Protein AF-A0ABD5PBS1-F1 (afdb_monomer_lite)

Foldseek 3Di:
DDDDDDDDPVVVVVVVVVVLVVLLVVQCVVCVVVLQVLLVCLLVVQLVCCVPPVVVVVLVLLLLLEDVVLSVLEAADAPDPCLSVVLSNVNSNVRSNVRSVVVSCVRSVVVCVVVVNDDDDDDDPVVVVVLVVVLVVLLVVQLCCQRQALVSLLLNLLSVLCVLLPARANAYPNQVVLLSVLSSNLSSVLSCLLVVLLVCCQVVVDPLVNCVVCLVVVLVVLLVSLVVSHPVDPPSSCSSSVVSSVSNVVSSLSSVLNNLCVQQVLQDDLVVLCVVCVCVLPVVLVVLLVVLLCQQPDPVNVCVLVVPPVLPPNSSVVSSQSSLCSSLVHSSSSSNVVSNVVSVVSSVVSSSVSSVVRSVVLVVVCVPADLCAGPLQPDALVVLLSRDLSSLQNDDPVNLVVSLVSCVVVVNNSSSVSSVVSNVVSVVVVVVDDDDDDDDDDDDDDDDDDDDDPPPPVVVVVVVVVVVVVVVPPVPDCPDPCVVVVLVVLLVVLCVVVVVVLCCQLVVQLVVQLSCLSSNVSSVLVVVLVVLADCVLDVVVQERAYANDSCQSSVLSNVVSNVRSVLRSQLVSQLRSVVSCVVSVNADDDSVLSSVLSVLLSVQLVVQLVVLSNPQLSVVVSVVSNVCVVVVHRHYHYPNRSVVSSCCSRSLSSVLSSLLVVLVSCCVRVVDNLVRCVVCLVVVLVVLLVCLVVPDPDDPVSSCVNSVSNSVSSVVSSVVVVVVCPVVVVVPDDDD

Organism: NCBI:txid1364940

Structure (mmCIF, N/CA/C/O backbone):
data_AF-A0ABD5PBS1-F1
#
_entry.id   AF-A0ABD5PBS1-F1
#
loop_
_atom_site.group_PDB
_atom_site.id
_atom_site.type_symbol
_atom_site.label_atom_id
_atom_site.label_alt_id
_atom_site.label_comp_id
_atom_site.label_asym_id
_atom_site.label_entity_id
_atom_site.label_seq_id
_atom_site.pdbx_PDB_ins_code
_atom_site.Cartn_x
_atom_site.Cartn_y
_atom_site.Cartn_z
_atom_site.occupancy
_atom_site.B_iso_or_equiv
_atom_site.auth_seq_id
_atom_site.auth_comp_id
_atom_site.auth_asym_id
_atom_site.auth_atom_id
_atom_site.pdbx_PDB_model_num
ATOM 1 N N . MET A 1 1 ? -58.018 20.672 -9.238 1.00 44.06 1 MET A N 1
ATOM 2 C CA . MET A 1 1 ? -56.616 20.720 -8.769 1.00 44.06 1 MET A CA 1
ATOM 3 C C . MET A 1 1 ? -56.573 20.710 -7.246 1.00 44.06 1 MET A C 1
ATOM 5 O O . MET A 1 1 ? -57.024 21.673 -6.637 1.00 44.06 1 MET A O 1
ATOM 9 N N . PRO A 1 2 ? -56.072 19.623 -6.644 1.00 34.72 2 PRO A N 1
ATOM 10 C CA . PRO A 1 2 ? -55.179 19.727 -5.487 1.00 34.72 2 PRO A CA 1
ATOM 11 C C . PRO A 1 2 ? -53.918 18.857 -5.658 1.00 34.72 2 PRO A C 1
ATOM 13 O O . PRO A 1 2 ? -53.926 17.844 -6.351 1.00 34.72 2 PRO A O 1
ATOM 16 N N . GLY A 1 3 ? -52.812 19.329 -5.079 1.00 31.67 3 GLY A N 1
ATOM 17 C CA . GLY A 1 3 ? -51.447 18.908 -5.392 1.00 31.67 3 GLY A CA 1
ATOM 18 C C . GLY A 1 3 ? -50.936 17.663 -4.662 1.00 31.67 3 GLY A C 1
ATOM 19 O O . GLY A 1 3 ? -51.217 17.427 -3.488 1.00 31.67 3 GLY A O 1
ATOM 20 N N . PHE A 1 4 ? -50.102 16.929 -5.397 1.00 34.75 4 PHE A N 1
ATOM 21 C CA . PHE A 1 4 ? -49.264 15.812 -4.972 1.00 34.75 4 PHE A CA 1
ATOM 22 C C . PHE A 1 4 ? -48.323 16.199 -3.817 1.00 34.75 4 PHE A C 1
ATOM 24 O O . PHE A 1 4 ? -47.620 17.210 -3.882 1.00 34.75 4 PHE A O 1
ATOM 31 N N . SER A 1 5 ? -48.260 15.364 -2.778 1.00 39.28 5 SER A N 1
ATOM 32 C CA . SER A 1 5 ? -47.365 15.535 -1.631 1.00 39.28 5 SER A CA 1
ATOM 33 C C . SER A 1 5 ? -46.397 14.352 -1.497 1.00 39.28 5 SER A C 1
ATOM 35 O O . SER A 1 5 ? -46.780 13.259 -1.110 1.00 39.28 5 SER A O 1
ATOM 37 N N . LEU A 1 6 ? -45.115 14.594 -1.790 1.00 39.84 6 LEU A N 1
ATOM 38 C CA . LEU A 1 6 ? -43.931 13.805 -1.397 1.00 39.84 6 LEU A CA 1
ATOM 39 C C . LEU A 1 6 ? -42.745 14.801 -1.286 1.00 39.84 6 LEU A C 1
ATOM 41 O O . LEU A 1 6 ? -42.767 15.819 -1.980 1.00 39.84 6 LEU A O 1
ATOM 45 N N . PRO A 1 7 ? -41.631 14.577 -0.556 1.00 46.53 7 PRO A N 1
ATOM 46 C CA . PRO A 1 7 ? -41.375 13.953 0.745 1.00 46.53 7 PRO A CA 1
ATOM 47 C C . PRO A 1 7 ? -40.694 14.972 1.712 1.00 46.53 7 PRO A C 1
ATOM 49 O O . PRO A 1 7 ? -39.568 15.430 1.501 1.00 46.53 7 PRO A O 1
ATOM 52 N N . GLY A 1 8 ? -41.353 15.355 2.812 1.00 43.38 8 GLY A N 1
ATOM 53 C CA . GLY A 1 8 ? -40.900 16.447 3.701 1.00 43.38 8 GLY A CA 1
ATOM 54 C C . GLY A 1 8 ? -39.636 16.188 4.547 1.00 43.38 8 GLY A C 1
ATOM 55 O O . GLY A 1 8 ? -39.081 17.136 5.106 1.00 43.38 8 GLY A O 1
ATOM 56 N N . GLY A 1 9 ? -39.162 14.941 4.647 1.00 49.69 9 GLY A N 1
ATOM 57 C CA . GLY A 1 9 ? -38.009 14.561 5.481 1.00 49.69 9 GLY A CA 1
ATOM 58 C C . GLY A 1 9 ? -36.656 15.021 4.924 1.00 49.69 9 GLY A C 1
ATOM 59 O O . GLY A 1 9 ? -35.882 15.665 5.632 1.00 49.69 9 GLY A O 1
ATOM 60 N N . ASN A 1 10 ? -36.402 14.788 3.632 1.00 50.53 10 ASN A N 1
ATOM 61 C CA . ASN A 1 10 ? -35.106 15.093 3.011 1.00 50.53 10 ASN A CA 1
ATOM 62 C C . ASN A 1 10 ? -34.862 16.603 2.872 1.00 50.53 10 ASN A C 1
ATOM 64 O O . ASN A 1 10 ? -33.757 17.076 3.123 1.00 50.53 10 ASN A O 1
ATOM 68 N N . ARG A 1 11 ? -35.900 17.394 2.561 1.00 53.28 11 ARG A N 1
ATOM 69 C CA . ARG A 1 11 ? -35.786 18.864 2.476 1.00 53.28 11 ARG A CA 1
ATOM 70 C C . ARG A 1 11 ? -35.456 19.507 3.825 1.00 53.28 11 ARG A C 1
ATOM 72 O O . ARG A 1 11 ? -34.667 20.446 3.865 1.00 53.28 11 ARG A O 1
ATOM 79 N N . ARG A 1 12 ? -36.008 18.987 4.928 1.00 55.72 12 ARG A N 1
ATOM 80 C CA . ARG A 1 12 ? -35.689 19.470 6.283 1.00 55.72 12 ARG A CA 1
ATOM 81 C C . ARG A 1 12 ? -34.274 19.088 6.708 1.00 55.72 12 ARG A C 1
ATOM 83 O O . ARG A 1 12 ? -33.593 19.941 7.261 1.00 55.72 12 ARG A O 1
ATOM 90 N N . ALA A 1 13 ? -33.818 17.875 6.388 1.00 56.50 13 ALA A N 1
ATOM 91 C CA . ALA A 1 13 ? -32.449 17.432 6.666 1.00 56.50 13 ALA A CA 1
ATOM 92 C C . ALA A 1 13 ? -31.394 18.236 5.878 1.00 56.50 13 ALA A C 1
ATOM 94 O O . ALA A 1 13 ? -30.374 18.651 6.428 1.00 56.50 13 ALA A O 1
ATOM 95 N N . VAL A 1 14 ? -31.657 18.529 4.598 1.00 66.25 14 VAL A N 1
ATOM 96 C CA . VAL A 1 14 ? -30.770 19.368 3.773 1.00 66.25 14 VAL A CA 1
ATOM 97 C C . VAL A 1 14 ? -30.784 20.826 4.247 1.00 66.25 14 VAL A C 1
ATOM 99 O O . VAL A 1 14 ? -29.730 21.459 4.321 1.00 66.25 14 VAL A O 1
ATOM 102 N N . ALA A 1 15 ? -31.948 21.362 4.626 1.00 69.25 15 ALA A N 1
ATOM 103 C CA . ALA A 1 15 ? -32.051 22.710 5.184 1.00 69.25 15 ALA A CA 1
ATOM 104 C C . ALA A 1 15 ? -31.334 22.832 6.541 1.00 69.25 15 ALA A C 1
ATOM 106 O O . ALA A 1 15 ? -30.582 23.785 6.744 1.00 69.25 15 ALA A O 1
ATOM 107 N N . SER A 1 16 ? -31.484 21.852 7.442 1.00 68.12 16 SER A N 1
ATOM 108 C CA . SER A 1 16 ? -30.753 21.828 8.715 1.00 68.12 16 SER A CA 1
ATOM 109 C C . SER A 1 16 ? -29.246 21.690 8.504 1.00 68.12 16 SER A C 1
ATOM 111 O O . SER A 1 16 ? -28.478 22.369 9.182 1.00 68.12 16 SER A O 1
ATOM 113 N N . GLY A 1 17 ? -28.818 20.882 7.527 1.00 69.56 17 GLY A N 1
ATOM 114 C CA . GLY A 1 17 ? -27.411 20.740 7.148 1.00 69.56 17 GLY A CA 1
ATOM 115 C C . GLY A 1 17 ? -26.806 22.043 6.622 1.00 69.56 17 GLY A C 1
ATOM 116 O O . GLY A 1 17 ? -25.733 22.443 7.067 1.00 69.56 17 GLY A O 1
ATOM 117 N N . ARG A 1 18 ? -27.518 22.766 5.747 1.00 76.00 18 ARG A N 1
ATOM 118 C CA . ARG A 1 18 ? -27.084 24.080 5.236 1.00 76.00 18 ARG A CA 1
ATOM 119 C C . ARG A 1 18 ? -26.970 25.130 6.339 1.00 76.00 18 ARG A C 1
ATOM 121 O O . ARG A 1 18 ? -25.996 25.876 6.371 1.00 76.00 18 ARG A O 1
ATOM 128 N N . VAL A 1 19 ? -27.925 25.169 7.266 1.00 73.75 19 VAL A N 1
ATOM 129 C CA . VAL A 1 19 ? -27.900 26.099 8.408 1.00 73.75 19 VAL A CA 1
ATOM 130 C C . VAL A 1 19 ? -26.770 25.754 9.387 1.00 73.75 19 VAL A C 1
ATOM 132 O O . VAL A 1 19 ? -26.091 26.656 9.885 1.00 73.75 19 VAL A O 1
ATOM 135 N N . ALA A 1 20 ? -26.523 24.465 9.637 1.00 70.69 20 ALA A N 1
ATOM 136 C CA . ALA A 1 20 ? -25.396 24.007 10.445 1.00 70.69 20 ALA A CA 1
ATOM 137 C C . ALA A 1 20 ? -24.055 24.384 9.797 1.00 70.69 20 ALA A C 1
ATOM 139 O O . ALA A 1 20 ? -23.217 25.000 10.452 1.00 70.69 20 ALA A O 1
ATOM 140 N N . ALA A 1 21 ? -23.887 24.111 8.501 1.00 74.38 21 ALA A N 1
ATOM 141 C CA . ALA A 1 21 ? -22.693 24.475 7.742 1.00 74.38 21 ALA A CA 1
ATOM 142 C C . ALA A 1 21 ? -22.459 25.995 7.724 1.00 74.38 21 ALA A C 1
ATOM 144 O O . ALA A 1 21 ? -21.346 26.446 7.984 1.00 74.38 21 ALA A O 1
ATOM 145 N N . GLY A 1 22 ? -23.512 26.792 7.506 1.00 79.69 22 GLY A N 1
ATOM 146 C CA . GLY A 1 22 ? -23.436 28.254 7.566 1.00 79.69 22 GLY A CA 1
ATOM 147 C C . GLY A 1 22 ? -23.003 28.768 8.942 1.00 79.69 22 GLY A C 1
ATOM 148 O O . GLY A 1 22 ? -22.173 29.668 9.033 1.00 79.69 22 GLY A O 1
ATOM 149 N N . THR A 1 23 ? -23.485 28.139 10.018 1.00 76.12 23 THR A N 1
ATOM 150 C CA . THR A 1 23 ? -23.085 28.478 11.395 1.00 76.12 23 THR A CA 1
ATOM 151 C C . THR A 1 23 ? -21.621 28.117 11.656 1.00 76.12 23 THR A C 1
ATOM 153 O O . THR A 1 23 ? -20.880 28.920 12.219 1.00 76.12 23 THR A O 1
ATOM 156 N N . VAL A 1 24 ? -21.177 26.934 11.215 1.00 76.81 24 VAL A N 1
ATOM 157 C CA . VAL A 1 24 ? -19.773 26.507 11.326 1.00 76.81 24 VAL A CA 1
ATOM 158 C C . VAL A 1 24 ? -18.860 27.471 10.572 1.00 76.81 24 VAL A C 1
ATOM 160 O O . VAL A 1 24 ? -17.860 27.902 11.133 1.00 76.81 24 VAL A O 1
ATOM 163 N N . LEU A 1 25 ? -19.223 27.876 9.351 1.00 79.62 25 LEU A N 1
ATOM 164 C CA . LEU A 1 25 ? -18.458 28.833 8.546 1.00 79.62 25 LEU A CA 1
ATOM 165 C C . LEU A 1 25 ? -18.402 30.229 9.182 1.00 79.62 25 LEU A C 1
ATOM 167 O O . LEU A 1 25 ? -17.341 30.851 9.205 1.00 79.62 25 LEU A O 1
ATOM 171 N N . GLN A 1 26 ? -19.514 30.717 9.738 1.00 82.69 26 GLN A N 1
ATOM 172 C CA . GLN A 1 26 ? -19.566 32.020 10.406 1.00 82.69 26 GLN A CA 1
ATOM 173 C C . GLN A 1 26 ? -18.674 32.054 11.655 1.00 82.69 26 GLN A C 1
ATOM 175 O O . GLN A 1 26 ? -17.904 32.995 11.851 1.00 82.69 26 GLN A O 1
ATOM 180 N N . VAL A 1 27 ? -18.731 31.003 12.476 1.00 77.88 27 VAL A N 1
ATOM 181 C CA . VAL A 1 27 ? -17.896 30.858 13.679 1.00 77.88 27 VAL A CA 1
ATOM 182 C C . VAL A 1 27 ? -16.437 30.622 13.302 1.00 77.88 27 VAL A C 1
ATOM 184 O O . VAL A 1 27 ? -15.539 31.182 13.932 1.00 77.88 27 VAL A O 1
ATOM 187 N N . ALA A 1 28 ? -16.191 29.845 12.246 1.00 77.50 28 ALA A N 1
ATOM 188 C CA . ALA A 1 28 ? -14.852 29.628 11.733 1.00 77.50 28 ALA A CA 1
ATOM 189 C C . ALA A 1 28 ? -14.222 30.938 11.271 1.00 77.50 28 ALA A C 1
ATOM 191 O O . ALA A 1 28 ? -13.100 31.221 11.665 1.00 77.50 28 ALA A O 1
ATOM 192 N N . ARG A 1 29 ? -14.958 31.792 10.551 1.00 83.56 29 ARG A N 1
ATOM 193 C CA . ARG A 1 29 ? -14.491 33.132 10.167 1.00 83.56 29 ARG A CA 1
ATOM 194 C C . ARG A 1 29 ? -14.183 34.008 11.386 1.00 83.56 29 ARG A C 1
ATOM 196 O O . ARG A 1 29 ? -13.159 34.684 11.394 1.00 83.56 29 ARG A O 1
ATOM 203 N N . ALA A 1 30 ? -15.020 33.965 12.424 1.00 84.88 30 ALA A N 1
ATOM 204 C CA . ALA A 1 30 ? -14.833 34.747 13.652 1.00 84.88 30 ALA A CA 1
ATOM 205 C C . ALA A 1 30 ? -13.627 34.296 14.503 1.00 84.88 30 ALA A C 1
ATOM 207 O O . ALA A 1 30 ? -13.079 35.080 15.278 1.00 84.88 30 ALA A O 1
ATOM 208 N N . HIS A 1 31 ? -13.201 33.037 14.375 1.00 88.81 31 HIS A N 1
ATOM 209 C CA . HIS A 1 31 ? -12.081 32.469 15.134 1.00 88.81 31 HIS A CA 1
ATOM 210 C C . HIS A 1 31 ? -10.910 32.007 14.263 1.00 88.81 31 HIS A C 1
ATOM 212 O O . HIS A 1 31 ? -9.967 31.402 14.780 1.00 88.81 31 HIS A O 1
ATOM 218 N N . LEU A 1 32 ? -10.922 32.358 12.974 1.00 88.00 32 LEU A N 1
ATOM 219 C CA . LEU A 1 32 ? -9.910 31.939 12.010 1.00 88.00 32 LEU A CA 1
ATOM 220 C C . LEU A 1 32 ? -8.523 32.420 12.419 1.00 88.00 32 LEU A C 1
ATOM 222 O O . LEU A 1 32 ? -7.576 31.660 12.317 1.00 88.00 32 LEU A O 1
ATOM 226 N N . GLN A 1 33 ? -8.406 33.634 12.965 1.00 91.62 33 GLN A N 1
ATOM 227 C CA . GLN A 1 33 ? -7.131 34.167 13.458 1.00 91.62 33 GLN A CA 1
ATOM 228 C C . GLN A 1 33 ? -6.520 33.300 14.567 1.00 91.62 33 GLN A C 1
ATOM 230 O O . GLN A 1 33 ? -5.316 33.071 14.574 1.00 91.62 33 GLN A O 1
ATOM 235 N N . LYS A 1 34 ? -7.338 32.773 15.488 1.00 91.44 34 LYS A N 1
ATOM 236 C CA . LYS A 1 34 ? -6.861 31.912 16.585 1.00 91.44 34 LYS A CA 1
ATOM 237 C C . LYS A 1 34 ? -6.479 30.526 16.077 1.00 91.44 34 LYS A C 1
ATOM 239 O O . LYS A 1 34 ? -5.463 29.983 16.497 1.00 91.44 34 LYS A O 1
ATOM 244 N N . ALA A 1 35 ? -7.281 29.977 15.166 1.00 90.56 35 ALA A N 1
ATOM 245 C CA . ALA A 1 35 ? -6.966 28.722 14.492 1.00 90.56 35 ALA A CA 1
ATOM 246 C C . ALA A 1 35 ? -5.689 28.850 13.643 1.00 90.56 35 ALA A C 1
ATOM 248 O O . ALA A 1 35 ? -4.844 27.964 13.677 1.00 90.56 35 ALA A O 1
ATOM 249 N N . PHE A 1 36 ? -5.508 29.979 12.954 1.00 92.06 36 PHE A N 1
ATOM 250 C CA . PHE A 1 36 ? -4.315 30.288 12.172 1.00 92.06 36 PHE A CA 1
ATOM 251 C C . PHE A 1 36 ? -3.084 30.486 13.061 1.00 92.06 36 PHE A C 1
ATOM 253 O O . PHE A 1 36 ? -2.024 29.962 12.749 1.00 92.06 36 PHE A O 1
ATOM 260 N N . LEU A 1 37 ? -3.211 31.158 14.210 1.00 94.81 37 LEU A N 1
ATOM 261 C CA . LEU A 1 37 ? -2.111 31.261 15.170 1.00 94.81 37 LEU A CA 1
ATOM 262 C C . LEU A 1 37 ? -1.694 29.878 15.688 1.00 94.81 37 LEU A C 1
ATOM 264 O O . LEU A 1 37 ? -0.508 29.575 15.721 1.00 94.81 37 LEU A O 1
ATOM 268 N N . ALA A 1 38 ? -2.655 29.019 16.039 1.00 93.88 38 ALA A N 1
ATOM 269 C CA . ALA A 1 38 ? -2.369 27.642 16.439 1.00 93.88 38 ALA A CA 1
ATOM 270 C C . ALA A 1 38 ? -1.724 26.828 15.304 1.00 93.88 38 ALA A C 1
ATOM 272 O O . ALA A 1 38 ? -0.811 26.045 15.557 1.00 93.88 38 ALA A O 1
ATOM 273 N N . PHE A 1 39 ? -2.148 27.062 14.059 1.00 94.88 39 PHE A N 1
ATOM 274 C CA . PHE A 1 39 ? -1.513 26.500 12.872 1.00 94.88 39 PHE A CA 1
ATOM 275 C C . PHE A 1 39 ? -0.052 26.938 12.743 1.00 94.88 39 PHE A C 1
ATOM 277 O O . PHE A 1 39 ? 0.820 26.086 12.610 1.00 94.88 39 PHE A O 1
ATOM 284 N N . VAL A 1 40 ? 0.236 28.239 12.850 1.00 95.31 40 VAL A N 1
ATOM 285 C CA . VAL A 1 40 ? 1.602 28.779 12.757 1.00 95.31 40 VAL A CA 1
ATOM 286 C C . VAL A 1 40 ? 2.476 28.267 13.901 1.00 95.31 40 VAL A C 1
ATOM 288 O O . VAL A 1 40 ? 3.608 27.857 13.660 1.00 95.31 40 VAL A O 1
ATOM 291 N N . VAL A 1 41 ? 1.955 28.226 15.131 1.00 96.06 41 VAL A N 1
ATOM 292 C CA . VAL A 1 41 ? 2.668 27.659 16.287 1.00 96.06 41 VAL A CA 1
ATOM 293 C C . VAL A 1 41 ? 2.981 26.180 16.060 1.00 96.06 41 VAL A C 1
ATOM 295 O O . VAL A 1 41 ? 4.095 25.750 16.338 1.00 96.06 41 VAL A O 1
ATOM 298 N N . GLY A 1 42 ? 2.040 25.411 15.509 1.00 93.81 42 GLY A N 1
ATOM 299 C CA . GLY A 1 42 ? 2.270 24.016 15.141 1.00 93.81 42 GLY A CA 1
ATOM 300 C C . GLY A 1 42 ? 3.312 23.843 14.040 1.00 93.81 42 GLY A C 1
ATOM 301 O O . GLY A 1 42 ? 4.200 23.003 14.168 1.00 93.81 42 GLY A O 1
ATOM 302 N N . LEU A 1 43 ? 3.244 24.668 12.994 1.00 94.62 43 LEU A N 1
ATOM 303 C CA . LEU A 1 43 ? 4.185 24.674 11.876 1.00 94.62 43 LEU A CA 1
ATOM 304 C C . LEU A 1 43 ? 5.607 24.976 12.352 1.00 94.62 43 LEU A C 1
ATOM 306 O O . LEU A 1 43 ? 6.506 24.158 12.170 1.00 94.62 43 LEU A O 1
ATOM 310 N N . VAL A 1 44 ? 5.802 26.121 13.009 1.00 95.12 44 VAL A N 1
ATOM 311 C CA . VAL A 1 44 ? 7.114 26.556 13.506 1.00 95.12 44 VAL A CA 1
ATOM 312 C C . VAL A 1 44 ? 7.615 25.612 14.596 1.00 95.12 44 VAL A C 1
ATOM 314 O O . VAL A 1 44 ? 8.771 25.198 14.559 1.00 95.12 44 VAL A O 1
ATOM 317 N N . GLY A 1 45 ? 6.746 25.206 15.525 1.00 94.06 45 GLY A N 1
ATOM 318 C CA . GLY A 1 45 ? 7.086 24.261 16.586 1.00 94.06 45 GLY A CA 1
ATOM 319 C C . GLY A 1 45 ? 7.571 22.919 16.043 1.00 94.06 45 GLY A C 1
ATOM 320 O O . GLY A 1 45 ? 8.563 22.392 16.535 1.00 94.06 45 GLY A O 1
ATOM 321 N N . THR A 1 46 ? 6.946 22.405 14.981 1.00 91.06 46 THR A N 1
ATOM 322 C CA . THR A 1 46 ? 7.374 21.154 14.333 1.00 91.06 46 THR A CA 1
ATOM 323 C C . THR A 1 46 ? 8.708 21.313 13.610 1.00 91.06 46 THR A C 1
ATOM 325 O O . THR A 1 46 ? 9.551 20.426 13.698 1.00 91.06 46 THR A O 1
ATOM 328 N N . ILE A 1 47 ? 8.943 22.450 12.944 1.00 91.06 47 ILE A N 1
ATOM 329 C CA . ILE A 1 47 ? 10.233 22.741 12.299 1.00 91.06 47 ILE A CA 1
ATOM 330 C C . ILE A 1 47 ? 11.359 22.767 13.343 1.00 91.06 47 ILE A C 1
ATOM 332 O O . ILE A 1 47 ? 12.396 22.135 13.146 1.00 91.06 47 ILE A O 1
ATOM 336 N N . TYR A 1 48 ? 11.153 23.452 14.472 1.00 91.12 48 TYR A N 1
ATOM 337 C CA . TYR A 1 48 ? 12.127 23.479 15.566 1.00 91.12 48 TYR A CA 1
ATOM 338 C C . TYR A 1 48 ? 12.310 22.104 16.210 1.00 91.12 48 TYR A C 1
ATOM 340 O O . TYR A 1 48 ? 13.445 21.687 16.419 1.00 91.12 48 TYR A O 1
ATOM 348 N N . ALA A 1 49 ? 11.222 21.373 16.469 1.00 88.25 49 ALA A N 1
ATOM 349 C CA . ALA A 1 49 ? 11.291 20.021 17.015 1.00 88.25 49 ALA A CA 1
ATOM 350 C C . ALA A 1 49 ? 12.089 19.086 16.097 1.00 88.25 49 ALA A C 1
ATOM 352 O O . ALA A 1 49 ? 12.950 18.351 16.577 1.00 88.25 49 ALA A O 1
ATOM 353 N N . MET A 1 50 ? 11.865 19.156 14.780 1.00 84.75 50 MET A N 1
ATOM 354 C CA . MET A 1 50 ? 12.644 18.391 13.807 1.00 84.75 50 MET A CA 1
ATOM 355 C C . MET A 1 50 ? 14.130 18.695 13.878 1.00 84.75 50 MET A C 1
ATOM 357 O O . MET A 1 50 ? 14.930 17.769 13.923 1.00 84.75 50 MET A O 1
ATOM 361 N N . ARG A 1 51 ? 14.497 19.976 13.938 1.00 84.94 51 ARG A N 1
ATOM 362 C CA . ARG A 1 51 ? 15.900 20.400 13.995 1.00 84.94 51 ARG A CA 1
ATOM 363 C C . ARG A 1 51 ? 16.607 20.035 15.297 1.00 84.94 51 ARG A C 1
ATOM 365 O O . ARG A 1 51 ? 17.808 19.820 15.257 1.00 84.94 51 ARG A O 1
ATOM 372 N N . LEU A 1 52 ? 15.893 20.036 16.421 1.00 85.62 52 LEU A N 1
ATOM 373 C CA . LEU A 1 52 ? 16.492 19.868 17.749 1.00 85.62 52 LEU A CA 1
ATOM 374 C C . LEU A 1 52 ? 16.478 18.427 18.261 1.00 85.62 52 LEU A C 1
ATOM 376 O O . LEU A 1 52 ? 17.283 18.101 19.122 1.00 85.62 52 LEU A O 1
ATOM 380 N N . PHE A 1 53 ? 15.517 17.611 17.822 1.00 81.31 53 PHE A N 1
ATOM 381 C CA . PHE A 1 53 ? 15.284 16.296 18.421 1.00 81.31 53 PHE A CA 1
ATOM 382 C C . PHE A 1 53 ? 14.835 15.237 17.415 1.00 81.31 53 PHE A C 1
ATOM 384 O O . PHE A 1 53 ? 15.355 14.128 17.430 1.00 81.31 53 PHE A O 1
ATOM 391 N N . VAL A 1 54 ? 13.858 15.540 16.548 1.00 78.62 54 VAL A N 1
ATOM 392 C CA . VAL A 1 54 ? 13.213 14.473 15.756 1.00 78.62 54 VAL A CA 1
ATOM 393 C C . VAL A 1 54 ? 14.166 13.889 14.711 1.00 78.62 54 VAL A C 1
ATOM 395 O O . VAL A 1 54 ? 14.034 12.715 14.395 1.00 78.62 54 VAL A O 1
ATOM 398 N N . TRP A 1 55 ? 15.137 14.650 14.193 1.00 75.88 55 TRP A N 1
ATOM 399 C CA . TRP A 1 55 ? 16.122 14.092 13.261 1.00 75.88 55 TRP A CA 1
ATOM 400 C C . TRP A 1 55 ? 17.022 13.040 13.894 1.00 75.88 55 TRP A C 1
ATOM 402 O O . TRP A 1 55 ? 17.117 11.934 13.364 1.00 75.88 55 TRP A O 1
ATOM 412 N N . ASP A 1 56 ? 17.622 13.371 15.033 1.00 75.56 56 ASP A N 1
ATOM 413 C CA . ASP A 1 56 ? 18.473 12.438 15.769 1.00 75.56 56 ASP A CA 1
ATOM 414 C C . ASP A 1 56 ? 17.650 11.234 16.233 1.00 75.56 56 ASP A C 1
ATOM 416 O O . ASP A 1 56 ? 18.055 10.097 16.030 1.00 75.56 56 ASP A O 1
ATOM 420 N N . PHE A 1 57 ? 16.424 11.470 16.713 1.00 73.50 57 PHE A N 1
ATOM 421 C CA . PHE A 1 57 ? 15.485 10.411 17.078 1.00 73.50 57 PHE A CA 1
ATOM 422 C C . PHE A 1 57 ? 15.152 9.465 15.912 1.00 73.50 57 PHE A C 1
ATOM 424 O O . PHE A 1 57 ? 15.202 8.249 16.078 1.00 73.50 57 PHE A O 1
ATOM 431 N N . LEU A 1 58 ? 14.822 9.991 14.727 1.00 70.25 58 LEU A N 1
ATOM 432 C CA . LEU A 1 58 ? 14.512 9.159 13.559 1.00 70.25 58 LEU A CA 1
ATOM 433 C C . LEU A 1 58 ? 15.740 8.382 13.071 1.00 70.25 58 LEU A C 1
ATOM 435 O O . LEU A 1 58 ? 15.599 7.237 12.635 1.00 70.25 58 LEU A O 1
ATOM 439 N N . LYS A 1 59 ? 16.931 8.992 13.136 1.00 69.06 59 LYS A N 1
ATOM 440 C CA . LYS A 1 59 ? 18.192 8.358 12.740 1.00 69.06 59 LYS A CA 1
ATOM 441 C C . LYS A 1 59 ? 18.571 7.232 13.701 1.00 69.06 59 LYS A C 1
ATOM 443 O O . LYS A 1 59 ? 18.750 6.108 13.241 1.00 69.06 59 LYS A O 1
ATOM 448 N N . ASP A 1 60 ? 18.625 7.516 15.001 1.00 67.62 60 ASP A N 1
ATOM 449 C CA . ASP A 1 60 ? 19.023 6.558 16.039 1.00 67.62 60 ASP A CA 1
ATOM 450 C C . ASP A 1 60 ? 18.089 5.355 16.110 1.00 67.62 60 ASP A C 1
ATOM 452 O O . ASP A 1 60 ? 18.532 4.232 16.331 1.00 67.62 60 ASP A O 1
ATOM 456 N N . VAL A 1 61 ? 16.788 5.555 15.907 1.00 60.97 61 VAL A N 1
ATOM 457 C CA . VAL A 1 61 ? 15.854 4.425 15.959 1.00 60.97 61 VAL A CA 1
ATOM 458 C C . VAL A 1 61 ? 15.893 3.580 14.698 1.00 60.97 61 VAL A C 1
ATOM 460 O O . VAL A 1 61 ? 15.724 2.362 14.738 1.00 60.97 61 VAL A O 1
ATOM 463 N N . THR A 1 62 ? 16.157 4.207 13.561 1.00 62.84 62 THR A N 1
ATOM 464 C CA . THR A 1 62 ? 16.320 3.443 12.330 1.00 62.84 62 THR A CA 1
ATOM 465 C C . THR A 1 62 ? 17.554 2.563 12.422 1.00 62.84 62 THR A C 1
ATOM 467 O O . THR A 1 62 ? 17.482 1.393 12.077 1.00 62.84 62 THR A O 1
ATOM 470 N N . THR A 1 63 ? 18.652 3.056 12.986 1.00 63.50 63 THR A N 1
ATOM 471 C CA . THR A 1 63 ? 19.844 2.229 13.188 1.00 63.50 63 THR A CA 1
ATOM 472 C C . THR A 1 63 ? 19.692 1.214 14.328 1.00 63.50 63 THR A C 1
ATOM 474 O O . THR A 1 63 ? 20.245 0.124 14.217 1.00 63.50 63 THR A O 1
ATOM 477 N N . SER A 1 64 ? 18.926 1.504 15.391 1.00 60.25 64 SER A N 1
ATOM 478 C CA . SER A 1 64 ? 18.772 0.594 16.542 1.00 60.25 64 SER A CA 1
ATOM 479 C C . SER A 1 64 ? 17.856 -0.609 16.290 1.00 60.25 64 SER A C 1
ATOM 481 O O . SER A 1 64 ? 18.034 -1.653 16.916 1.00 60.25 64 SER A O 1
ATOM 483 N N . GLY A 1 65 ? 16.888 -0.489 15.375 1.00 55.06 65 GLY A N 1
ATOM 484 C CA . GLY A 1 65 ? 15.970 -1.575 15.011 1.00 55.06 65 GLY A CA 1
ATOM 485 C C . GLY A 1 65 ? 16.531 -2.578 13.994 1.00 55.06 65 GLY A C 1
ATOM 486 O O . GLY A 1 65 ? 15.851 -3.551 13.664 1.00 55.06 65 GLY A O 1
ATOM 487 N N . MET A 1 66 ? 17.739 -2.345 13.475 1.00 63.97 66 MET A N 1
ATOM 488 C CA . MET A 1 66 ? 18.372 -3.151 12.426 1.00 63.97 66 MET A CA 1
ATOM 489 C C . MET A 1 66 ? 19.439 -4.087 12.990 1.00 63.97 66 MET A C 1
ATOM 491 O O . MET A 1 66 ? 20.081 -3.793 13.996 1.00 63.97 66 MET A O 1
ATOM 495 N N . THR A 1 67 ? 19.687 -5.210 12.310 1.00 62.12 67 THR A N 1
ATOM 496 C CA . THR A 1 67 ? 20.911 -5.979 12.579 1.00 62.12 67 THR A CA 1
ATOM 497 C C . THR A 1 67 ? 22.139 -5.161 12.177 1.00 62.12 67 THR A C 1
ATOM 499 O O . THR A 1 67 ? 22.091 -4.467 11.161 1.00 62.12 67 THR A O 1
ATOM 502 N N . GLU A 1 68 ? 23.244 -5.267 12.927 1.00 62.75 68 GLU A N 1
ATOM 503 C CA . GLU A 1 68 ? 24.483 -4.497 12.685 1.00 62.75 68 GLU A CA 1
ATOM 504 C C . GLU A 1 68 ? 24.962 -4.567 11.224 1.00 62.75 68 GLU A C 1
ATOM 506 O O . GLU A 1 68 ? 25.409 -3.563 10.676 1.00 62.75 68 GLU A O 1
ATOM 511 N N . ALA A 1 69 ? 24.794 -5.722 10.568 1.00 59.72 69 ALA A N 1
ATOM 512 C CA . ALA A 1 69 ? 25.130 -5.911 9.156 1.00 59.72 69 ALA A CA 1
ATOM 513 C C . ALA A 1 69 ? 24.301 -5.016 8.211 1.00 59.72 69 ALA A C 1
ATOM 515 O O . ALA A 1 69 ? 24.853 -4.380 7.321 1.00 59.72 69 ALA A O 1
ATOM 516 N N . THR A 1 70 ? 22.988 -4.918 8.431 1.00 61.56 70 THR A N 1
ATOM 517 C CA . THR A 1 70 ? 22.079 -4.102 7.608 1.00 61.56 70 THR A CA 1
ATOM 518 C C . THR A 1 70 ? 22.292 -2.606 7.851 1.00 61.56 70 THR A C 1
ATOM 520 O O . THR A 1 70 ? 22.239 -1.806 6.920 1.00 61.56 70 THR A O 1
ATOM 523 N N . ALA A 1 71 ? 22.544 -2.217 9.105 1.00 63.84 71 ALA A N 1
ATOM 524 C CA . ALA A 1 71 ? 22.742 -0.819 9.485 1.00 63.84 71 ALA A CA 1
ATOM 525 C C . ALA A 1 71 ? 24.046 -0.232 8.919 1.00 63.84 71 ALA A C 1
ATOM 527 O O . ALA A 1 71 ? 24.089 0.955 8.603 1.00 63.84 71 ALA A O 1
ATOM 528 N N . ALA A 1 72 ? 25.093 -1.052 8.778 1.00 63.56 72 ALA A N 1
ATOM 529 C CA . ALA A 1 72 ? 26.386 -0.628 8.243 1.00 63.56 72 ALA A CA 1
ATOM 530 C C . ALA A 1 72 ? 26.346 -0.297 6.739 1.00 63.56 72 ALA A C 1
ATOM 532 O O . ALA A 1 72 ? 27.129 0.527 6.273 1.00 63.56 72 ALA A O 1
ATOM 533 N N . GLU A 1 73 ? 25.432 -0.917 5.990 1.00 66.62 73 GLU A N 1
ATOM 534 C CA . GLU A 1 73 ? 25.285 -0.724 4.539 1.00 66.62 73 GLU A CA 1
ATOM 535 C C . GLU A 1 73 ? 24.209 0.312 4.167 1.00 66.62 73 GLU A C 1
ATOM 537 O O . GLU A 1 73 ? 24.051 0.663 2.995 1.00 66.62 73 GLU A O 1
ATOM 542 N N . LEU A 1 74 ? 23.468 0.818 5.157 1.00 68.94 74 LEU A N 1
ATOM 543 C CA . LEU A 1 74 ? 22.401 1.793 4.970 1.00 68.94 74 LEU A CA 1
ATOM 544 C C . LEU A 1 74 ? 22.964 3.196 4.708 1.00 68.94 74 LEU A C 1
ATOM 546 O O . LEU A 1 74 ? 23.540 3.825 5.594 1.00 68.94 74 LEU A O 1
ATOM 550 N N . ASP A 1 75 ? 22.695 3.732 3.519 1.00 71.62 75 ASP A N 1
ATOM 551 C CA . ASP A 1 75 ? 23.094 5.088 3.132 1.00 71.62 75 ASP A CA 1
ATOM 552 C C . ASP A 1 75 ? 21.846 5.948 2.872 1.00 71.62 75 ASP A C 1
ATOM 554 O O . ASP A 1 75 ? 21.105 5.708 1.919 1.00 71.62 75 ASP A O 1
ATOM 558 N N . ILE A 1 76 ? 21.561 6.924 3.743 1.00 73.69 76 ILE A N 1
ATOM 559 C CA . ILE A 1 76 ? 20.412 7.829 3.574 1.00 73.69 76 ILE A CA 1
ATOM 560 C C . ILE A 1 76 ? 20.879 9.090 2.855 1.00 73.69 76 ILE A C 1
ATOM 562 O O . ILE A 1 76 ? 21.627 9.896 3.412 1.00 73.69 76 ILE A O 1
ATOM 566 N N . VAL A 1 77 ? 20.379 9.292 1.637 1.00 79.81 77 VAL A N 1
ATOM 567 C CA . VAL A 1 77 ? 20.817 10.377 0.754 1.00 79.81 77 VAL A CA 1
ATOM 568 C C . VAL A 1 77 ? 19.746 11.441 0.570 1.00 79.81 77 VAL A C 1
ATOM 570 O O . VAL A 1 77 ? 18.541 11.189 0.627 1.00 79.81 77 VAL A O 1
ATOM 573 N N . VAL A 1 78 ? 20.205 12.660 0.305 1.00 80.94 78 VAL A N 1
ATOM 574 C CA . VAL A 1 78 ? 19.363 13.801 -0.051 1.00 80.94 78 VAL A CA 1
ATOM 575 C C . VAL A 1 78 ? 19.599 14.124 -1.523 1.00 80.94 78 VAL A C 1
ATOM 577 O O . VAL A 1 78 ? 20.738 14.354 -1.924 1.00 80.94 78 VAL A O 1
ATOM 580 N N . ARG A 1 79 ? 18.536 14.146 -2.336 1.00 82.56 79 ARG A N 1
ATOM 581 C CA . ARG A 1 79 ? 18.649 14.417 -3.780 1.00 82.56 79 ARG A CA 1
ATOM 582 C C . ARG A 1 79 ? 18.809 15.896 -4.084 1.00 82.56 79 ARG A C 1
ATOM 584 O O . ARG A 1 79 ? 19.557 16.252 -4.990 1.00 82.56 79 ARG A O 1
ATOM 591 N N . THR A 1 80 ? 18.096 16.754 -3.357 1.00 84.69 80 THR A N 1
ATOM 592 C CA . THR A 1 80 ? 18.183 18.206 -3.527 1.00 84.69 80 THR A CA 1
ATOM 593 C C . THR A 1 80 ? 18.413 18.909 -2.191 1.00 84.69 80 THR A C 1
ATOM 595 O O . THR A 1 80 ? 17.834 18.519 -1.179 1.00 84.69 80 THR A O 1
ATOM 598 N N . PRO A 1 81 ? 19.191 20.006 -2.151 1.00 80.88 81 PRO A N 1
ATOM 599 C CA . PRO A 1 81 ? 19.442 20.731 -0.902 1.00 80.88 81 PRO A CA 1
ATOM 600 C C . PRO A 1 81 ? 18.161 21.299 -0.261 1.00 80.88 81 PRO A C 1
ATOM 602 O O . PRO A 1 81 ? 18.137 21.589 0.933 1.00 80.88 81 PRO A O 1
ATOM 605 N N . PHE A 1 82 ? 17.079 21.441 -1.034 1.00 85.94 82 PHE A N 1
ATOM 606 C CA . PHE A 1 82 ? 15.791 21.940 -0.558 1.00 85.94 82 PHE A CA 1
ATOM 607 C C . PHE A 1 82 ? 14.917 20.865 0.100 1.00 85.94 82 PHE A C 1
ATOM 609 O O . PHE A 1 82 ? 14.014 21.214 0.864 1.00 85.94 82 PHE A O 1
ATOM 616 N N . ASP A 1 83 ? 15.190 19.582 -0.143 1.00 86.31 83 ASP A N 1
ATOM 617 C CA . ASP A 1 83 ? 14.364 18.454 0.300 1.00 86.31 83 ASP A CA 1
ATOM 618 C C . ASP A 1 83 ? 14.142 18.459 1.819 1.00 86.31 83 ASP A C 1
ATOM 620 O O . ASP A 1 83 ? 13.008 18.340 2.282 1.00 86.31 83 ASP A O 1
ATOM 624 N N . VAL A 1 84 ? 15.202 18.691 2.600 1.00 83.81 84 VAL A N 1
ATOM 625 C CA . VAL A 1 84 ? 15.141 18.728 4.073 1.00 83.81 84 VAL A CA 1
ATOM 626 C C . VAL A 1 84 ? 14.225 19.853 4.566 1.00 83.81 84 VAL A C 1
ATOM 628 O O . VAL A 1 84 ? 13.431 19.664 5.488 1.00 83.81 84 VAL A O 1
ATOM 631 N N . ILE A 1 85 ? 14.308 21.033 3.944 1.00 87.06 85 ILE A N 1
ATOM 632 C CA . ILE A 1 85 ? 13.518 22.209 4.332 1.00 87.06 85 ILE A CA 1
ATOM 633 C C . ILE A 1 85 ? 12.049 21.997 3.962 1.00 87.06 85 ILE A C 1
ATOM 635 O O . ILE A 1 85 ? 11.167 22.210 4.797 1.00 87.06 85 ILE A O 1
ATOM 639 N N . LEU A 1 86 ? 11.775 21.547 2.732 1.00 89.50 86 LEU A N 1
ATOM 640 C CA . LEU A 1 86 ? 10.411 21.260 2.285 1.00 89.50 86 LEU A CA 1
ATOM 641 C C . LEU A 1 86 ? 9.754 20.187 3.145 1.00 89.50 86 LEU A C 1
ATOM 643 O O . LEU A 1 86 ? 8.577 20.310 3.472 1.00 89.50 86 LEU A O 1
ATOM 647 N N . LEU A 1 87 ? 10.503 19.166 3.542 1.00 88.81 87 LEU A N 1
ATOM 648 C CA . LEU A 1 87 ? 10.011 18.095 4.393 1.00 88.81 87 LEU A CA 1
ATOM 649 C C . LEU A 1 87 ? 9.585 18.600 5.779 1.00 88.81 87 LEU A C 1
ATOM 651 O O . LEU A 1 87 ? 8.473 18.317 6.226 1.00 88.81 87 LEU A O 1
ATOM 655 N N . GLN A 1 88 ? 10.411 19.430 6.426 1.00 89.94 88 GLN A N 1
ATOM 656 C CA . GLN A 1 88 ? 10.060 20.074 7.699 1.00 89.94 88 GLN A CA 1
ATOM 657 C C . GLN A 1 88 ? 8.788 20.927 7.576 1.00 89.94 88 GLN A C 1
ATOM 659 O O . GLN A 1 88 ? 7.914 20.879 8.445 1.00 89.94 88 GLN A O 1
ATOM 664 N N . VAL A 1 89 ? 8.656 21.681 6.479 1.00 92.00 89 VAL A N 1
ATOM 665 C CA . VAL A 1 89 ? 7.469 22.505 6.203 1.00 92.00 89 VAL A CA 1
ATOM 666 C C . VAL A 1 89 ? 6.238 21.639 5.933 1.00 92.00 89 VAL A C 1
ATOM 668 O O . VAL A 1 89 ? 5.167 21.952 6.451 1.00 92.00 89 VAL A O 1
ATOM 671 N N . LYS A 1 90 ? 6.362 20.540 5.178 1.00 90.12 90 LYS A N 1
ATOM 672 C CA . LYS A 1 90 ? 5.266 19.595 4.909 1.00 90.12 90 LYS A CA 1
ATOM 673 C C . LYS A 1 90 ? 4.699 19.034 6.212 1.00 90.12 90 LYS A C 1
ATOM 675 O O . LYS A 1 90 ? 3.500 19.166 6.458 1.00 90.12 90 LYS A O 1
ATOM 680 N N . PHE A 1 91 ? 5.549 18.486 7.082 1.00 87.62 91 PHE A N 1
ATOM 681 C CA . PHE A 1 91 ? 5.094 17.948 8.367 1.00 87.62 91 PHE A CA 1
ATOM 682 C C . PHE A 1 91 ? 4.550 19.027 9.287 1.00 87.62 91 PHE A C 1
ATOM 684 O O . PHE A 1 91 ? 3.479 18.852 9.867 1.00 87.62 91 PHE A O 1
ATOM 691 N N . GLY A 1 92 ? 5.230 20.170 9.381 1.00 90.94 92 GLY A N 1
ATOM 692 C CA . GLY A 1 92 ? 4.729 21.278 10.179 1.00 90.94 92 GLY A CA 1
ATOM 693 C C . GLY A 1 92 ? 3.385 21.804 9.667 1.00 90.94 92 GLY A C 1
ATOM 694 O O . GLY A 1 92 ? 2.541 22.184 10.472 1.00 90.94 92 GLY A O 1
ATOM 695 N N . THR A 1 93 ? 3.122 21.747 8.360 1.00 92.69 93 THR A N 1
ATOM 696 C CA . THR A 1 93 ? 1.817 22.113 7.788 1.00 92.69 93 THR A CA 1
ATOM 697 C C . THR A 1 93 ? 0.734 21.128 8.217 1.00 92.69 93 THR A C 1
ATOM 699 O O . THR A 1 93 ? -0.362 21.550 8.580 1.00 92.69 93 THR A O 1
ATOM 702 N N . VAL A 1 94 ? 1.032 19.825 8.242 1.00 89.38 94 VAL A N 1
ATOM 703 C CA . VAL A 1 94 ? 0.092 18.798 8.719 1.00 89.38 94 VAL A CA 1
ATOM 704 C C . VAL A 1 94 ? -0.192 18.967 10.215 1.00 89.38 94 VAL A C 1
ATOM 706 O O . VAL A 1 94 ? -1.354 19.072 10.611 1.00 89.38 94 VAL A O 1
ATOM 709 N N . VAL A 1 95 ? 0.846 19.054 11.051 1.00 89.62 95 VAL A N 1
ATOM 710 C CA . VAL A 1 95 ? 0.710 19.210 12.512 1.00 89.62 95 VAL A CA 1
ATOM 711 C C . VAL A 1 95 ? 0.039 20.538 12.863 1.00 89.62 95 VAL A C 1
ATOM 713 O O . VAL A 1 95 ? -0.887 20.576 13.675 1.00 89.62 95 VAL A O 1
ATOM 716 N N . GLY A 1 96 ? 0.444 21.624 12.205 1.00 91.75 96 GLY A N 1
ATOM 717 C CA . GLY A 1 96 ? -0.207 22.925 12.297 1.00 91.75 96 GLY A CA 1
ATOM 718 C C . GLY A 1 96 ? -1.677 22.851 11.898 1.00 91.75 96 GLY A C 1
ATOM 719 O O . GLY A 1 96 ? -2.533 23.366 12.614 1.00 91.75 96 GLY A O 1
ATOM 720 N N . GLY A 1 97 ? -2.002 22.158 10.804 1.00 91.25 97 GLY A N 1
ATOM 721 C CA . GLY A 1 97 ? -3.377 21.938 10.349 1.00 91.25 97 GLY A CA 1
ATOM 722 C C . GLY A 1 97 ? -4.230 21.236 11.402 1.00 91.25 97 GLY A C 1
ATOM 723 O O . GLY A 1 97 ? -5.336 21.685 11.705 1.00 91.25 97 GLY A O 1
ATOM 724 N N . VAL A 1 98 ? -3.689 20.184 12.021 1.00 89.12 98 VAL A N 1
ATOM 725 C CA . VAL A 1 98 ? -4.347 19.451 13.110 1.00 89.12 98 VAL A CA 1
ATOM 726 C C . VAL A 1 98 ? -4.564 20.350 14.328 1.00 89.12 98 VAL A C 1
ATOM 728 O O . VAL A 1 98 ? -5.684 20.427 14.831 1.00 89.12 98 VAL A O 1
ATOM 731 N N . LEU A 1 99 ? -3.543 21.080 14.786 1.00 91.50 99 LEU A N 1
ATOM 732 C CA . LEU A 1 99 ? -3.662 21.981 15.939 1.00 91.50 99 LEU A CA 1
ATOM 733 C C . LEU A 1 99 ? -4.646 23.129 15.678 1.00 91.50 99 LEU A C 1
ATOM 735 O O . LEU A 1 99 ? -5.506 23.411 16.517 1.00 91.50 99 LEU A O 1
ATOM 739 N N . GLY A 1 100 ? -4.579 23.741 14.496 1.00 89.81 100 GLY A N 1
ATOM 740 C CA . GLY A 1 100 ? -5.535 24.749 14.047 1.00 89.81 100 GLY A CA 1
ATOM 741 C C . GLY A 1 100 ? -6.963 24.203 14.007 1.00 89.81 100 GLY A C 1
ATOM 742 O O . GLY A 1 100 ? -7.883 24.840 14.524 1.00 89.81 100 GLY A O 1
ATOM 743 N N . GLY A 1 101 ? -7.143 22.986 13.484 1.00 88.56 101 GLY A N 1
ATOM 744 C CA . GLY A 1 101 ? -8.418 22.272 13.453 1.00 88.56 101 GLY A CA 1
ATOM 745 C C . GLY A 1 101 ? -8.973 21.952 14.844 1.00 88.56 101 GLY A C 1
ATOM 746 O O . GLY A 1 101 ? -10.162 22.157 15.086 1.00 88.56 101 GLY A O 1
ATOM 747 N N . LEU A 1 102 ? -8.133 21.523 15.792 1.00 90.56 102 LEU A N 1
ATOM 748 C CA . LEU A 1 102 ? -8.534 21.259 17.181 1.00 90.56 102 LEU A CA 1
ATOM 749 C C . LEU A 1 102 ? -8.987 22.535 17.901 1.00 90.56 102 LEU A C 1
ATOM 751 O O . LEU A 1 102 ? -10.010 22.530 18.593 1.00 90.56 102 LEU A O 1
ATOM 755 N N . VAL A 1 103 ? -8.266 23.643 17.713 1.00 89.50 103 VAL A N 1
ATOM 756 C CA . VAL A 1 103 ? -8.650 24.952 18.263 1.00 89.50 103 VAL A CA 1
ATOM 757 C C . VAL A 1 103 ? -9.958 25.435 17.641 1.00 89.50 103 VAL A C 1
ATOM 759 O O . VAL A 1 103 ? -10.852 25.893 18.356 1.00 89.50 103 VAL A O 1
ATOM 762 N N . LEU A 1 104 ? -10.118 25.276 16.327 1.00 88.19 104 LEU A N 1
ATOM 763 C CA . LEU A 1 104 ? -11.357 25.606 15.631 1.00 88.19 104 LEU A CA 1
ATOM 764 C C . LEU A 1 104 ? -12.537 24.789 16.175 1.00 88.19 104 LEU A C 1
ATOM 766 O O . LEU A 1 104 ? -13.568 25.358 16.539 1.00 88.19 104 LEU A O 1
ATOM 770 N N . LEU A 1 105 ? -12.364 23.473 16.315 1.00 86.38 105 LEU A N 1
ATOM 771 C CA . LEU A 1 105 ? -13.365 22.563 16.869 1.00 86.38 105 LEU A CA 1
ATOM 772 C C . LEU A 1 105 ? -13.753 22.961 18.301 1.00 86.38 105 LEU A C 1
ATOM 774 O O . LEU A 1 105 ? -14.934 22.956 18.653 1.00 86.38 105 LEU A O 1
ATOM 778 N N . TYR A 1 106 ? -12.779 23.372 19.119 1.00 87.81 106 TYR A N 1
ATOM 779 C CA . TYR A 1 106 ? -13.015 23.845 20.482 1.00 87.81 106 TYR A CA 1
ATOM 780 C C . TYR A 1 106 ? -13.919 25.084 20.539 1.00 87.81 106 TYR A C 1
ATOM 782 O O . TYR A 1 106 ? -14.741 25.198 21.454 1.00 87.81 106 TYR A O 1
ATOM 790 N N . TYR A 1 107 ? -13.793 26.007 19.585 1.00 87.00 107 TYR A N 1
ATOM 791 C CA . TYR A 1 107 ? -14.651 27.190 19.520 1.00 87.00 107 TYR A CA 1
ATOM 792 C C . TYR A 1 107 ? -16.018 26.883 18.903 1.00 87.00 107 TYR A C 1
ATOM 794 O O . TYR A 1 107 ? -17.039 27.311 19.441 1.00 87.00 107 TYR A O 1
ATOM 802 N N . VAL A 1 108 ? -16.055 26.069 17.847 1.00 85.06 108 VAL A N 1
ATOM 803 C CA . VAL A 1 108 ? -17.289 25.654 17.161 1.00 85.06 108 VAL A CA 1
ATOM 804 C C . VAL A 1 108 ? -18.189 24.793 18.063 1.00 85.06 108 VAL A C 1
ATOM 806 O O . VAL A 1 108 ? -19.414 24.832 17.934 1.00 85.06 108 VAL A O 1
ATOM 809 N N . ARG A 1 109 ? -17.631 24.078 19.053 1.00 82.38 109 ARG A N 1
ATOM 810 C CA . ARG A 1 109 ? -18.415 23.214 19.958 1.00 82.38 109 ARG A CA 1
ATOM 811 C C . ARG A 1 109 ? -19.531 23.942 20.715 1.00 82.38 109 ARG A C 1
ATOM 813 O O . ARG A 1 109 ? -20.550 23.329 21.004 1.00 82.38 109 ARG A O 1
ATOM 820 N N . ARG A 1 110 ? -19.341 25.211 21.109 1.00 80.88 110 ARG A N 1
ATOM 821 C CA . ARG A 1 110 ? -20.336 25.969 21.898 1.00 80.88 110 ARG A CA 1
ATOM 822 C C . ARG A 1 110 ? -21.617 26.222 21.085 1.00 80.88 110 ARG A C 1
ATOM 824 O O . ARG A 1 110 ? -22.654 25.709 21.500 1.00 80.88 110 ARG A O 1
ATOM 831 N N . PRO A 1 111 ? -21.552 26.870 19.907 1.00 79.31 111 PRO A N 1
ATOM 832 C CA . PRO A 1 111 ? -22.729 27.094 19.067 1.00 79.31 111 PRO A CA 1
ATOM 833 C C . PRO A 1 111 ? -23.367 25.798 18.548 1.00 79.31 111 PRO A C 1
ATOM 835 O O . PRO A 1 111 ? -24.580 25.744 18.364 1.00 79.31 111 PRO A O 1
ATOM 838 N N . LEU A 1 112 ? -22.592 24.721 18.355 1.00 77.62 112 LEU A N 1
ATOM 839 C CA . LEU A 1 112 ? -23.166 23.409 18.025 1.00 77.62 112 LEU A CA 1
ATOM 840 C C . LEU A 1 112 ? -23.929 22.777 19.199 1.00 77.62 112 LEU A C 1
ATOM 842 O O . LEU A 1 112 ? -24.953 22.132 18.975 1.00 77.62 112 LEU A O 1
ATOM 846 N N . ARG A 1 113 ? -23.471 22.968 20.445 1.00 78.50 113 ARG A N 1
ATOM 847 C CA . ARG A 1 113 ? -24.193 22.513 21.649 1.00 78.50 113 ARG A CA 1
ATOM 848 C C . ARG A 1 113 ? -25.483 23.292 21.872 1.00 78.50 113 ARG A C 1
ATOM 850 O O . ARG A 1 113 ? -26.479 22.685 22.235 1.00 78.50 113 ARG A O 1
ATOM 857 N N . GLU A 1 114 ? -25.472 24.599 21.626 1.00 79.88 114 GLU A N 1
ATOM 858 C CA . GLU A 1 114 ? -26.663 25.458 21.729 1.00 79.88 114 GLU A CA 1
ATOM 859 C C . GLU A 1 114 ? -27.769 25.056 20.744 1.00 79.88 114 GLU A C 1
ATOM 861 O O . GLU A 1 114 ? -28.943 25.299 20.997 1.00 79.88 114 GLU A O 1
ATOM 866 N N . ARG A 1 115 ? -27.397 24.408 19.635 1.00 72.56 115 ARG A N 1
ATOM 867 C CA . ARG A 1 115 ? -28.319 23.934 18.594 1.00 72.56 115 ARG A CA 1
ATOM 868 C C . ARG A 1 115 ? -28.636 22.441 18.676 1.00 72.56 115 ARG A C 1
ATOM 870 O O . ARG A 1 115 ? -29.200 21.908 17.729 1.00 72.56 115 ARG A O 1
ATOM 877 N N . GLU A 1 116 ? -28.230 21.767 19.753 1.00 70.81 116 GLU A N 1
ATOM 878 C CA . GLU A 1 116 ? -28.418 20.318 19.956 1.00 70.81 116 GLU A CA 1
ATOM 879 C C . GLU A 1 116 ? -27.781 19.429 18.863 1.00 70.81 116 GLU A C 1
ATOM 881 O O . GLU A 1 116 ? -28.074 18.241 18.763 1.00 70.81 116 GLU A O 1
ATOM 886 N N . LEU A 1 117 ? -26.860 19.978 18.061 1.00 70.25 117 LEU A N 1
ATOM 887 C CA . LEU A 1 117 ? -26.160 19.256 16.989 1.00 70.25 117 LEU A CA 1
ATOM 888 C C . LEU A 1 117 ? -24.901 18.531 17.488 1.00 70.25 117 LEU A C 1
ATOM 890 O O . LEU A 1 117 ? -24.323 17.721 16.767 1.00 70.25 117 LEU A O 1
ATOM 894 N N . TRP A 1 118 ? -24.441 18.837 18.705 1.00 69.44 118 TRP A N 1
ATOM 895 C CA . TRP A 1 118 ? -23.263 18.207 19.298 1.00 69.44 118 TRP A CA 1
ATOM 896 C C . TRP A 1 118 ? -23.646 16.957 20.109 1.00 69.44 118 TRP A C 1
ATOM 898 O O . TRP A 1 118 ? -24.432 17.087 21.052 1.00 69.44 118 TRP A O 1
ATOM 908 N N . PRO A 1 119 ? -23.051 15.777 19.843 1.00 64.50 119 PRO A N 1
ATOM 909 C CA . PRO A 1 119 ? -23.355 14.556 20.586 1.00 64.50 119 PRO A CA 1
ATOM 910 C C . PRO A 1 119 ? -23.086 14.723 22.089 1.00 64.50 119 PRO A C 1
ATOM 912 O O . PRO A 1 119 ? -21.969 15.047 22.512 1.00 64.50 119 PRO A O 1
ATOM 915 N N . SER A 1 120 ? -24.098 14.500 22.926 1.00 63.81 120 SER A N 1
ATOM 916 C CA . SER A 1 120 ? -23.926 14.430 24.375 1.00 63.81 120 SER A CA 1
ATOM 917 C C . SER A 1 120 ? -23.392 13.049 24.749 1.00 63.81 120 SER A C 1
ATOM 919 O O . SER A 1 120 ? -24.122 12.067 24.773 1.00 63.81 120 SER A O 1
ATOM 921 N N . LEU A 1 121 ? -22.094 12.961 25.052 1.00 64.50 121 LEU A N 1
ATOM 922 C CA . LEU A 1 121 ? -21.514 11.750 25.638 1.00 64.50 121 LEU A CA 1
ATOM 923 C C . LEU A 1 121 ? -22.139 11.518 27.029 1.00 64.50 121 LEU A C 1
ATOM 925 O O . LEU A 1 121 ? -21.942 12.368 27.909 1.00 64.50 121 LEU A O 1
ATOM 929 N N . PRO A 1 122 ? -22.877 10.414 27.251 1.00 60.06 122 PRO A N 1
ATOM 930 C CA . PRO A 1 122 ? -23.443 10.099 28.555 1.00 60.06 122 PRO A CA 1
ATOM 931 C C . PRO A 1 122 ? -22.327 9.762 29.554 1.00 60.06 122 PRO A C 1
ATOM 933 O O . PRO A 1 122 ? -21.333 9.122 29.211 1.00 60.06 122 PRO A O 1
ATOM 936 N N . GLY A 1 123 ? -22.484 10.200 30.805 1.00 67.94 123 GLY A N 1
ATOM 937 C CA . GLY A 1 123 ? -21.592 9.833 31.908 1.00 67.94 123 GLY A CA 1
ATO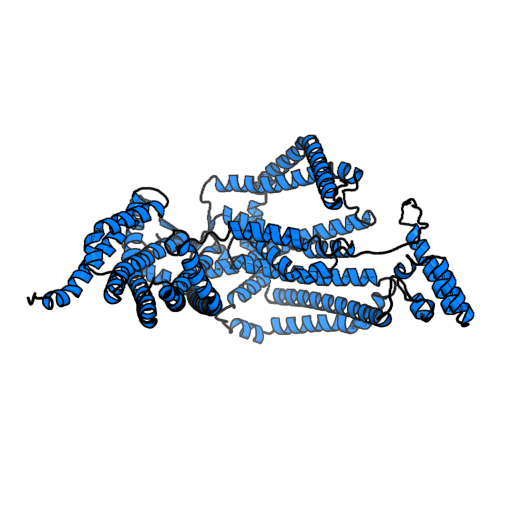M 938 C C . GLY A 1 123 ? -20.951 11.003 32.658 1.00 67.94 123 GLY A C 1
ATOM 939 O O . GLY A 1 123 ? -20.959 12.166 32.245 1.00 67.94 123 GLY A O 1
ATOM 940 N N . SER A 1 124 ? -20.376 10.670 33.814 1.00 80.31 124 SER A N 1
ATOM 941 C CA . SER A 1 124 ? -19.709 11.629 34.697 1.00 80.31 124 SER A CA 1
ATOM 942 C C . SER A 1 124 ? -18.482 12.274 34.027 1.00 80.31 124 SER A C 1
ATOM 944 O O . SER A 1 124 ? -17.922 11.758 33.055 1.00 80.31 124 SER A O 1
ATOM 946 N N . ARG A 1 125 ? -17.994 13.405 34.565 1.00 80.56 125 ARG A N 1
ATOM 947 C CA . ARG A 1 125 ? -16.721 14.013 34.114 1.00 80.56 125 ARG A CA 1
ATOM 948 C C . ARG A 1 125 ? -15.555 13.013 34.189 1.00 80.56 125 ARG A C 1
ATOM 950 O O . ARG A 1 125 ? -14.688 13.049 33.323 1.00 80.56 125 ARG A O 1
ATOM 957 N N . ARG A 1 126 ? -15.569 12.108 35.176 1.00 78.50 126 ARG A N 1
ATOM 958 C CA . ARG A 1 126 ? -14.553 11.060 35.363 1.00 78.50 126 ARG A CA 1
ATOM 959 C C . ARG A 1 126 ? -14.612 10.002 34.264 1.00 78.50 126 ARG A C 1
ATOM 961 O O . ARG A 1 126 ? -13.573 9.642 33.737 1.00 78.50 126 ARG A O 1
ATOM 968 N N . THR A 1 127 ? -15.808 9.577 33.854 1.00 79.50 127 THR A N 1
ATOM 969 C CA . THR A 1 127 ? -15.990 8.624 32.744 1.00 79.50 127 THR A CA 1
ATOM 970 C C . THR A 1 127 ? -15.459 9.197 31.432 1.00 79.50 127 THR A C 1
ATOM 972 O O . THR A 1 127 ? -14.712 8.531 30.726 1.00 79.50 127 THR A O 1
ATOM 975 N N . ARG A 1 128 ? -15.771 10.467 31.137 1.00 81.50 128 ARG A N 1
ATOM 976 C CA . ARG A 1 128 ? -15.253 11.153 29.941 1.00 81.50 128 ARG A CA 1
ATOM 977 C C . ARG A 1 128 ? -13.732 11.298 29.964 1.00 81.50 128 ARG A C 1
ATOM 979 O O . ARG A 1 128 ? -13.097 11.107 28.934 1.00 81.50 128 ARG A O 1
ATOM 986 N N . LEU A 1 129 ? -13.156 11.608 31.128 1.00 86.50 129 LEU A N 1
ATOM 987 C CA . LEU A 1 129 ? -11.704 11.653 31.302 1.00 86.50 129 LEU A CA 1
ATOM 988 C C . LEU A 1 129 ? -11.072 10.266 31.127 1.00 86.50 129 LEU A C 1
ATOM 990 O O . LEU A 1 129 ? -10.045 10.160 30.472 1.00 86.50 129 LEU A O 1
ATOM 994 N N . GLY A 1 130 ? -11.705 9.216 31.655 1.00 85.88 130 GLY A N 1
ATOM 995 C CA . GLY A 1 130 ? -11.267 7.832 31.484 1.00 85.88 130 GLY A CA 1
ATOM 996 C C . GLY A 1 130 ? -11.238 7.418 30.016 1.00 85.88 130 GLY A C 1
ATOM 997 O O . GLY A 1 130 ? -10.209 6.962 29.544 1.00 85.88 130 GLY A O 1
ATOM 998 N N . VAL A 1 131 ? -12.315 7.675 29.264 1.00 86.06 131 VAL A N 1
ATOM 999 C CA . VAL A 1 131 ? -12.363 7.404 27.814 1.00 86.06 131 VAL A CA 1
ATOM 1000 C C . VAL A 1 131 ? -11.294 8.197 27.058 1.00 86.06 131 VAL A C 1
ATOM 1002 O O . VAL A 1 131 ? -10.636 7.642 26.183 1.00 86.06 131 VAL A O 1
ATOM 1005 N N . ALA A 1 132 ? -11.085 9.472 27.403 1.00 86.81 132 ALA A N 1
ATOM 1006 C CA . ALA A 1 132 ? -10.038 10.288 26.788 1.00 86.81 132 ALA A CA 1
ATOM 1007 C C . ALA A 1 132 ? -8.630 9.744 27.087 1.00 86.81 132 ALA A C 1
ATOM 1009 O O . ALA A 1 132 ? -7.799 9.675 26.186 1.00 86.81 132 ALA A O 1
ATOM 1010 N N . LEU A 1 133 ? -8.376 9.308 28.324 1.00 90.56 133 LEU A N 1
ATOM 1011 C CA . LEU A 1 133 ? -7.109 8.693 28.713 1.00 90.56 133 LEU A CA 1
ATOM 1012 C C . LEU A 1 133 ? -6.901 7.349 28.005 1.00 90.56 133 LEU A C 1
ATOM 1014 O O . LEU A 1 133 ? -5.819 7.100 27.492 1.00 90.56 133 LEU A O 1
ATOM 1018 N N . THR A 1 134 ? -7.933 6.507 27.913 1.00 88.88 134 THR A N 1
ATOM 1019 C CA . THR A 1 134 ? -7.875 5.250 27.154 1.00 88.88 134 THR A CA 1
ATOM 1020 C C . THR A 1 134 ? -7.612 5.502 25.672 1.00 88.88 134 THR A C 1
ATOM 1022 O O . THR A 1 134 ? -6.784 4.815 25.088 1.00 88.88 134 THR A O 1
ATOM 1025 N N . SER A 1 135 ? -8.263 6.500 25.066 1.00 92.00 135 SER A N 1
ATOM 1026 C CA . SER A 1 135 ? -8.008 6.903 23.678 1.00 92.00 135 SER A CA 1
ATOM 1027 C C . SER A 1 135 ? -6.555 7.340 23.480 1.00 92.00 135 SER A C 1
ATOM 1029 O O . SER A 1 135 ? -5.910 6.873 22.543 1.00 92.00 135 SER A O 1
ATOM 1031 N N . LEU A 1 136 ? -6.013 8.152 24.396 1.00 91.50 136 LEU A N 1
ATOM 1032 C CA . LEU A 1 136 ? -4.612 8.574 24.364 1.00 91.50 136 LEU A CA 1
ATOM 1033 C C . LEU A 1 136 ? -3.655 7.383 24.502 1.00 91.50 136 LEU A C 1
ATOM 1035 O O . LEU A 1 136 ? -2.733 7.257 23.705 1.00 91.50 136 LEU A O 1
ATOM 1039 N N . LEU A 1 137 ? -3.893 6.488 25.463 1.00 93.12 137 LEU A N 1
ATOM 1040 C CA . LEU A 1 137 ? -3.071 5.292 25.667 1.00 93.12 137 LEU A CA 1
ATOM 1041 C C . LEU A 1 137 ? -3.115 4.352 24.460 1.00 93.12 137 LEU A C 1
ATOM 1043 O O . LEU A 1 137 ? -2.079 3.833 24.066 1.00 93.12 137 LEU A O 1
ATOM 1047 N N . LEU A 1 138 ? -4.284 4.162 23.844 1.00 93.38 138 LEU A N 1
ATOM 1048 C CA . LEU A 1 138 ? -4.412 3.377 22.615 1.00 93.38 138 LEU A CA 1
ATOM 1049 C C . LEU A 1 138 ? -3.691 4.041 21.443 1.00 93.38 138 LEU A C 1
ATOM 1051 O O . LEU A 1 138 ? -3.043 3.349 20.669 1.00 93.38 138 LEU A O 1
ATOM 1055 N N . PHE A 1 139 ? -3.771 5.368 21.318 1.00 93.81 139 PHE A N 1
ATOM 1056 C CA . PHE A 1 139 ? -3.090 6.098 20.250 1.00 93.81 139 PHE A CA 1
ATOM 1057 C C . PHE A 1 139 ? -1.575 5.963 20.390 1.00 93.81 139 PHE A C 1
ATOM 1059 O O . PHE A 1 139 ? -0.904 5.572 19.441 1.00 93.81 139 PHE A O 1
ATOM 1066 N N . VAL A 1 140 ? -1.054 6.222 21.593 1.00 90.75 140 VAL A N 1
ATOM 1067 C CA . VAL A 1 140 ? 0.369 6.062 21.909 1.00 90.75 140 VAL A CA 1
ATOM 1068 C C . VAL A 1 140 ? 0.792 4.606 21.732 1.00 90.75 140 VAL A C 1
ATOM 1070 O O . VAL A 1 140 ? 1.813 4.356 21.112 1.00 90.75 140 VAL A O 1
ATOM 1073 N N . GLY A 1 141 ? -0.010 3.640 22.184 1.00 89.38 141 GLY A N 1
ATOM 1074 C CA . GLY A 1 141 ? 0.259 2.217 21.981 1.00 89.38 141 GLY A CA 1
ATOM 1075 C C . GLY A 1 141 ? 0.303 1.818 20.503 1.00 89.38 141 GLY A C 1
ATOM 1076 O O . GLY A 1 141 ? 1.162 1.038 20.110 1.00 89.38 141 GLY A O 1
ATOM 1077 N N . GLY A 1 142 ? -0.573 2.385 19.669 1.00 91.31 142 GLY A N 1
ATOM 1078 C CA . GLY A 1 142 ? -0.552 2.192 18.219 1.00 91.31 142 GLY A CA 1
ATOM 1079 C C . GLY A 1 142 ? 0.672 2.822 17.554 1.00 91.31 142 GLY A C 1
ATOM 1080 O O . GLY A 1 142 ? 1.279 2.191 16.697 1.00 91.31 142 GLY A O 1
ATOM 1081 N N . VAL A 1 143 ? 1.069 4.024 17.981 1.00 88.31 143 VAL A N 1
ATOM 1082 C CA . VAL A 1 143 ? 2.312 4.685 17.546 1.00 88.31 143 VAL A CA 1
ATOM 1083 C C . VAL A 1 143 ? 3.527 3.836 17.921 1.00 88.31 143 VAL A C 1
ATOM 1085 O O . VAL A 1 143 ? 4.331 3.522 17.055 1.00 88.31 143 VAL A O 1
ATOM 1088 N N . VAL A 1 144 ? 3.616 3.387 19.176 1.00 86.50 144 VAL A N 1
ATOM 1089 C CA . VAL A 1 144 ? 4.693 2.509 19.658 1.00 86.50 144 VAL A CA 1
ATOM 1090 C C . VAL A 1 144 ? 4.718 1.198 18.871 1.00 86.50 144 VAL A C 1
ATOM 1092 O O . VAL A 1 144 ? 5.776 0.785 18.429 1.00 86.50 144 VAL A O 1
ATOM 1095 N N . TYR A 1 145 ? 3.570 0.565 18.615 1.00 87.19 145 TYR A N 1
ATOM 1096 C CA . TYR A 1 145 ? 3.506 -0.644 17.786 1.00 87.19 145 TYR A CA 1
ATOM 1097 C C . TYR A 1 145 ? 3.986 -0.401 16.348 1.00 87.19 145 TYR A C 1
ATOM 1099 O O . TYR A 1 145 ? 4.782 -1.178 15.817 1.00 87.19 145 TYR A O 1
ATOM 1107 N N . GLY A 1 146 ? 3.491 0.665 15.711 1.00 86.25 146 GLY A N 1
ATOM 1108 C CA . GLY A 1 146 ? 3.854 1.015 14.340 1.00 86.25 146 GLY A CA 1
ATOM 1109 C C . GLY A 1 146 ? 5.349 1.292 14.200 1.00 86.25 146 GLY A C 1
ATOM 1110 O O . GLY A 1 146 ? 5.954 0.893 13.209 1.00 86.25 146 GLY A O 1
ATOM 1111 N N . TYR A 1 147 ? 5.929 1.916 15.221 1.00 79.19 147 TYR A N 1
ATOM 1112 C CA . TYR A 1 147 ? 7.308 2.372 15.237 1.00 79.19 147 TYR A CA 1
ATOM 1113 C C . TYR A 1 147 ? 8.321 1.323 15.708 1.00 79.19 147 TYR A C 1
ATOM 1115 O O . TYR A 1 147 ? 9.306 1.099 15.024 1.00 79.19 147 TYR A O 1
ATOM 1123 N N . GLU A 1 148 ? 8.080 0.660 16.841 1.00 76.81 148 GLU A N 1
ATOM 1124 C CA . GLU A 1 148 ? 9.044 -0.258 17.477 1.00 76.81 148 GLU A CA 1
ATOM 1125 C C . GLU A 1 148 ? 8.985 -1.678 16.906 1.00 76.81 148 GLU A C 1
ATOM 1127 O O . GLU A 1 148 ? 9.950 -2.430 16.995 1.00 76.81 148 GLU A O 1
ATOM 1132 N N . LEU A 1 149 ? 7.840 -2.085 16.346 1.00 79.31 149 LEU A N 1
ATOM 1133 C CA . LEU A 1 149 ? 7.653 -3.456 15.870 1.00 79.31 149 LEU A CA 1
ATOM 1134 C C . LEU A 1 149 ? 7.418 -3.513 14.367 1.00 79.31 149 LEU A C 1
ATOM 1136 O O . LEU A 1 149 ? 8.129 -4.224 13.660 1.00 79.31 149 LEU A O 1
ATOM 1140 N N . PHE A 1 150 ? 6.408 -2.796 13.868 1.00 84.75 150 PHE A N 1
ATOM 1141 C CA . PHE A 1 150 ? 6.000 -2.941 12.473 1.00 84.75 150 PHE A CA 1
ATOM 1142 C C . PHE A 1 150 ? 7.026 -2.356 11.501 1.00 84.75 150 PHE A C 1
ATOM 1144 O O . PHE A 1 150 ? 7.376 -3.015 10.521 1.00 84.75 150 PHE A O 1
ATOM 1151 N N . PHE A 1 151 ? 7.506 -1.135 11.759 1.00 81.19 151 PHE A N 1
ATOM 1152 C CA . PHE A 1 151 ? 8.473 -0.477 10.887 1.00 81.19 151 PHE A CA 1
ATOM 1153 C C . PHE A 1 151 ? 9.787 -1.270 10.759 1.00 81.19 151 PHE A C 1
ATOM 1155 O O . PHE A 1 151 ? 10.118 -1.606 9.620 1.00 81.19 151 PHE A O 1
ATOM 1162 N N . PRO A 1 152 ? 10.481 -1.671 11.847 1.00 78.69 152 PRO A N 1
ATOM 1163 C CA . PRO A 1 152 ? 11.706 -2.461 11.753 1.00 78.69 152 PRO A CA 1
ATOM 1164 C C . PRO A 1 152 ? 11.474 -3.787 11.040 1.00 78.69 152 PRO A C 1
ATOM 1166 O O . PRO A 1 152 ? 12.260 -4.164 10.181 1.00 78.69 152 PRO A O 1
ATOM 1169 N N . PHE A 1 153 ? 10.355 -4.467 11.319 1.00 80.88 153 PHE A N 1
ATOM 1170 C CA . PHE A 1 153 ? 10.014 -5.726 10.654 1.00 80.88 153 PHE A CA 1
ATOM 1171 C C . PHE A 1 153 ? 9.919 -5.565 9.138 1.00 80.88 153 PHE A C 1
ATOM 1173 O O . PHE A 1 153 ? 10.549 -6.303 8.378 1.00 80.88 153 PHE A O 1
ATOM 1180 N N . MET A 1 154 ? 9.111 -4.607 8.701 1.00 81.06 154 MET A N 1
ATOM 1181 C CA . MET A 1 154 ? 8.879 -4.362 7.288 1.00 81.06 154 MET A CA 1
ATOM 1182 C C . MET A 1 154 ? 10.149 -3.854 6.603 1.00 81.06 154 MET A C 1
ATOM 1184 O O . MET A 1 154 ? 10.460 -4.285 5.497 1.00 81.06 154 MET A O 1
ATOM 1188 N N . PHE A 1 155 ? 10.894 -2.961 7.249 1.00 79.31 155 PHE A N 1
ATOM 1189 C CA . PHE A 1 155 ? 12.104 -2.387 6.682 1.00 79.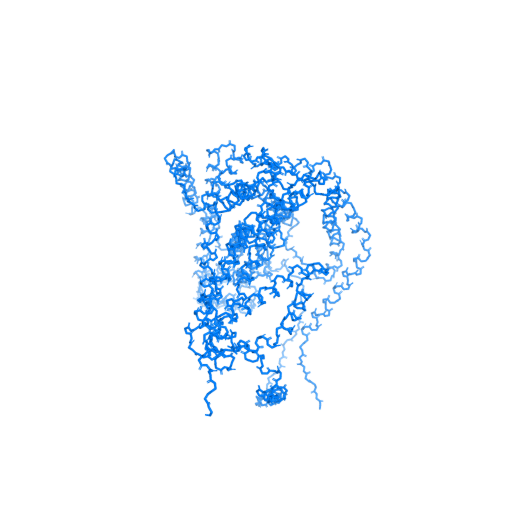31 155 PHE A CA 1
ATOM 1190 C C . PHE A 1 155 ? 13.242 -3.406 6.567 1.00 79.31 155 PHE A C 1
ATOM 1192 O O . PHE A 1 155 ? 13.907 -3.461 5.535 1.00 79.31 155 PHE A O 1
ATOM 1199 N N . GLU A 1 156 ? 13.431 -4.248 7.583 1.00 77.75 156 GLU A N 1
ATOM 1200 C CA . GLU A 1 156 ? 14.382 -5.361 7.565 1.00 77.75 156 GLU A CA 1
ATOM 1201 C C . GLU A 1 156 ? 14.041 -6.345 6.443 1.00 77.75 156 GLU A C 1
ATOM 1203 O O . GLU A 1 156 ? 14.920 -6.763 5.695 1.00 77.75 156 GLU A O 1
ATOM 1208 N N . PHE A 1 157 ? 12.760 -6.687 6.277 1.00 80.62 157 PHE A N 1
ATOM 1209 C CA . PHE A 1 157 ? 12.305 -7.541 5.178 1.00 80.62 157 PHE A CA 1
ATOM 1210 C C . PHE A 1 157 ? 12.641 -6.941 3.800 1.00 80.62 157 PHE A C 1
ATOM 1212 O O . PHE A 1 157 ? 13.223 -7.618 2.953 1.00 80.62 157 PHE A O 1
ATOM 1219 N N . LEU A 1 158 ? 12.316 -5.664 3.581 1.00 80.94 158 LEU A N 1
ATOM 1220 C CA . LEU A 1 158 ? 12.549 -4.980 2.304 1.00 80.94 158 LEU A CA 1
ATOM 1221 C C . LEU A 1 158 ? 14.040 -4.768 2.004 1.00 80.94 158 LEU A C 1
ATOM 1223 O O . LEU A 1 158 ? 14.472 -4.906 0.857 1.00 80.94 158 LEU A O 1
ATOM 1227 N N . THR A 1 159 ? 14.833 -4.467 3.032 1.00 80.25 159 THR A N 1
ATOM 1228 C CA . THR A 1 159 ? 16.277 -4.266 2.885 1.00 80.25 159 THR A CA 1
ATOM 1229 C C . THR A 1 159 ? 16.983 -5.588 2.619 1.00 80.25 159 THR A C 1
ATOM 1231 O O . THR A 1 159 ? 17.771 -5.655 1.684 1.00 80.25 159 THR A O 1
ATOM 1234 N N . ARG A 1 160 ? 16.638 -6.668 3.336 1.00 80.62 160 ARG A N 1
ATOM 1235 C CA . ARG A 1 160 ? 17.160 -8.014 3.040 1.00 80.62 160 ARG A CA 1
ATOM 1236 C C . ARG A 1 160 ? 16.875 -8.427 1.604 1.00 80.62 160 ARG A C 1
ATOM 1238 O O . ARG A 1 160 ? 17.793 -8.827 0.907 1.00 80.62 160 ARG A O 1
ATOM 1245 N N . TYR A 1 161 ? 15.645 -8.230 1.132 1.00 82.56 161 TYR A N 1
ATOM 1246 C CA . TYR A 1 161 ? 15.300 -8.519 -0.260 1.00 82.56 161 TYR A CA 1
ATOM 1247 C C . TYR A 1 161 ? 16.144 -7.709 -1.264 1.00 82.56 161 TYR A C 1
ATOM 1249 O O . TYR A 1 161 ? 16.539 -8.218 -2.310 1.00 82.56 161 TYR A O 1
ATOM 1257 N N . THR A 1 162 ? 16.439 -6.446 -0.945 1.00 83.56 162 THR A N 1
ATOM 1258 C CA . THR A 1 162 ? 17.293 -5.574 -1.768 1.00 83.56 162 THR A CA 1
ATOM 1259 C C . THR A 1 162 ? 18.742 -6.069 -1.805 1.00 83.56 162 THR A C 1
ATOM 1261 O O . THR A 1 162 ? 19.336 -6.117 -2.884 1.00 83.56 162 THR A O 1
ATOM 1264 N N . LEU A 1 163 ? 19.279 -6.481 -0.653 1.00 82.75 163 LEU A N 1
ATOM 1265 C CA . LEU A 1 163 ? 20.630 -7.030 -0.510 1.00 82.75 163 LEU A CA 1
ATOM 1266 C C . LEU A 1 163 ? 20.777 -8.388 -1.203 1.00 82.75 163 LEU A C 1
ATOM 1268 O O . LEU A 1 163 ? 21.719 -8.580 -1.966 1.00 82.75 163 LEU A O 1
ATOM 1272 N N . ASP A 1 164 ? 19.811 -9.290 -1.023 1.00 81.81 164 ASP A N 1
ATOM 1273 C CA . ASP A 1 164 ? 19.783 -10.607 -1.673 1.00 81.81 164 ASP A CA 1
ATOM 1274 C C . ASP A 1 164 ? 19.667 -10.484 -3.205 1.00 81.81 164 ASP A C 1
ATOM 1276 O O . ASP A 1 164 ? 20.158 -11.328 -3.953 1.00 81.81 164 ASP A O 1
ATOM 1280 N N . ALA A 1 165 ? 19.051 -9.403 -3.693 1.00 81.81 165 ALA A N 1
ATOM 1281 C CA . ALA A 1 165 ? 19.011 -9.060 -5.113 1.00 81.81 165 ALA A CA 1
ATOM 1282 C C . ALA A 1 165 ? 20.289 -8.348 -5.616 1.00 81.81 165 ALA A C 1
ATOM 1284 O O . ALA A 1 165 ? 20.384 -8.009 -6.799 1.00 81.81 165 ALA A O 1
ATOM 1285 N N . GLY A 1 166 ? 21.261 -8.108 -4.732 1.00 79.31 166 GLY A N 1
ATOM 1286 C CA . GLY A 1 166 ? 22.558 -7.514 -5.034 1.00 79.31 166 GLY A CA 1
ATOM 1287 C C . GLY A 1 166 ? 22.548 -5.991 -5.188 1.00 79.31 166 GLY A C 1
ATOM 1288 O O . GLY A 1 166 ? 23.469 -5.452 -5.802 1.00 79.31 166 GLY A O 1
ATOM 1289 N N . PHE A 1 167 ? 21.535 -5.267 -4.710 1.00 82.38 167 PHE A N 1
ATOM 1290 C CA . PHE A 1 167 ? 21.486 -3.800 -4.812 1.00 82.38 167 PHE A CA 1
ATOM 1291 C C . PHE A 1 167 ? 21.917 -3.116 -3.519 1.00 82.38 167 PHE A C 1
ATOM 1293 O O . PHE A 1 167 ? 21.668 -3.618 -2.428 1.00 82.38 167 PHE A O 1
ATOM 1300 N N . ALA A 1 168 ? 22.502 -1.923 -3.645 1.00 80.94 168 ALA A N 1
ATOM 1301 C CA . ALA A 1 168 ? 22.827 -1.098 -2.486 1.00 80.94 168 ALA A CA 1
ATOM 1302 C C . ALA A 1 168 ? 21.560 -0.372 -1.969 1.00 80.94 168 ALA A C 1
ATOM 1304 O O . ALA A 1 168 ? 20.920 0.349 -2.753 1.00 80.94 168 ALA A O 1
ATOM 1305 N N . PRO A 1 169 ? 21.185 -0.524 -0.683 1.00 81.00 169 PRO A N 1
ATOM 1306 C CA . PRO A 1 169 ? 20.016 0.123 -0.087 1.00 81.00 169 PRO A CA 1
ATOM 1307 C C . PRO A 1 169 ? 20.327 1.585 0.274 1.00 81.00 169 PRO A C 1
ATOM 1309 O O . PRO A 1 169 ? 20.591 1.935 1.422 1.00 81.00 169 PRO A O 1
ATOM 1312 N N . THR A 1 170 ? 20.323 2.456 -0.734 1.00 81.94 170 THR A N 1
ATOM 1313 C CA . THR A 1 170 ? 20.618 3.887 -0.576 1.00 81.94 170 THR A CA 1
ATOM 1314 C C . THR A 1 170 ? 19.326 4.701 -0.553 1.00 81.94 170 THR A C 1
ATOM 1316 O O . THR A 1 170 ? 18.916 5.230 -1.581 1.00 81.94 170 THR A O 1
ATOM 1319 N N . TYR A 1 171 ? 18.630 4.784 0.579 1.00 82.12 171 TYR A N 1
ATOM 1320 C CA . TYR A 1 171 ? 17.285 5.364 0.602 1.00 82.12 171 TYR A CA 1
ATOM 1321 C C . TYR A 1 171 ? 17.257 6.894 0.551 1.00 82.12 171 TYR A C 1
ATOM 1323 O O . TYR A 1 171 ? 18.067 7.587 1.160 1.00 82.12 171 TYR A O 1
ATOM 1331 N N . ASP A 1 172 ? 16.257 7.429 -0.147 1.00 82.94 172 ASP A N 1
ATOM 1332 C CA . ASP A 1 172 ? 15.976 8.863 -0.192 1.00 82.94 172 ASP A CA 1
ATOM 1333 C C . ASP A 1 172 ? 15.376 9.350 1.136 1.00 82.94 172 ASP A C 1
ATOM 1335 O O . ASP A 1 172 ? 14.348 8.833 1.578 1.00 82.94 172 ASP A O 1
ATOM 1339 N N . LEU A 1 173 ? 15.972 10.387 1.739 1.00 82.94 173 LEU A N 1
ATOM 1340 C CA . LEU A 1 173 ? 15.558 10.926 3.042 1.00 82.94 173 LEU A CA 1
ATOM 1341 C C . LEU A 1 173 ? 14.067 11.289 3.083 1.00 82.94 173 LEU A C 1
ATOM 1343 O O . LEU A 1 173 ? 13.377 10.945 4.040 1.00 82.94 173 LEU A O 1
ATOM 1347 N N . VAL A 1 174 ? 13.561 11.979 2.055 1.00 83.12 174 VAL A N 1
ATOM 1348 C CA . VAL A 1 174 ? 12.165 12.448 2.008 1.00 83.12 174 VAL A CA 1
ATOM 1349 C C . VAL A 1 174 ? 11.206 11.275 1.997 1.00 83.12 174 VAL A C 1
ATOM 1351 O O . VAL A 1 174 ? 10.330 11.201 2.858 1.00 83.12 174 VAL A O 1
ATOM 1354 N N . ALA A 1 175 ? 11.392 10.351 1.055 1.00 80.56 175 ALA A N 1
ATOM 1355 C CA . ALA A 1 175 ? 10.525 9.189 0.935 1.00 80.56 175 ALA A CA 1
ATOM 1356 C C . ALA A 1 175 ? 10.572 8.319 2.198 1.00 80.56 175 ALA A C 1
ATOM 1358 O O . ALA A 1 175 ? 9.532 7.888 2.690 1.00 80.56 175 ALA A O 1
ATOM 1359 N N . TRP A 1 176 ? 11.764 8.116 2.759 1.00 79.12 176 TRP A N 1
ATOM 1360 C CA . TRP A 1 176 ? 11.956 7.346 3.981 1.00 79.12 176 TRP A CA 1
ATOM 1361 C C . TRP A 1 176 ? 11.291 8.000 5.203 1.00 79.12 176 TRP A C 1
ATOM 1363 O O . TRP A 1 176 ? 10.559 7.331 5.932 1.00 79.12 176 TRP A O 1
ATOM 1373 N N . THR A 1 177 ? 11.465 9.309 5.417 1.00 80.69 177 THR A N 1
ATOM 1374 C CA . THR A 1 177 ? 10.850 10.004 6.561 1.00 80.69 177 THR A CA 1
ATOM 1375 C C . THR A 1 177 ? 9.328 10.081 6.428 1.00 80.69 177 THR A C 1
ATOM 1377 O O . THR A 1 177 ? 8.616 9.845 7.405 1.00 80.69 177 THR A O 1
ATOM 1380 N N . GLU A 1 178 ? 8.807 10.395 5.233 1.00 82.50 178 GLU A N 1
ATOM 1381 C CA . GLU A 1 178 ? 7.360 10.386 4.959 1.00 82.50 178 GLU A CA 1
ATOM 1382 C C . GLU A 1 178 ? 6.767 9.006 5.232 1.00 82.50 178 GLU A C 1
ATOM 1384 O O . GLU A 1 178 ? 5.742 8.901 5.906 1.00 82.50 178 GLU A O 1
ATOM 1389 N N . PHE A 1 179 ? 7.455 7.953 4.800 1.00 79.94 179 PHE A N 1
ATOM 1390 C CA . PHE A 1 179 ? 7.046 6.581 5.035 1.00 79.94 179 PHE A CA 1
ATOM 1391 C C . PHE A 1 179 ? 6.969 6.226 6.524 1.00 79.94 179 PHE A C 1
ATOM 1393 O O . PHE A 1 179 ? 5.904 5.817 6.985 1.00 79.94 179 PHE A O 1
ATOM 1400 N N . VAL A 1 180 ? 8.048 6.429 7.292 1.00 80.19 180 VAL A N 1
ATOM 1401 C CA . VAL A 1 180 ? 8.093 6.119 8.736 1.00 80.19 180 VAL A CA 1
ATOM 1402 C C . VAL A 1 180 ? 6.983 6.852 9.487 1.00 80.19 180 VAL A C 1
ATOM 1404 O O . VAL A 1 180 ? 6.256 6.254 10.286 1.00 80.19 180 VAL A O 1
ATOM 1407 N N . LEU A 1 181 ? 6.831 8.154 9.232 1.00 80.88 181 LEU A N 1
ATOM 1408 C CA . LEU A 1 181 ? 5.902 9.000 9.976 1.00 80.88 181 LEU A CA 1
ATOM 1409 C C . LEU A 1 181 ? 4.441 8.719 9.619 1.00 80.88 181 LEU A C 1
ATOM 1411 O O . LEU A 1 181 ? 3.619 8.582 10.530 1.00 80.88 181 LEU A O 1
ATOM 1415 N N . LEU A 1 182 ? 4.101 8.608 8.329 1.00 84.31 182 LEU A N 1
ATOM 1416 C CA . LEU A 1 182 ? 2.731 8.303 7.901 1.00 84.31 182 LEU A CA 1
ATOM 1417 C C . LEU A 1 182 ? 2.300 6.922 8.383 1.00 84.31 182 LEU A C 1
ATOM 1419 O O . LEU A 1 182 ? 1.193 6.772 8.905 1.00 84.31 182 LEU A O 1
ATOM 1423 N N . LEU A 1 183 ? 3.191 5.938 8.290 1.00 84.12 183 LEU A N 1
ATOM 1424 C CA . LEU A 1 183 ? 2.940 4.589 8.768 1.00 84.12 183 LEU A CA 1
ATOM 1425 C C . LEU A 1 183 ? 2.732 4.559 10.284 1.00 84.12 183 LEU A C 1
ATOM 1427 O O . LEU A 1 183 ? 1.734 4.015 10.757 1.00 84.12 183 LEU A O 1
ATOM 1431 N N . THR A 1 184 ? 3.605 5.200 11.055 1.00 84.94 184 THR A N 1
ATOM 1432 C CA . THR A 1 184 ? 3.491 5.241 12.520 1.00 84.94 184 THR A CA 1
ATOM 1433 C C . THR A 1 184 ? 2.195 5.926 12.961 1.00 84.94 184 THR A C 1
ATOM 1435 O O . THR A 1 184 ? 1.453 5.414 13.806 1.00 84.94 184 THR A O 1
ATOM 1438 N N . LEU A 1 185 ? 1.863 7.058 12.332 1.00 87.06 185 LEU A N 1
ATOM 1439 C CA . LEU A 1 185 ? 0.613 7.771 12.576 1.00 87.06 185 LEU A CA 1
ATOM 1440 C C . LEU A 1 185 ? -0.607 6.909 12.225 1.00 87.06 185 LEU A C 1
ATOM 1442 O O . LEU A 1 185 ? -1.590 6.896 12.969 1.00 87.06 185 LEU A O 1
ATOM 1446 N N . SER A 1 186 ? -0.544 6.170 11.116 1.00 89.81 186 SER A N 1
ATOM 1447 C CA . SER A 1 186 ? -1.637 5.309 10.663 1.00 89.81 186 SER A CA 1
ATOM 1448 C C . SER A 1 186 ? -1.976 4.218 11.683 1.00 89.81 186 SER A C 1
ATOM 1450 O O . SER A 1 186 ? -3.158 3.991 11.941 1.00 89.81 186 SER A O 1
ATOM 1452 N N . PHE A 1 187 ? -0.979 3.609 12.339 1.00 91.94 187 PHE A N 1
ATOM 1453 C CA . PHE A 1 187 ? -1.206 2.625 13.401 1.00 91.94 187 PHE A CA 1
ATOM 1454 C C . PHE A 1 187 ? -1.756 3.263 14.678 1.00 91.94 187 PHE A C 1
ATOM 1456 O O . PHE A 1 187 ? -2.648 2.689 15.303 1.00 91.94 187 PHE A O 1
ATOM 1463 N N . GLY A 1 188 ? -1.315 4.476 15.030 1.00 91.88 188 GLY A N 1
ATOM 1464 C CA . GLY A 1 188 ? -1.917 5.258 16.116 1.00 91.88 188 GLY A CA 1
ATOM 1465 C C . GLY A 1 188 ? -3.409 5.531 15.892 1.00 91.88 188 GLY A C 1
ATOM 1466 O O . GLY A 1 188 ? -4.230 5.353 16.798 1.00 91.88 188 GLY A O 1
ATOM 1467 N N . LEU A 1 189 ? -3.783 5.907 14.665 1.00 92.44 189 LEU A N 1
ATOM 1468 C CA . LEU A 1 189 ? -5.179 6.109 14.266 1.00 92.44 189 LEU A CA 1
ATOM 1469 C C . LEU A 1 189 ? -5.958 4.788 14.226 1.00 92.44 189 LEU A C 1
ATOM 1471 O O . LEU A 1 189 ? -7.071 4.711 14.747 1.00 92.44 189 LEU A O 1
ATOM 1475 N N . ALA A 1 190 ? -5.374 3.732 13.665 1.00 92.69 190 ALA A N 1
ATOM 1476 C CA . ALA A 1 190 ? -5.990 2.414 13.597 1.00 92.69 190 ALA A CA 1
ATOM 1477 C C . ALA A 1 190 ? -6.251 1.816 14.986 1.00 92.69 190 ALA A C 1
ATOM 1479 O O . ALA A 1 190 ? -7.301 1.211 15.206 1.00 92.69 190 ALA A O 1
ATOM 1480 N N . ALA A 1 191 ? -5.360 2.052 15.953 1.00 94.44 191 ALA A N 1
ATOM 1481 C CA . ALA A 1 191 ? -5.526 1.646 17.347 1.00 94.44 191 ALA A CA 1
ATOM 1482 C C . ALA A 1 191 ? -6.748 2.285 18.032 1.00 94.44 191 ALA A C 1
ATOM 1484 O O . ALA A 1 191 ? -7.182 1.807 19.080 1.00 94.44 191 ALA A O 1
ATOM 1485 N N . GLN A 1 192 ? -7.363 3.314 17.432 1.00 94.81 192 GLN A N 1
ATOM 1486 C CA . GLN A 1 192 ? -8.646 3.852 17.889 1.00 94.81 192 GLN A CA 1
ATOM 1487 C C . GLN A 1 192 ? -9.846 2.996 17.470 1.00 94.81 192 GLN A C 1
ATOM 1489 O O . GLN A 1 192 ? -10.917 3.154 18.056 1.00 94.81 192 GLN A O 1
ATOM 1494 N N . MET A 1 193 ? -9.708 2.078 16.503 1.00 93.44 193 MET A N 1
ATOM 1495 C CA . MET A 1 193 ? -10.822 1.255 16.013 1.00 93.44 193 MET A CA 1
ATOM 1496 C C . MET A 1 193 ? -11.544 0.467 17.120 1.00 93.44 193 MET A C 1
ATOM 1498 O O . MET A 1 193 ? -12.775 0.545 17.161 1.00 93.44 193 MET A O 1
ATOM 1502 N N . PRO A 1 194 ? -10.857 -0.214 18.063 1.00 91.38 194 PRO A N 1
ATOM 1503 C CA . PRO A 1 194 ? -11.530 -0.934 19.142 1.00 91.38 194 PRO A CA 1
ATOM 1504 C C . PRO A 1 194 ? -12.398 -0.024 20.004 1.00 91.38 194 PRO A C 1
ATOM 1506 O O . PRO A 1 194 ? -13.537 -0.376 20.315 1.00 91.38 194 PRO A O 1
ATOM 1509 N N . LEU A 1 195 ? -11.895 1.166 20.342 1.00 91.69 195 LEU A N 1
ATOM 1510 C CA . LEU A 1 195 ? -12.631 2.144 21.135 1.00 91.69 195 LEU A CA 1
ATOM 1511 C C . LEU A 1 195 ? -13.785 2.764 20.337 1.00 91.69 195 LEU A C 1
ATOM 1513 O O . LEU A 1 195 ? -14.882 2.909 20.871 1.00 91.69 195 LEU A O 1
ATOM 1517 N N . ALA A 1 196 ? -13.566 3.089 19.062 1.00 92.19 196 ALA A N 1
ATOM 1518 C CA . ALA A 1 196 ? -14.561 3.708 18.195 1.00 92.19 196 ALA A CA 1
ATOM 1519 C C . ALA A 1 196 ? -15.738 2.767 17.899 1.00 92.19 196 ALA A C 1
ATOM 1521 O O . ALA A 1 196 ? -16.889 3.137 18.121 1.00 92.19 196 ALA A O 1
ATOM 1522 N N . VAL A 1 197 ? -15.469 1.533 17.457 1.00 92.75 197 VAL A N 1
ATOM 1523 C CA . VAL A 1 197 ? -16.510 0.540 17.133 1.00 92.75 197 VAL A CA 1
ATOM 1524 C C . VAL A 1 197 ? -17.295 0.154 18.387 1.00 92.75 197 VAL A C 1
ATOM 1526 O O . VAL A 1 197 ? -18.528 0.127 18.364 1.00 92.75 197 VAL A O 1
ATOM 1529 N N . THR A 1 198 ? -16.599 -0.088 19.502 1.00 89.00 198 THR A N 1
ATOM 1530 C CA . THR A 1 198 ? -17.237 -0.426 20.782 1.00 89.00 198 THR A CA 1
ATOM 1531 C C . THR A 1 198 ? -18.049 0.744 21.322 1.00 89.00 198 THR A C 1
ATOM 1533 O O . THR A 1 198 ? -19.191 0.552 21.723 1.00 89.00 198 THR A O 1
ATOM 1536 N N . GLY A 1 199 ? -17.502 1.962 21.292 1.00 87.31 199 GLY A N 1
ATOM 1537 C CA . GLY A 1 199 ? -18.179 3.169 21.759 1.00 87.31 199 GLY A CA 1
ATOM 1538 C C . GLY A 1 199 ? -19.433 3.489 20.948 1.00 87.31 199 GLY A C 1
ATOM 1539 O O . GLY A 1 199 ? -20.485 3.727 21.532 1.00 87.31 199 GLY A O 1
ATOM 1540 N N . LEU A 1 200 ? -19.361 3.426 19.615 1.00 88.69 200 LEU A N 1
ATOM 1541 C CA . LEU A 1 200 ? -20.519 3.645 18.739 1.00 88.69 200 LEU A CA 1
ATOM 1542 C C . LEU A 1 200 ? -21.609 2.585 18.932 1.00 88.69 200 LEU A C 1
ATOM 1544 O O . LEU A 1 200 ? -22.791 2.923 18.888 1.00 88.69 200 LEU A O 1
ATOM 1548 N N . SER A 1 201 ? -21.212 1.334 19.184 1.00 86.75 201 SER A N 1
ATOM 1549 C CA . SER A 1 201 ? -22.151 0.242 19.467 1.00 86.75 201 SER A CA 1
ATOM 1550 C C . SER A 1 201 ? -22.778 0.365 20.856 1.00 86.75 201 SER A C 1
ATOM 1552 O O . SER A 1 201 ? -23.976 0.148 21.008 1.00 86.75 201 SER A O 1
ATOM 1554 N N . TYR A 1 202 ? -21.994 0.756 21.864 1.00 82.50 202 TYR A N 1
ATOM 1555 C CA . TYR A 1 202 ? -22.459 0.976 23.235 1.00 82.50 202 TYR A CA 1
ATOM 1556 C C . TYR A 1 202 ? -23.426 2.160 23.343 1.00 82.50 202 TYR A C 1
ATOM 1558 O O . TYR A 1 202 ? -24.393 2.099 24.094 1.00 82.50 202 TYR A O 1
ATOM 1566 N N . LEU A 1 203 ? -23.182 3.229 22.580 1.00 81.75 203 LEU A N 1
ATOM 1567 C CA . LEU A 1 203 ? -24.058 4.402 22.510 1.00 81.75 203 LEU A CA 1
ATOM 1568 C C . LEU A 1 203 ? -25.287 4.190 21.610 1.00 81.75 203 LEU A C 1
ATOM 1570 O O . LEU A 1 203 ? -26.037 5.139 21.398 1.00 81.75 203 LEU A O 1
ATOM 1574 N N . GLU A 1 204 ? -25.462 2.989 21.049 1.00 78.56 204 GLU A N 1
ATOM 1575 C CA . GLU A 1 204 ? -26.546 2.631 20.123 1.00 78.56 204 GLU A CA 1
ATOM 1576 C C . GLU A 1 204 ? -26.627 3.537 18.874 1.00 78.56 204 GLU A C 1
ATOM 1578 O O . GLU A 1 204 ? -27.643 3.573 18.185 1.00 78.56 204 GLU A O 1
ATOM 1583 N N . VAL A 1 205 ? -25.534 4.239 18.537 1.00 82.44 205 VAL A N 1
ATOM 1584 C CA . VAL A 1 205 ? -25.432 5.072 17.324 1.00 82.44 205 VAL A CA 1
ATOM 1585 C C . VAL A 1 205 ? -25.352 4.183 16.085 1.00 82.44 205 VAL A C 1
ATOM 1587 O O . VAL A 1 205 ? -25.959 4.482 15.059 1.00 82.44 205 VAL A O 1
ATOM 1590 N N . VAL A 1 206 ? -24.598 3.084 16.179 1.00 85.31 206 VAL A N 1
ATOM 1591 C CA . VAL A 1 206 ? -24.484 2.069 15.127 1.00 85.31 206 VAL A CA 1
ATOM 1592 C C . VAL A 1 206 ? -24.575 0.686 15.772 1.00 85.31 206 VAL A C 1
ATOM 1594 O O . VAL A 1 206 ? -23.695 0.346 16.559 1.00 85.31 206 VAL A O 1
ATOM 1597 N N . PRO A 1 207 ? -25.589 -0.139 15.451 1.00 82.00 207 PRO A N 1
ATOM 1598 C CA . PRO A 1 207 ? -25.699 -1.491 15.994 1.00 82.00 207 PRO A CA 1
ATOM 1599 C C . PRO A 1 207 ? -24.491 -2.363 15.628 1.00 82.00 207 PRO A C 1
ATOM 1601 O O . PRO A 1 207 ? -23.987 -2.297 14.502 1.00 82.00 207 PRO A O 1
ATOM 1604 N N . TYR A 1 208 ? -24.077 -3.245 16.541 1.00 85.31 208 TYR A N 1
ATOM 1605 C CA . TYR A 1 208 ? -22.999 -4.217 16.312 1.00 85.31 208 TYR A CA 1
ATOM 1606 C C . TYR A 1 208 ? -23.227 -5.048 15.036 1.00 85.31 208 TYR A C 1
ATOM 1608 O O . TYR A 1 208 ? -22.300 -5.303 14.264 1.00 85.31 208 TYR A O 1
ATOM 1616 N N . GLU A 1 209 ? -24.478 -5.421 14.771 1.00 86.06 209 GLU A N 1
ATOM 1617 C CA . GLU A 1 209 ? -24.909 -6.197 13.609 1.00 86.06 209 GLU A CA 1
ATOM 1618 C C . GLU A 1 209 ? -24.617 -5.465 12.292 1.00 86.06 209 GLU A C 1
ATOM 1620 O O . GLU A 1 209 ? -24.330 -6.099 11.274 1.00 86.06 209 GLU A O 1
ATOM 1625 N N . THR A 1 210 ? -24.615 -4.128 12.309 1.00 88.75 210 THR A N 1
ATOM 1626 C CA . THR A 1 210 ? -24.268 -3.307 11.141 1.00 88.75 210 THR A CA 1
ATOM 1627 C C . THR A 1 210 ? -22.780 -3.411 10.833 1.00 88.75 210 THR A C 1
ATOM 1629 O O . THR A 1 210 ? -22.410 -3.651 9.685 1.00 88.75 210 THR A O 1
ATOM 1632 N N . PHE A 1 211 ? -21.914 -3.299 11.846 1.00 91.31 211 PHE A N 1
ATOM 1633 C CA . PHE A 1 211 ? -20.478 -3.506 11.651 1.00 91.31 211 PHE A CA 1
ATOM 1634 C C . PHE A 1 211 ? -20.190 -4.944 11.203 1.00 91.31 211 PHE A C 1
ATOM 1636 O O . PHE A 1 211 ? -19.477 -5.153 10.226 1.00 91.31 211 PHE A O 1
ATOM 1643 N N . ARG A 1 212 ? -20.819 -5.941 11.839 1.00 91.38 212 ARG A N 1
ATOM 1644 C CA . ARG A 1 212 ? -20.647 -7.352 11.469 1.00 91.38 212 ARG A CA 1
ATOM 1645 C C . ARG A 1 212 ? -21.100 -7.644 10.039 1.00 91.38 212 ARG A C 1
ATOM 1647 O O . ARG A 1 212 ? -20.382 -8.328 9.324 1.00 91.38 212 ARG A O 1
ATOM 1654 N N . SER A 1 213 ? -22.270 -7.172 9.614 1.00 92.00 213 SER A N 1
ATOM 1655 C CA . SER A 1 213 ? -22.783 -7.421 8.256 1.00 92.00 213 SER A CA 1
ATOM 1656 C C . SER A 1 213 ? -21.951 -6.709 7.186 1.00 92.00 213 SER A C 1
ATOM 1658 O O . SER A 1 213 ? -21.708 -7.271 6.119 1.00 92.00 213 SER A O 1
ATOM 1660 N N . LYS A 1 214 ? -21.436 -5.509 7.488 1.00 93.88 214 LYS A N 1
ATOM 1661 C CA . LYS A 1 214 ? -20.607 -4.709 6.575 1.00 93.88 214 LYS A CA 1
ATOM 1662 C C . LYS A 1 214 ? -19.100 -4.947 6.714 1.00 93.88 214 LYS A C 1
ATOM 1664 O O . LYS A 1 214 ? -18.327 -4.148 6.191 1.00 93.88 214 LYS A O 1
ATOM 1669 N N . TRP A 1 215 ? -18.663 -6.056 7.315 1.00 93.12 215 TRP A N 1
ATOM 1670 C CA . TRP A 1 215 ? -17.236 -6.355 7.505 1.00 93.12 215 TRP A CA 1
ATOM 1671 C C . TRP A 1 215 ? -16.422 -6.286 6.202 1.00 93.12 215 TRP A C 1
ATOM 1673 O O . TRP A 1 215 ? -15.304 -5.785 6.201 1.00 93.12 215 TRP A O 1
ATOM 1683 N N . ARG A 1 216 ? -17.009 -6.698 5.068 1.00 94.75 216 ARG A N 1
ATOM 1684 C CA . ARG A 1 216 ? -16.372 -6.616 3.740 1.00 94.75 216 ARG A CA 1
ATOM 1685 C C . ARG A 1 216 ? -16.075 -5.174 3.320 1.00 94.75 216 ARG A C 1
ATOM 1687 O O . ARG A 1 216 ? -15.019 -4.905 2.764 1.00 94.75 216 ARG A O 1
ATOM 1694 N N . HIS A 1 217 ? -16.976 -4.242 3.634 1.00 94.12 217 HIS A N 1
ATOM 1695 C CA . HIS A 1 217 ? -16.781 -2.817 3.359 1.00 94.12 217 HIS A CA 1
ATOM 1696 C C . HIS A 1 217 ? -15.711 -2.223 4.276 1.00 94.12 217 HIS A C 1
ATOM 1698 O O . HIS A 1 217 ? -14.939 -1.383 3.835 1.00 94.12 217 HIS A O 1
ATOM 1704 N N . ALA A 1 218 ? -15.638 -2.679 5.532 1.00 93.00 218 ALA A N 1
ATOM 1705 C CA . ALA A 1 218 ? -14.575 -2.275 6.447 1.00 93.00 218 ALA A CA 1
ATOM 1706 C C . ALA A 1 218 ? -13.201 -2.755 5.959 1.00 93.00 218 ALA A C 1
ATOM 1708 O O . ALA A 1 218 ? -12.259 -1.974 5.972 1.00 93.00 218 ALA A O 1
ATOM 1709 N N . VAL A 1 219 ? -13.096 -3.991 5.456 1.00 94.00 219 VAL A N 1
ATOM 1710 C CA . VAL A 1 219 ? -11.858 -4.496 4.838 1.00 94.00 219 VAL A CA 1
ATOM 1711 C C . VAL A 1 219 ? -11.457 -3.628 3.644 1.00 94.00 219 VAL A C 1
ATOM 1713 O O . VAL A 1 219 ? -10.324 -3.166 3.595 1.00 94.00 219 VAL A O 1
ATOM 1716 N N . VAL A 1 220 ? -12.382 -3.322 2.728 1.00 93.81 220 VAL A N 1
ATOM 1717 C CA . VAL A 1 220 ? -12.095 -2.417 1.598 1.00 93.81 220 VAL A CA 1
ATOM 1718 C C . VAL A 1 220 ? -11.664 -1.032 2.088 1.00 93.81 220 VAL A C 1
ATOM 1720 O O . VAL A 1 220 ? -10.678 -0.498 1.594 1.00 93.81 220 VAL A O 1
ATOM 1723 N N . ALA A 1 221 ? -12.343 -0.466 3.089 1.00 91.94 221 ALA A N 1
ATOM 1724 C CA . ALA A 1 221 ? -11.976 0.824 3.668 1.00 91.94 221 ALA A CA 1
ATOM 1725 C C . ALA A 1 221 ? -10.578 0.802 4.305 1.00 91.94 221 ALA A C 1
ATOM 1727 O O . ALA A 1 221 ? -9.845 1.776 4.166 1.00 91.94 221 ALA A O 1
ATOM 1728 N N . ILE A 1 222 ? -10.190 -0.306 4.946 1.00 92.44 222 ILE A N 1
ATOM 1729 C CA . ILE A 1 222 ? -8.829 -0.514 5.450 1.00 92.44 222 ILE A CA 1
ATOM 1730 C C . ILE A 1 222 ? -7.852 -0.484 4.277 1.00 92.44 222 ILE A C 1
ATOM 1732 O O . ILE A 1 222 ? -6.944 0.329 4.303 1.00 92.44 222 ILE A O 1
ATOM 1736 N N . PHE A 1 223 ? -8.055 -1.266 3.214 1.00 91.25 223 PHE A N 1
ATOM 1737 C CA . PHE A 1 223 ? -7.157 -1.232 2.051 1.00 91.25 223 PHE A CA 1
ATOM 1738 C C . PHE A 1 223 ? -7.068 0.159 1.407 1.00 91.25 223 PHE A C 1
ATOM 1740 O O . PHE A 1 223 ? -5.968 0.600 1.086 1.00 91.25 223 PHE A O 1
ATOM 1747 N N . VAL A 1 224 ? -8.186 0.877 1.267 1.00 89.56 224 VAL A N 1
ATOM 1748 C CA . VAL A 1 224 ? -8.198 2.257 0.749 1.00 89.56 224 VAL A CA 1
ATOM 1749 C C . VAL A 1 224 ? -7.402 3.193 1.657 1.00 89.56 224 VAL A C 1
ATOM 1751 O O . VAL A 1 224 ? -6.617 3.995 1.166 1.00 89.56 224 VAL A O 1
ATOM 1754 N N . PHE A 1 225 ? -7.554 3.070 2.975 1.00 87.06 225 PHE A N 1
ATOM 1755 C CA . PHE A 1 225 ? -6.751 3.828 3.932 1.00 87.06 225 PHE A CA 1
ATOM 1756 C C . PHE A 1 225 ? -5.267 3.450 3.820 1.00 87.06 225 PHE A C 1
ATOM 1758 O O . PHE A 1 225 ? -4.414 4.327 3.777 1.00 87.06 225 PHE A O 1
ATOM 1765 N N . GLY A 1 226 ? -4.950 2.165 3.665 1.00 84.62 226 GLY A N 1
ATOM 1766 C CA . GLY A 1 226 ? -3.591 1.686 3.423 1.00 84.62 226 GLY A CA 1
ATOM 1767 C C . GLY A 1 226 ? -2.966 2.336 2.197 1.00 84.62 226 GLY A C 1
ATOM 1768 O O . GLY A 1 226 ? -1.865 2.851 2.292 1.00 84.62 226 GLY A O 1
ATOM 1769 N N . ALA A 1 227 ? -3.688 2.437 1.083 1.00 84.12 227 ALA A N 1
ATOM 1770 C CA . ALA A 1 227 ? -3.185 3.090 -0.129 1.00 84.12 227 ALA A CA 1
ATOM 1771 C C . ALA A 1 227 ? -2.886 4.597 0.038 1.00 84.12 227 ALA A C 1
ATOM 1773 O O . ALA A 1 227 ? -2.182 5.170 -0.788 1.00 84.12 227 ALA A O 1
ATOM 1774 N N . VAL A 1 228 ? -3.437 5.246 1.072 1.00 82.50 228 VAL A N 1
ATOM 1775 C CA . VAL A 1 228 ? -3.166 6.658 1.398 1.00 82.50 228 VAL A CA 1
ATOM 1776 C C . VAL A 1 228 ? -1.976 6.802 2.351 1.00 82.50 228 VAL A C 1
ATOM 1778 O O . VAL A 1 228 ? -1.222 7.764 2.236 1.00 82.50 228 VAL A O 1
ATOM 1781 N N . PHE A 1 229 ? -1.829 5.886 3.314 1.00 78.56 229 PHE A N 1
ATOM 1782 C CA . PHE A 1 229 ? -0.846 5.994 4.404 1.00 78.56 229 PHE A CA 1
ATOM 1783 C C . PHE A 1 229 ? 0.409 5.135 4.221 1.00 78.56 229 PHE A C 1
ATOM 1785 O O . PHE A 1 229 ? 1.435 5.425 4.832 1.00 78.56 229 PHE A O 1
ATOM 1792 N N . SER A 1 230 ? 0.331 4.088 3.406 1.00 73.94 230 SER A N 1
ATOM 1793 C CA . SER A 1 230 ? 1.478 3.327 2.913 1.00 73.94 230 SER A CA 1
ATOM 1794 C C . SER A 1 230 ? 1.790 3.763 1.477 1.00 73.94 230 SER A C 1
ATOM 1796 O O . SER A 1 230 ? 0.914 4.324 0.808 1.00 73.94 230 SER A O 1
ATOM 1798 N N . PRO A 1 231 ? 3.022 3.549 0.985 1.00 66.69 231 PRO A N 1
ATOM 1799 C CA . PRO A 1 231 ? 3.339 3.765 -0.415 1.00 66.69 231 PRO A CA 1
ATOM 1800 C C . PRO A 1 231 ? 2.356 2.969 -1.292 1.00 66.69 231 PRO A C 1
ATOM 1802 O O . PRO A 1 231 ? 1.806 1.963 -0.840 1.00 66.69 231 PRO A O 1
ATOM 1805 N N . PRO A 1 232 ? 2.093 3.402 -2.538 1.00 63.88 232 PRO A N 1
ATOM 1806 C CA . PRO A 1 232 ? 1.135 2.747 -3.425 1.00 63.88 232 PRO A CA 1
ATOM 1807 C C . PRO A 1 232 ? 1.716 1.437 -3.986 1.00 63.88 232 PRO A C 1
ATOM 1809 O O . PRO A 1 232 ? 1.877 1.276 -5.197 1.00 63.88 232 PRO A O 1
ATOM 1812 N N . ASP A 1 233 ? 2.071 0.507 -3.101 1.00 76.81 233 ASP A N 1
ATOM 1813 C CA . ASP A 1 233 ? 2.604 -0.803 -3.422 1.00 76.81 233 ASP A CA 1
ATOM 1814 C C . ASP A 1 233 ? 1.767 -1.912 -2.751 1.00 76.81 233 ASP A C 1
ATOM 1816 O O . ASP A 1 233 ? 1.467 -1.836 -1.557 1.00 76.81 233 ASP A O 1
ATOM 1820 N N . PRO A 1 234 ? 1.361 -2.960 -3.499 1.00 77.56 234 PRO A N 1
ATOM 1821 C CA . PRO A 1 234 ? 0.457 -3.984 -2.970 1.00 77.56 234 PRO A CA 1
ATOM 1822 C C . PRO A 1 234 ? 1.014 -4.762 -1.773 1.00 77.56 234 PRO A C 1
ATOM 1824 O O . PRO A 1 234 ? 0.239 -5.305 -0.987 1.00 77.56 234 PRO A O 1
ATOM 1827 N N . PHE A 1 235 ? 2.341 -4.847 -1.643 1.00 79.00 235 PHE A N 1
ATOM 1828 C CA . PHE A 1 235 ? 2.992 -5.650 -0.614 1.00 79.00 235 PHE A CA 1
ATOM 1829 C C . PHE A 1 235 ? 2.967 -4.960 0.743 1.00 79.00 235 PHE A C 1
ATOM 1831 O O . PHE A 1 235 ? 2.431 -5.537 1.688 1.00 79.00 235 PHE A O 1
ATOM 1838 N N . THR A 1 236 ? 3.471 -3.730 0.855 1.00 81.31 236 THR A N 1
ATOM 1839 C CA . THR A 1 236 ? 3.406 -2.984 2.117 1.00 81.31 236 THR A CA 1
ATOM 1840 C C . THR A 1 236 ? 1.965 -2.669 2.482 1.00 81.31 236 THR A C 1
ATOM 1842 O O . THR A 1 236 ? 1.608 -2.793 3.653 1.00 81.31 236 THR A O 1
ATOM 1845 N N . GLN A 1 237 ? 1.102 -2.399 1.496 1.00 87.75 237 GLN A N 1
ATOM 1846 C CA . GLN A 1 237 ? -0.329 -2.231 1.726 1.00 87.75 237 GLN A CA 1
ATOM 1847 C C . GLN A 1 237 ? -0.949 -3.496 2.335 1.00 87.75 237 GLN A C 1
ATOM 1849 O O . GLN A 1 237 ? -1.744 -3.390 3.268 1.00 87.75 237 GLN A O 1
ATOM 1854 N N . LEU A 1 238 ? -0.582 -4.695 1.863 1.00 86.94 238 LEU A N 1
ATOM 1855 C CA . LEU A 1 238 ? -1.057 -5.958 2.433 1.00 86.94 238 LEU A CA 1
ATOM 1856 C C . LEU A 1 238 ? -0.472 -6.213 3.828 1.00 86.94 238 LEU A C 1
ATOM 1858 O O . LEU A 1 238 ? -1.222 -6.545 4.748 1.00 86.94 238 LEU A O 1
ATOM 1862 N N . MET A 1 239 ? 0.841 -6.025 3.999 1.00 85.31 239 MET A N 1
ATOM 1863 C CA . MET A 1 239 ? 1.524 -6.161 5.291 1.00 85.31 239 MET A CA 1
ATOM 1864 C C . MET A 1 239 ? 0.891 -5.252 6.343 1.00 85.31 239 MET A C 1
ATOM 1866 O O . MET A 1 239 ? 0.714 -5.673 7.480 1.00 85.31 239 MET A O 1
ATOM 1870 N N . TRP A 1 240 ? 0.506 -4.038 5.955 1.00 88.44 240 TRP A N 1
ATOM 1871 C CA . TRP A 1 240 ? -0.150 -3.056 6.809 1.00 88.44 240 TRP A CA 1
ATOM 1872 C C . TRP A 1 240 ? -1.640 -3.367 7.031 1.00 88.44 240 TRP A C 1
ATOM 1874 O O . TRP A 1 240 ? -2.140 -3.275 8.154 1.00 88.44 240 TRP A O 1
ATOM 1884 N N . ALA A 1 241 ? -2.366 -3.792 5.993 1.00 90.81 241 ALA A N 1
ATOM 1885 C CA . ALA A 1 241 ? -3.802 -4.055 6.080 1.00 90.81 241 ALA A CA 1
ATOM 1886 C C . ALA A 1 241 ? -4.116 -5.274 6.955 1.00 90.81 241 ALA A C 1
ATOM 1888 O O . ALA A 1 241 ? -5.118 -5.263 7.671 1.00 90.81 241 ALA A O 1
ATOM 1889 N N . ILE A 1 242 ? -3.274 -6.314 6.937 1.00 90.69 242 ILE A N 1
ATOM 1890 C CA . ILE A 1 242 ? -3.488 -7.547 7.712 1.00 90.69 242 ILE A CA 1
ATOM 1891 C C . ILE A 1 242 ? -3.645 -7.260 9.222 1.00 90.69 242 ILE A C 1
ATOM 1893 O O . ILE A 1 242 ? -4.692 -7.623 9.773 1.00 90.69 242 ILE A O 1
ATOM 1897 N N . PRO A 1 243 ? -2.700 -6.579 9.907 1.00 89.94 243 PRO A N 1
ATOM 1898 C CA . PRO A 1 243 ? -2.855 -6.188 11.307 1.00 89.94 243 PRO A CA 1
ATOM 1899 C C . PRO A 1 243 ? -4.136 -5.402 11.579 1.00 89.94 243 PRO A C 1
ATOM 1901 O O . PRO A 1 243 ? -4.799 -5.628 12.589 1.00 89.94 243 PRO A O 1
ATOM 1904 N N . LEU A 1 244 ? -4.531 -4.509 10.671 1.00 93.19 244 LEU A N 1
ATOM 1905 C CA . LEU A 1 244 ? -5.731 -3.693 10.837 1.00 93.19 244 LEU A CA 1
ATOM 1906 C C . LEU A 1 244 ? -7.025 -4.480 10.663 1.00 93.19 244 LEU A C 1
ATOM 1908 O O . LEU A 1 244 ? -7.990 -4.229 11.383 1.00 93.19 244 LEU A O 1
ATOM 1912 N N . VAL A 1 245 ? -7.060 -5.444 9.744 1.00 93.56 245 VAL A N 1
ATOM 1913 C CA . VAL A 1 245 ? -8.197 -6.360 9.592 1.00 93.56 245 VAL A CA 1
ATOM 1914 C C . VAL A 1 245 ? -8.338 -7.226 10.843 1.00 93.56 245 VAL A C 1
ATOM 1916 O O . VAL A 1 245 ? -9.451 -7.390 11.351 1.00 93.56 245 VAL A O 1
ATOM 1919 N N . VAL A 1 246 ? -7.223 -7.716 11.398 1.00 91.00 246 VAL A N 1
ATOM 1920 C CA . VAL A 1 246 ? -7.217 -8.434 12.683 1.00 91.00 246 VAL A CA 1
ATOM 1921 C C . VAL A 1 246 ? -7.723 -7.526 13.806 1.00 91.00 246 VAL A C 1
ATOM 1923 O O . VAL A 1 246 ? -8.599 -7.926 14.576 1.00 91.00 246 VAL A O 1
ATOM 1926 N N . LEU A 1 247 ? -7.247 -6.281 13.865 1.00 91.75 247 LEU A N 1
ATOM 1927 C CA . LEU A 1 247 ? -7.669 -5.294 14.855 1.00 91.75 247 LEU A CA 1
ATOM 1928 C C . LEU A 1 247 ? -9.158 -4.942 14.727 1.00 91.75 247 LEU A C 1
ATOM 1930 O O . LEU A 1 247 ? -9.848 -4.789 15.735 1.00 91.75 247 LEU A O 1
ATOM 1934 N N . TYR A 1 248 ? -9.693 -4.863 13.509 1.00 93.69 248 TYR A N 1
ATOM 1935 C CA . TYR A 1 248 ? -11.122 -4.684 13.260 1.00 93.69 248 TYR A CA 1
ATOM 1936 C C . TYR A 1 248 ? -11.937 -5.898 13.733 1.00 93.69 248 TYR A C 1
ATOM 1938 O O . TYR A 1 248 ? -12.957 -5.738 14.405 1.00 93.69 248 TYR A O 1
ATOM 1946 N N . GLY A 1 249 ? -11.459 -7.118 13.470 1.00 89.81 249 GLY A N 1
ATOM 1947 C CA . GLY A 1 249 ? -12.050 -8.347 14.006 1.00 89.81 249 GLY A CA 1
ATOM 1948 C C . GLY A 1 249 ? -12.072 -8.368 15.539 1.00 89.81 249 GLY A C 1
ATOM 1949 O O . GLY A 1 249 ? -13.096 -8.692 16.146 1.00 89.81 249 GLY A O 1
ATOM 1950 N N . PHE A 1 250 ? -10.981 -7.938 16.176 1.00 87.75 250 PHE A N 1
ATOM 1951 C CA . PHE A 1 250 ? -10.913 -7.749 17.626 1.00 87.75 250 PHE A CA 1
ATOM 1952 C C . PHE A 1 250 ? -11.901 -6.678 18.115 1.00 87.75 250 PHE A C 1
ATOM 1954 O O . PHE A 1 250 ? -12.606 -6.883 19.102 1.00 87.75 250 PHE A O 1
ATOM 1961 N N . SER A 1 251 ? -12.020 -5.568 17.385 1.00 91.25 251 SER A N 1
ATOM 1962 C CA . SER A 1 251 ? -12.968 -4.488 17.682 1.00 91.25 251 SER A CA 1
ATOM 1963 C C . SER A 1 251 ? -14.418 -4.983 17.667 1.00 91.25 251 SER A C 1
ATOM 1965 O O . SER A 1 251 ? -15.198 -4.640 18.552 1.00 91.25 251 SER A O 1
ATOM 1967 N N . LEU A 1 252 ? -14.775 -5.842 16.706 1.00 88.94 252 LEU A N 1
ATOM 1968 C CA . LEU A 1 252 ? -16.083 -6.501 16.650 1.00 88.94 252 LEU A CA 1
ATOM 1969 C C . LEU A 1 252 ? -16.314 -7.420 17.857 1.00 88.94 252 LEU A C 1
ATOM 1971 O O . LEU A 1 252 ? -17.406 -7.421 18.427 1.00 88.94 252 LEU A O 1
ATOM 1975 N N . LEU A 1 253 ? -15.308 -8.202 18.256 1.00 83.19 253 LEU A N 1
ATOM 1976 C CA . LEU A 1 253 ? -15.406 -9.079 19.424 1.00 83.19 253 LEU A CA 1
ATOM 1977 C C . LEU A 1 253 ? -15.650 -8.271 20.707 1.00 83.19 253 LEU A C 1
ATOM 1979 O O . LEU A 1 253 ? -16.535 -8.619 21.491 1.00 83.19 253 LEU A O 1
ATOM 1983 N N . LEU A 1 254 ? -14.898 -7.183 20.890 1.00 84.00 254 LEU A N 1
ATOM 1984 C CA . LEU A 1 254 ? -15.023 -6.289 22.038 1.00 84.00 254 LEU A CA 1
ATOM 1985 C C . LEU A 1 254 ? -16.389 -5.594 22.061 1.00 84.00 254 LEU A C 1
ATOM 1987 O O . LEU A 1 254 ? -17.063 -5.614 23.089 1.00 84.00 254 LEU A O 1
ATOM 1991 N N . ALA A 1 255 ? -16.837 -5.060 20.922 1.00 86.19 255 ALA A N 1
ATOM 1992 C CA . ALA A 1 255 ? -18.147 -4.431 20.794 1.00 86.19 255 ALA A CA 1
ATOM 1993 C C . ALA A 1 255 ? -19.277 -5.403 21.147 1.00 86.19 255 ALA A C 1
ATOM 1995 O O . ALA A 1 255 ? -20.159 -5.058 21.932 1.00 86.19 255 ALA A O 1
ATOM 1996 N N . LYS A 1 256 ? -19.212 -6.644 20.644 1.00 82.62 256 LYS A N 1
ATOM 1997 C CA . LYS A 1 256 ? -20.167 -7.690 21.016 1.00 82.62 256 LYS A CA 1
ATOM 1998 C C . LYS A 1 256 ? -20.136 -7.925 22.524 1.00 82.62 256 LYS A C 1
ATOM 2000 O O . LYS A 1 256 ? -21.190 -7.929 23.147 1.00 82.62 256 LYS A O 1
ATOM 2005 N N . ALA A 1 257 ? -18.956 -8.108 23.120 1.00 72.44 257 ALA A N 1
ATOM 2006 C CA . ALA A 1 257 ? -18.832 -8.402 24.548 1.00 72.44 257 ALA A CA 1
ATOM 2007 C C . ALA A 1 257 ? -19.431 -7.278 25.404 1.00 72.44 257 ALA A C 1
ATOM 2009 O O . ALA A 1 257 ? -20.263 -7.545 26.266 1.00 72.44 257 ALA A O 1
ATOM 2010 N N . VAL A 1 258 ? -19.080 -6.024 25.113 1.00 78.19 258 VAL A N 1
ATOM 2011 C CA . VAL A 1 258 ? -19.553 -4.852 25.860 1.00 78.19 258 VAL A CA 1
ATOM 2012 C C . VAL A 1 258 ? -21.059 -4.656 25.714 1.00 78.19 258 VAL A C 1
ATOM 2014 O O . VAL A 1 258 ? -21.731 -4.505 26.728 1.00 78.19 258 VAL A O 1
ATOM 2017 N N . VAL A 1 259 ? -21.603 -4.715 24.492 1.00 73.50 259 VAL A N 1
ATOM 2018 C CA . VAL A 1 259 ? -23.052 -4.568 24.250 1.00 73.50 259 VAL A CA 1
ATOM 2019 C C . VAL A 1 259 ? -23.843 -5.697 24.909 1.00 73.50 259 VAL A C 1
ATOM 2021 O O . VAL A 1 259 ? -24.933 -5.481 25.429 1.00 73.50 259 VAL A O 1
ATOM 2024 N N . THR A 1 260 ? -23.303 -6.915 24.910 1.00 68.44 260 THR A N 1
ATOM 2025 C CA . THR A 1 260 ? -23.997 -8.058 25.511 1.00 68.44 260 THR A CA 1
ATOM 2026 C C . THR A 1 260 ? -23.966 -7.971 27.043 1.00 68.44 260 THR A C 1
ATOM 2028 O O . THR A 1 260 ? -24.982 -8.209 27.694 1.00 68.44 260 THR A O 1
ATOM 2031 N N . VAL A 1 261 ? -22.836 -7.556 27.631 1.00 66.00 261 VAL A N 1
ATOM 2032 C CA . VAL A 1 261 ? -22.727 -7.309 29.077 1.00 66.00 261 VAL A CA 1
ATOM 2033 C C . VAL A 1 261 ? -23.636 -6.158 29.504 1.00 66.00 261 VAL A C 1
ATOM 2035 O O . VAL A 1 261 ? -24.361 -6.318 30.476 1.00 66.00 261 VAL A O 1
ATOM 2038 N N . SER A 1 262 ? -23.671 -5.035 28.781 1.00 63.91 262 SER A N 1
ATOM 2039 C CA . SER A 1 262 ? -24.527 -3.895 29.144 1.00 63.91 262 SER A CA 1
ATOM 2040 C C . SER A 1 262 ? -26.022 -4.194 29.013 1.00 63.91 262 SER A C 1
ATOM 2042 O O . SER A 1 262 ? -26.816 -3.655 29.777 1.00 63.91 262 SER A O 1
ATOM 2044 N N . ARG A 1 263 ? -26.422 -5.081 28.091 1.00 61.22 263 ARG A N 1
ATOM 2045 C CA . ARG A 1 263 ? -27.816 -5.544 27.954 1.00 61.22 263 ARG A CA 1
ATOM 2046 C C . ARG A 1 263 ? -28.254 -6.516 29.055 1.00 61.22 263 ARG A C 1
ATOM 2048 O O . ARG A 1 263 ? -29.453 -6.669 29.263 1.00 61.22 263 ARG A O 1
ATOM 2055 N N . THR A 1 264 ? -27.303 -7.156 29.739 1.00 56.28 264 THR A N 1
ATOM 2056 C CA . THR A 1 264 ? -27.556 -8.280 30.663 1.00 56.28 264 THR A CA 1
ATOM 2057 C C . THR A 1 264 ? -26.978 -8.036 32.067 1.00 56.28 264 THR A C 1
ATOM 2059 O O . THR A 1 264 ? -27.010 -8.915 32.924 1.00 56.28 264 THR A O 1
ATOM 2062 N N . SER A 1 265 ? -26.444 -6.838 32.339 1.00 52.47 265 SER A N 1
ATOM 2063 C CA . SER A 1 265 ? -25.725 -6.519 33.585 1.00 52.47 265 SER A CA 1
ATOM 2064 C C . SER A 1 265 ? -26.602 -6.540 34.835 1.00 52.47 265 SER A C 1
ATOM 2066 O O . SER A 1 265 ? -26.074 -6.569 35.940 1.00 52.47 265 SER A O 1
ATOM 2068 N N . GLU A 1 266 ? -27.926 -6.527 34.676 1.00 54.66 266 GLU A N 1
ATOM 2069 C CA . GLU A 1 266 ? -28.878 -6.648 35.787 1.00 54.66 266 GLU A CA 1
ATOM 2070 C C . GLU A 1 266 ? -29.159 -8.105 36.186 1.00 54.66 266 GLU A C 1
ATOM 2072 O O . GLU A 1 266 ? -29.732 -8.336 37.246 1.00 54.66 266 GLU A O 1
ATOM 2077 N N . THR A 1 267 ? -28.759 -9.093 35.374 1.00 52.81 267 THR A N 1
ATOM 2078 C CA . THR A 1 267 ? -29.113 -10.512 35.581 1.00 52.81 267 THR A CA 1
ATOM 2079 C C . THR A 1 267 ? -27.918 -11.467 35.538 1.00 52.81 267 THR A C 1
ATOM 2081 O O . THR A 1 267 ? -28.024 -12.595 36.020 1.00 52.81 267 THR A O 1
ATOM 2084 N N . VAL A 1 268 ? -26.766 -11.039 35.006 1.00 58.69 268 VAL A N 1
ATOM 2085 C CA . VAL A 1 268 ? -25.561 -11.876 34.883 1.00 58.69 268 VAL A CA 1
ATOM 2086 C C . VAL A 1 268 ? -24.484 -11.453 35.881 1.00 58.69 268 VAL A C 1
ATOM 2088 O O . VAL A 1 268 ? -23.859 -10.400 35.755 1.00 58.69 268 VAL A O 1
ATOM 2091 N N . ASP A 1 269 ? -24.207 -12.335 36.843 1.00 69.06 269 ASP A N 1
ATOM 2092 C CA . ASP A 1 269 ? -23.060 -12.224 37.746 1.00 69.06 269 ASP A CA 1
ATOM 2093 C C . ASP A 1 269 ? -21.749 -12.536 36.997 1.00 69.06 269 ASP A C 1
ATOM 2095 O O . ASP A 1 269 ? -21.309 -13.685 36.887 1.00 69.06 269 ASP A O 1
ATOM 2099 N N . VAL A 1 270 ? -21.104 -11.485 36.479 1.00 69.00 270 VAL A N 1
ATOM 2100 C CA . VAL A 1 270 ? -19.808 -11.566 35.781 1.00 69.00 270 VAL A CA 1
ATOM 2101 C C . VAL A 1 270 ? -18.719 -12.156 36.684 1.00 69.00 270 VAL A C 1
ATOM 2103 O O . VAL A 1 270 ? -17.845 -12.889 36.215 1.00 69.00 270 VAL A O 1
ATOM 2106 N N . ARG A 1 271 ? -18.765 -11.879 37.992 1.00 75.31 271 ARG A N 1
ATOM 2107 C CA . ARG A 1 271 ? -17.768 -12.381 38.942 1.00 75.31 271 ARG A CA 1
ATOM 2108 C C . ARG A 1 271 ? -17.938 -13.884 39.147 1.00 75.31 271 ARG A C 1
ATOM 2110 O O . ARG A 1 271 ? -16.949 -14.615 39.093 1.00 75.31 271 ARG A O 1
ATOM 2117 N N . GLY A 1 272 ? -19.175 -14.350 39.302 1.00 74.56 272 GLY A N 1
ATOM 2118 C CA . GLY A 1 272 ? -19.517 -15.771 39.363 1.00 74.56 272 GLY A CA 1
ATOM 2119 C C . GLY A 1 272 ? -19.166 -16.526 38.079 1.00 74.56 272 GLY A C 1
ATOM 2120 O O . GLY A 1 272 ? -18.614 -17.626 38.151 1.00 74.56 272 GLY A O 1
ATOM 2121 N N . ALA A 1 273 ? -19.393 -15.919 36.911 1.00 74.69 273 ALA A N 1
ATOM 2122 C CA . ALA A 1 273 ? -19.011 -16.469 35.607 1.00 74.69 273 ALA A CA 1
ATOM 2123 C C . ALA A 1 273 ? -17.500 -16.738 35.507 1.00 74.69 273 ALA A C 1
ATOM 2125 O O . ALA A 1 273 ? -17.064 -17.838 35.150 1.00 74.69 273 ALA A O 1
ATOM 2126 N N . LEU A 1 274 ? -16.688 -15.739 35.867 1.00 79.62 274 LEU A N 1
ATOM 2127 C CA . LEU A 1 274 ? -15.231 -15.855 35.871 1.00 79.62 274 LEU A CA 1
ATOM 2128 C C . LEU A 1 274 ? -14.756 -16.855 36.931 1.00 79.62 274 LEU A C 1
ATOM 2130 O O . LEU A 1 274 ? -13.870 -17.662 36.659 1.00 79.62 274 LEU A O 1
ATOM 2134 N N . TRP A 1 275 ? -15.383 -16.876 38.110 1.00 80.31 275 TRP A N 1
ATOM 2135 C CA . TRP A 1 275 ? -15.057 -17.833 39.167 1.00 80.31 275 TRP A CA 1
ATOM 2136 C C . TRP A 1 275 ? -15.316 -19.284 38.746 1.00 80.31 275 TRP A C 1
ATOM 2138 O O . TRP A 1 275 ? -14.458 -20.145 38.947 1.00 80.31 275 TRP A O 1
ATOM 2148 N N . ARG A 1 276 ? -16.446 -19.564 38.081 1.00 81.25 276 ARG A N 1
ATOM 2149 C CA . ARG A 1 276 ? -16.737 -20.884 37.488 1.00 81.25 276 ARG A CA 1
ATOM 2150 C C . ARG A 1 276 ? -15.730 -21.255 36.399 1.00 81.25 276 ARG A C 1
ATOM 2152 O O . ARG A 1 276 ? -15.364 -22.421 36.258 1.00 81.25 276 ARG A O 1
ATOM 2159 N N . ALA A 1 277 ? -15.241 -20.268 35.653 1.00 81.88 277 ALA A N 1
ATOM 2160 C CA . ALA A 1 277 ? -14.235 -20.455 34.616 1.00 81.88 277 ALA A CA 1
ATOM 2161 C C . ALA A 1 277 ? -12.781 -20.432 35.126 1.00 81.88 277 ALA A C 1
ATOM 2163 O O . ALA A 1 277 ? -11.882 -20.609 34.306 1.00 81.88 277 ALA A O 1
ATOM 2164 N N . ARG A 1 278 ? -12.517 -20.279 36.436 1.00 85.81 278 ARG A N 1
ATOM 2165 C CA . ARG A 1 278 ? -11.166 -20.046 36.997 1.00 85.81 278 ARG A CA 1
ATOM 2166 C C . ARG A 1 278 ? -10.104 -21.037 36.520 1.00 85.81 278 ARG A C 1
ATOM 2168 O O . ARG A 1 278 ? -9.005 -20.636 36.157 1.00 85.81 278 ARG A O 1
ATOM 2175 N N . TYR A 1 279 ? -10.448 -22.323 36.441 1.00 86.50 279 TYR A N 1
ATOM 2176 C CA . TYR A 1 279 ? -9.514 -23.363 36.002 1.00 86.50 279 TYR A CA 1
ATOM 2177 C C . TYR A 1 279 ? -9.170 -23.247 34.517 1.00 86.50 279 TYR A C 1
ATOM 2179 O O . TYR A 1 279 ? -8.044 -23.522 34.127 1.00 86.50 279 TYR A O 1
ATOM 2187 N N . ARG A 1 280 ? -10.114 -22.795 33.684 1.00 86.31 280 ARG A N 1
ATOM 2188 C CA . ARG A 1 280 ? -9.861 -22.525 32.261 1.00 86.31 280 ARG A CA 1
ATOM 2189 C C . ARG A 1 280 ? -9.147 -21.189 32.071 1.00 86.31 280 ARG A C 1
ATOM 2191 O O . ARG A 1 280 ? -8.278 -21.101 31.216 1.00 86.31 280 ARG A O 1
ATOM 2198 N N . LEU A 1 281 ? -9.490 -20.180 32.873 1.00 83.06 281 LEU A N 1
ATOM 2199 C CA . LEU A 1 281 ? -8.866 -18.856 32.845 1.00 83.06 281 LEU A CA 1
ATOM 2200 C C . LEU A 1 281 ? -7.390 -18.907 33.212 1.00 83.06 281 LEU A C 1
ATOM 2202 O O . LEU A 1 281 ? -6.605 -18.206 32.601 1.00 83.06 281 LEU A O 1
ATOM 2206 N N . VAL A 1 282 ? -7.006 -19.732 34.183 1.00 85.44 282 VAL A N 1
ATOM 2207 C CA . VAL A 1 282 ? -5.597 -19.875 34.567 1.00 85.44 282 VAL A CA 1
ATOM 2208 C C . VAL A 1 282 ? -4.933 -20.999 33.773 1.00 85.44 282 VAL A C 1
ATOM 2210 O O . VAL A 1 282 ? -3.855 -20.811 33.222 1.00 85.44 282 VAL A O 1
ATOM 2213 N N . GLY A 1 283 ? -5.590 -22.154 33.648 1.00 85.88 283 GLY A N 1
ATOM 2214 C CA . GLY A 1 283 ? -4.992 -23.346 33.050 1.00 85.88 283 GLY A CA 1
ATOM 2215 C C . GLY A 1 283 ? -4.676 -23.208 31.562 1.00 85.88 283 GLY A C 1
ATOM 2216 O O . GLY A 1 283 ? -3.583 -23.576 31.150 1.00 85.88 283 GLY A O 1
ATOM 2217 N N . LEU A 1 284 ? -5.586 -22.659 30.746 1.00 86.94 284 LEU A N 1
ATOM 2218 C CA . LEU A 1 284 ? -5.371 -22.575 29.293 1.00 86.94 284 LEU A CA 1
ATOM 2219 C C . LEU A 1 284 ? -4.245 -21.592 28.918 1.00 86.94 284 LEU A C 1
ATOM 2221 O O . LEU A 1 284 ? -3.394 -21.967 28.114 1.00 86.94 284 LEU A O 1
ATOM 2225 N N . PRO A 1 285 ? -4.187 -20.373 29.492 1.00 86.31 285 PRO A N 1
ATOM 2226 C CA . PRO A 1 285 ? -3.082 -19.446 29.251 1.00 86.31 285 PRO A CA 1
ATOM 2227 C C . PRO A 1 285 ? -1.739 -19.960 29.757 1.00 86.31 285 PRO A C 1
ATOM 2229 O O . PRO A 1 285 ? -0.746 -19.823 29.053 1.00 86.31 285 PRO A O 1
ATOM 2232 N N . VAL A 1 286 ? -1.700 -20.587 30.940 1.00 88.44 286 VAL A N 1
ATOM 2233 C CA . VAL A 1 286 ? -0.463 -21.167 31.487 1.00 88.44 286 VAL A CA 1
ATOM 2234 C C . VAL A 1 286 ? 0.019 -22.333 30.625 1.00 88.44 286 VAL A C 1
ATOM 2236 O O . VAL A 1 286 ? 1.208 -22.417 30.343 1.00 88.44 286 VAL A O 1
ATOM 2239 N N . LEU A 1 287 ? -0.885 -23.193 30.144 1.00 88.56 287 LEU A N 1
ATOM 2240 C CA . LEU A 1 287 ? -0.537 -24.263 29.205 1.00 88.56 287 LEU A CA 1
ATOM 2241 C C . LEU A 1 287 ? -0.057 -23.712 27.860 1.00 88.56 287 LEU A C 1
ATOM 2243 O O . LEU A 1 287 ? 0.928 -24.211 27.330 1.00 88.56 287 LEU A O 1
ATOM 2247 N N . ALA A 1 288 ? -0.714 -22.679 27.323 1.00 84.44 288 ALA A N 1
ATOM 2248 C CA . ALA A 1 288 ? -0.284 -22.025 26.089 1.00 84.44 288 ALA A CA 1
ATOM 2249 C C . ALA A 1 288 ? 1.112 -21.407 26.248 1.00 84.44 288 ALA A C 1
ATOM 2251 O O . ALA A 1 288 ? 1.976 -21.643 25.408 1.00 84.44 288 ALA A O 1
ATOM 2252 N N . PHE A 1 289 ? 1.351 -20.690 27.352 1.00 89.50 289 PHE A N 1
ATOM 2253 C CA . PHE A 1 289 ? 2.660 -20.145 27.700 1.00 89.50 289 PHE A CA 1
ATOM 2254 C C . PHE A 1 289 ? 3.711 -21.251 27.812 1.00 89.50 289 PHE A C 1
ATOM 2256 O O . PHE A 1 289 ? 4.735 -21.180 27.146 1.00 89.50 289 PHE A O 1
ATOM 2263 N N . ALA A 1 290 ? 3.452 -22.287 28.615 1.00 85.75 290 ALA A N 1
ATOM 2264 C CA . ALA A 1 290 ? 4.396 -23.374 28.850 1.00 85.75 290 ALA A CA 1
ATOM 2265 C C . ALA A 1 290 ? 4.711 -24.148 27.564 1.00 85.75 290 ALA A C 1
ATOM 2267 O O . ALA A 1 290 ? 5.872 -24.463 27.320 1.00 85.75 290 ALA A O 1
ATOM 2268 N N . ALA A 1 291 ? 3.710 -24.407 26.718 1.00 85.94 291 ALA A N 1
ATOM 2269 C CA . ALA A 1 291 ? 3.900 -25.056 25.426 1.00 85.94 291 ALA A CA 1
ATOM 2270 C C . ALA A 1 291 ? 4.745 -24.193 24.478 1.00 85.94 291 ALA A C 1
ATOM 2272 O O . ALA A 1 291 ? 5.724 -24.683 23.924 1.00 85.94 291 ALA A O 1
ATOM 2273 N N . LEU A 1 292 ? 4.415 -22.906 24.324 1.00 82.06 292 LEU A N 1
ATOM 2274 C CA . LEU A 1 292 ? 5.170 -21.981 23.471 1.00 82.06 292 LEU A CA 1
ATOM 2275 C C . LEU A 1 292 ? 6.594 -21.760 23.973 1.00 82.06 292 LEU A C 1
ATOM 2277 O O . LEU A 1 292 ? 7.527 -21.762 23.176 1.00 82.06 292 LEU A O 1
ATOM 2281 N N . TYR A 1 293 ? 6.767 -21.618 25.284 1.00 83.44 293 TYR A N 1
ATOM 2282 C CA . TYR A 1 293 ? 8.074 -21.465 25.903 1.00 83.44 293 TYR A CA 1
ATOM 2283 C C . TYR A 1 293 ? 8.918 -22.732 25.735 1.00 83.44 293 TYR A C 1
ATOM 2285 O O . TYR A 1 293 ? 10.062 -22.644 25.297 1.00 83.44 293 TYR A O 1
ATOM 2293 N N . ALA A 1 294 ? 8.361 -23.917 26.006 1.00 82.44 294 ALA A N 1
ATOM 2294 C CA . ALA A 1 294 ? 9.069 -25.187 25.846 1.00 82.44 294 ALA A CA 1
ATOM 2295 C C . ALA A 1 294 ? 9.444 -25.458 24.382 1.00 82.44 294 ALA A C 1
ATOM 2297 O O . ALA A 1 294 ? 10.560 -25.886 24.105 1.00 82.44 294 ALA A O 1
ATOM 2298 N N . VAL A 1 295 ? 8.540 -25.174 23.439 1.00 79.56 295 VAL A N 1
ATOM 2299 C CA . VAL A 1 295 ? 8.806 -25.324 22.003 1.00 79.56 295 VAL A CA 1
ATOM 2300 C C . VAL A 1 295 ? 9.859 -24.313 21.547 1.00 79.56 295 VAL A C 1
ATOM 2302 O O . VAL A 1 295 ? 10.860 -24.715 20.956 1.00 79.56 295 VAL A O 1
ATOM 2305 N N . GLY A 1 296 ? 9.687 -23.029 21.863 1.00 73.56 296 GLY A N 1
ATOM 2306 C CA . GLY A 1 296 ? 10.557 -21.954 21.381 1.00 73.56 296 GLY A CA 1
ATOM 2307 C C . GLY A 1 296 ? 11.951 -21.922 22.013 1.00 73.56 296 GLY A C 1
ATOM 2308 O O . GLY A 1 296 ? 12.881 -21.435 21.382 1.00 73.56 296 GLY A O 1
ATOM 2309 N N . THR A 1 297 ? 12.128 -22.469 23.220 1.00 76.62 297 THR A N 1
ATOM 2310 C CA . THR A 1 297 ? 13.455 -22.609 23.855 1.00 76.62 297 THR A CA 1
ATOM 2311 C C . THR A 1 297 ? 14.126 -23.949 23.564 1.00 76.62 297 THR A C 1
ATOM 2313 O O . THR A 1 297 ? 15.300 -24.129 23.891 1.00 76.62 297 THR A O 1
ATOM 2316 N N . SER A 1 298 ? 13.420 -24.904 22.947 1.00 76.56 298 SER A N 1
ATOM 2317 C CA . SER A 1 298 ? 14.003 -26.217 22.693 1.00 76.56 298 SER A CA 1
ATOM 2318 C C . SER A 1 298 ? 15.078 -26.147 21.593 1.00 76.56 298 SER A C 1
ATOM 2320 O O . SER A 1 298 ? 14.790 -25.734 20.463 1.00 76.56 298 SER A O 1
ATOM 2322 N N . PRO A 1 299 ? 16.313 -26.620 21.862 1.00 69.94 299 PRO A N 1
ATOM 2323 C CA . PRO A 1 299 ? 17.403 -26.579 20.885 1.00 69.94 299 PRO A CA 1
ATOM 2324 C C . PRO A 1 299 ? 17.083 -27.346 19.599 1.00 69.94 299 PRO A C 1
ATOM 2326 O O . PRO A 1 299 ? 17.519 -26.964 18.520 1.00 69.94 299 PRO A O 1
ATOM 2329 N N . ARG A 1 300 ? 16.281 -28.414 19.697 1.00 69.38 300 ARG A N 1
ATOM 2330 C CA . ARG A 1 300 ? 15.858 -29.229 18.549 1.00 69.38 300 ARG A CA 1
ATOM 2331 C C . ARG A 1 300 ? 14.894 -28.488 17.627 1.00 69.38 300 ARG A C 1
ATOM 2333 O O . ARG A 1 300 ? 15.004 -28.639 16.417 1.00 69.38 300 ARG A O 1
ATOM 2340 N N . VAL A 1 301 ? 13.970 -27.696 18.173 1.00 65.50 301 VAL A N 1
ATOM 2341 C CA . VAL A 1 301 ? 13.033 -26.903 17.361 1.00 65.50 301 VAL A CA 1
ATOM 2342 C C . VAL A 1 301 ? 13.735 -25.695 16.768 1.00 65.50 301 VAL A C 1
ATOM 2344 O O . VAL A 1 301 ? 13.489 -25.392 15.612 1.00 65.50 301 VAL A O 1
ATOM 2347 N N . LEU A 1 302 ? 14.644 -25.048 17.501 1.00 64.19 302 LEU A N 1
ATOM 2348 C CA . LEU A 1 302 ? 15.469 -23.970 16.949 1.00 64.19 302 LEU A CA 1
ATOM 2349 C C . LEU A 1 302 ? 16.398 -24.478 15.835 1.00 64.19 302 LEU A C 1
ATOM 2351 O O . LEU A 1 302 ? 16.497 -23.838 14.794 1.00 64.19 302 LEU A O 1
ATOM 2355 N N . ALA A 1 303 ? 17.010 -25.656 15.999 1.00 60.28 303 ALA A N 1
ATOM 2356 C CA . ALA A 1 303 ? 17.813 -26.294 14.954 1.00 60.28 303 ALA A CA 1
ATOM 2357 C C . ALA A 1 303 ? 16.965 -26.746 13.752 1.00 60.28 303 ALA A C 1
ATOM 2359 O O . ALA A 1 303 ? 17.394 -26.602 12.613 1.00 60.28 303 ALA A O 1
ATOM 2360 N N . PHE A 1 304 ? 15.749 -27.249 13.985 1.00 60.66 304 PHE A N 1
ATOM 2361 C CA . PHE A 1 304 ? 14.804 -27.567 12.915 1.00 60.66 304 PHE A CA 1
ATOM 2362 C C . PHE A 1 304 ? 14.341 -26.298 12.187 1.00 60.66 304 PHE A C 1
ATOM 2364 O O . PHE A 1 304 ? 14.415 -26.240 10.972 1.00 60.66 304 PHE A O 1
ATOM 2371 N N . ALA A 1 305 ? 13.941 -25.248 12.902 1.00 57.59 305 ALA A N 1
ATOM 2372 C CA . ALA A 1 305 ? 13.515 -23.979 12.316 1.00 57.59 305 ALA A CA 1
ATOM 2373 C C . ALA A 1 305 ? 14.653 -23.260 11.570 1.00 57.59 305 ALA A C 1
ATOM 2375 O O . ALA A 1 305 ? 14.402 -22.647 10.539 1.00 57.59 305 ALA A O 1
ATOM 2376 N N . GLY A 1 306 ? 15.893 -23.362 12.059 1.00 57.50 306 GLY A N 1
ATOM 2377 C CA . GLY A 1 306 ? 17.084 -22.848 11.377 1.00 57.50 306 GLY A CA 1
ATOM 2378 C C . GLY A 1 306 ? 17.543 -23.710 10.193 1.00 57.50 306 GLY A C 1
ATOM 2379 O O . GLY A 1 306 ? 18.118 -23.180 9.249 1.00 57.50 306 GLY A O 1
ATOM 2380 N N . GLY A 1 307 ? 17.279 -25.022 10.221 1.00 50.31 307 GLY A N 1
ATOM 2381 C CA . GLY A 1 307 ? 17.606 -25.964 9.143 1.00 50.31 307 GLY A CA 1
ATOM 2382 C C . GLY A 1 307 ? 16.525 -26.089 8.063 1.00 50.31 307 GLY A C 1
ATOM 2383 O O . GLY A 1 307 ? 16.817 -26.500 6.941 1.00 50.31 307 GLY A O 1
ATOM 2384 N N . VAL A 1 308 ? 15.280 -25.713 8.366 1.00 48.59 308 VAL A N 1
ATOM 2385 C CA . VAL A 1 308 ? 14.199 -25.607 7.383 1.00 48.59 308 VAL A CA 1
ATOM 2386 C C . VAL A 1 308 ? 14.371 -24.275 6.661 1.00 48.59 308 VAL A C 1
ATOM 2388 O O . VAL A 1 308 ? 13.772 -23.257 7.009 1.00 48.59 308 VAL A O 1
ATOM 2391 N N . ASN A 1 309 ? 15.186 -24.292 5.611 1.00 51.47 309 ASN A N 1
ATOM 2392 C CA . ASN A 1 309 ? 15.195 -23.217 4.635 1.00 51.47 309 ASN A CA 1
ATOM 2393 C C . ASN A 1 309 ? 13.900 -23.327 3.817 1.00 51.47 309 ASN A C 1
ATOM 2395 O O . ASN A 1 309 ? 13.871 -23.991 2.783 1.00 51.47 309 ASN A O 1
ATOM 2399 N N . LEU A 1 310 ? 12.790 -22.776 4.330 1.00 53.19 310 LEU A N 1
ATOM 2400 C CA . LEU A 1 310 ? 11.572 -22.618 3.535 1.00 53.19 310 LEU A CA 1
ATOM 2401 C C . LEU A 1 310 ? 11.953 -21.715 2.357 1.00 53.19 310 LEU A C 1
ATOM 2403 O O . LEU A 1 310 ? 12.192 -20.528 2.594 1.00 53.19 310 LEU A O 1
ATOM 2407 N N . PRO A 1 311 ? 12.005 -22.233 1.114 1.00 50.31 311 PRO A N 1
ATOM 2408 C CA . PRO A 1 311 ? 12.505 -21.460 -0.022 1.00 50.31 311 PRO A CA 1
ATOM 2409 C C . PRO A 1 311 ? 11.626 -20.232 -0.311 1.00 50.31 311 PRO A C 1
ATOM 2411 O O . PRO A 1 311 ? 12.043 -19.319 -1.012 1.00 50.31 311 PRO A O 1
ATOM 2414 N N . TYR A 1 312 ? 10.410 -20.205 0.254 1.00 51.69 312 TYR A N 1
ATOM 2415 C CA . TYR A 1 312 ? 9.415 -19.156 0.087 1.00 51.69 312 TYR A CA 1
ATOM 2416 C C . TYR A 1 312 ? 8.718 -18.882 1.432 1.00 51.69 312 TYR A C 1
ATOM 2418 O O . TYR A 1 312 ? 8.117 -19.780 2.022 1.00 51.69 312 TYR A O 1
ATOM 2426 N N . GLY A 1 313 ? 8.816 -17.646 1.937 1.00 51.97 313 GLY A N 1
ATOM 2427 C CA . GLY A 1 313 ? 8.179 -17.190 3.186 1.00 51.97 313 GLY A CA 1
ATOM 2428 C C . GLY A 1 313 ? 9.041 -17.286 4.453 1.00 51.97 313 GLY A C 1
ATOM 2429 O O . GLY A 1 313 ? 8.679 -16.699 5.475 1.00 51.97 313 GLY A O 1
ATOM 2430 N N . GLY A 1 314 ? 10.200 -17.953 4.384 1.00 61.72 314 GLY A N 1
ATOM 2431 C CA . GLY A 1 314 ? 11.182 -17.970 5.470 1.00 61.72 314 GLY A CA 1
ATOM 2432 C C . GLY A 1 314 ? 11.712 -16.575 5.814 1.00 61.72 314 GLY A C 1
ATOM 2433 O O . GLY A 1 314 ? 11.966 -16.308 6.982 1.00 61.72 314 GLY A O 1
ATOM 2434 N N . ASP A 1 315 ? 11.802 -15.670 4.834 1.00 65.94 315 ASP A N 1
ATOM 2435 C CA . ASP A 1 315 ? 12.317 -14.307 5.032 1.00 65.94 315 ASP A CA 1
ATOM 2436 C C . ASP A 1 315 ? 11.410 -13.465 5.929 1.00 65.94 315 ASP A C 1
ATOM 2438 O O . ASP A 1 315 ? 11.895 -12.859 6.873 1.00 65.94 315 ASP A O 1
ATOM 2442 N N . LEU A 1 316 ? 10.086 -13.488 5.721 1.00 67.81 316 LEU A N 1
ATOM 2443 C CA . LEU A 1 316 ? 9.138 -12.765 6.583 1.00 67.81 316 LEU A CA 1
ATOM 2444 C C . LEU A 1 316 ? 9.203 -13.268 8.031 1.00 67.81 316 LEU A C 1
ATOM 2446 O O . LEU A 1 316 ? 9.226 -12.471 8.967 1.00 67.81 316 LEU A O 1
ATOM 2450 N N . ALA A 1 317 ? 9.255 -14.588 8.223 1.00 68.75 317 ALA A N 1
ATOM 2451 C CA . ALA A 1 317 ? 9.369 -15.181 9.551 1.00 68.75 317 ALA A CA 1
ATOM 2452 C C . ALA A 1 317 ? 10.732 -14.879 10.200 1.00 68.75 317 ALA A C 1
ATOM 2454 O O . ALA A 1 317 ? 10.777 -14.572 11.389 1.00 68.75 317 ALA A O 1
ATOM 2455 N N . ARG A 1 318 ? 11.828 -14.915 9.427 1.00 71.31 318 ARG A N 1
ATOM 2456 C CA . ARG A 1 318 ? 13.182 -14.556 9.878 1.00 71.31 318 ARG A CA 1
ATOM 2457 C C . ARG A 1 318 ? 13.296 -13.073 10.225 1.00 71.31 318 ARG A C 1
ATOM 2459 O O . ARG A 1 318 ? 13.880 -12.767 11.257 1.00 71.31 318 ARG A O 1
ATOM 2466 N N . SER A 1 319 ? 12.701 -12.175 9.442 1.00 72.06 319 SER A N 1
ATOM 2467 C CA . SER A 1 319 ? 12.649 -10.739 9.736 1.00 72.06 319 SER A CA 1
ATOM 2468 C C . SER A 1 319 ? 11.827 -10.457 10.993 1.00 72.06 319 SER A C 1
ATOM 2470 O O . SER A 1 319 ? 12.296 -9.735 11.868 1.00 72.06 319 SER A O 1
ATOM 2472 N N . LEU A 1 320 ? 10.645 -11.075 11.150 1.00 72.56 320 LEU A N 1
ATOM 2473 C CA . LEU A 1 320 ? 9.871 -10.967 12.397 1.00 72.56 320 LEU A CA 1
ATOM 2474 C C . LEU A 1 320 ? 10.663 -11.489 13.595 1.00 72.56 320 LEU A C 1
ATOM 2476 O O . LEU A 1 320 ? 10.706 -10.833 14.630 1.00 72.56 320 LEU A O 1
ATOM 2480 N N . ALA A 1 321 ? 11.288 -12.660 13.463 1.00 72.44 321 ALA A N 1
ATOM 2481 C CA . ALA A 1 321 ? 12.092 -13.245 14.526 1.00 72.44 321 ALA A CA 1
ATOM 2482 C C . ALA A 1 321 ? 13.283 -12.344 14.879 1.00 72.44 321 ALA A C 1
ATOM 2484 O O . ALA A 1 321 ? 13.471 -12.047 16.051 1.00 72.44 321 ALA A O 1
ATOM 2485 N N . GLY A 1 322 ? 14.034 -11.856 13.888 1.00 71.19 322 GLY A N 1
ATOM 2486 C CA . GLY A 1 322 ? 15.168 -10.952 14.082 1.00 71.19 322 GLY A CA 1
ATOM 2487 C C . GLY A 1 322 ? 14.778 -9.682 14.833 1.00 71.19 322 GLY A C 1
ATOM 2488 O O . GLY A 1 322 ? 15.426 -9.335 15.816 1.00 71.19 322 GLY A O 1
ATOM 2489 N N . VAL A 1 323 ? 13.661 -9.058 14.456 1.00 71.69 323 VAL A N 1
ATOM 2490 C CA . VAL A 1 323 ? 13.149 -7.859 15.136 1.00 71.69 323 VAL A CA 1
ATOM 2491 C C . VAL A 1 323 ? 12.676 -8.159 16.552 1.00 71.69 323 VAL A C 1
ATOM 2493 O O . VAL A 1 323 ? 12.980 -7.405 17.470 1.00 71.69 323 VAL A O 1
ATOM 2496 N N . LEU A 1 324 ? 11.985 -9.281 16.774 1.00 74.94 324 LEU A N 1
ATOM 2497 C CA . LEU A 1 324 ? 11.588 -9.690 18.123 1.00 74.94 324 LEU A CA 1
ATOM 2498 C C . LEU A 1 324 ? 12.804 -9.968 19.016 1.00 74.94 324 LEU A C 1
ATOM 2500 O O . LEU A 1 324 ? 12.775 -9.642 20.200 1.00 74.94 324 LEU A O 1
ATOM 2504 N N . VAL A 1 325 ? 13.871 -10.549 18.461 1.00 76.81 325 VAL A N 1
ATOM 2505 C CA . VAL A 1 325 ? 15.138 -10.779 19.167 1.00 76.81 325 VAL A CA 1
ATOM 2506 C C . VAL A 1 325 ? 15.852 -9.471 19.476 1.00 76.81 325 VAL A C 1
ATOM 2508 O O . VAL A 1 325 ? 16.286 -9.303 20.613 1.00 76.81 325 VAL A O 1
ATOM 2511 N N . ALA A 1 326 ? 15.926 -8.545 18.520 1.00 71.62 326 ALA A N 1
ATOM 2512 C CA . ALA A 1 326 ? 16.507 -7.222 18.728 1.00 71.62 326 ALA A CA 1
ATOM 2513 C C . ALA A 1 326 ? 15.748 -6.450 19.820 1.00 71.62 326 ALA A C 1
ATOM 2515 O O . ALA A 1 326 ? 16.355 -5.984 20.781 1.00 71.62 326 ALA A O 1
ATOM 2516 N N . ALA A 1 327 ? 14.414 -6.421 19.747 1.00 71.62 327 ALA A N 1
ATOM 2517 C CA . ALA A 1 327 ? 13.564 -5.746 20.726 1.00 71.62 327 ALA A CA 1
ATOM 2518 C C . ALA A 1 327 ? 13.647 -6.370 22.131 1.00 71.62 327 ALA A C 1
ATOM 2520 O O . ALA A 1 327 ? 13.578 -5.665 23.136 1.00 71.62 327 ALA A O 1
ATOM 2521 N N . ALA A 1 328 ? 13.784 -7.697 22.224 1.00 75.81 328 ALA A N 1
ATOM 2522 C CA . ALA A 1 328 ? 13.869 -8.402 23.502 1.00 75.81 328 ALA A CA 1
ATOM 2523 C C . ALA A 1 328 ? 15.308 -8.542 24.044 1.00 75.81 328 ALA A C 1
ATOM 2525 O O . ALA A 1 328 ? 15.497 -9.030 25.160 1.00 75.81 328 ALA A O 1
ATOM 2526 N N . GLY A 1 329 ? 16.325 -8.178 23.259 1.00 76.81 329 GLY A N 1
ATOM 2527 C CA . GLY A 1 329 ? 17.752 -8.282 23.585 1.00 76.81 329 GLY A CA 1
ATOM 2528 C C . GLY A 1 329 ? 18.341 -9.701 23.556 1.00 76.81 329 GLY A C 1
ATOM 2529 O O . GLY A 1 329 ? 19.558 -9.858 23.552 1.00 76.81 329 GLY A O 1
ATOM 2530 N N . SER A 1 330 ? 17.519 -10.757 23.533 1.00 78.50 330 SER A N 1
ATOM 2531 C CA . SER A 1 330 ? 17.993 -12.139 23.374 1.00 78.50 330 SER A CA 1
ATOM 2532 C C . SER A 1 330 ? 16.933 -13.055 22.747 1.00 78.50 330 SER A C 1
ATOM 2534 O O . SER A 1 330 ? 15.734 -12.826 22.937 1.00 78.50 330 SER A O 1
ATOM 2536 N N . PRO A 1 331 ? 17.337 -14.151 22.071 1.00 77.19 331 PRO A N 1
ATOM 2537 C CA . PRO A 1 331 ? 16.400 -15.134 21.524 1.00 77.19 331 PRO A CA 1
ATOM 2538 C C . PRO A 1 331 ? 15.453 -15.727 22.570 1.00 77.19 331 PRO A C 1
ATOM 2540 O O . PRO A 1 331 ? 14.256 -15.865 22.323 1.00 77.19 331 PRO A O 1
ATOM 2543 N N . GLY A 1 332 ? 15.9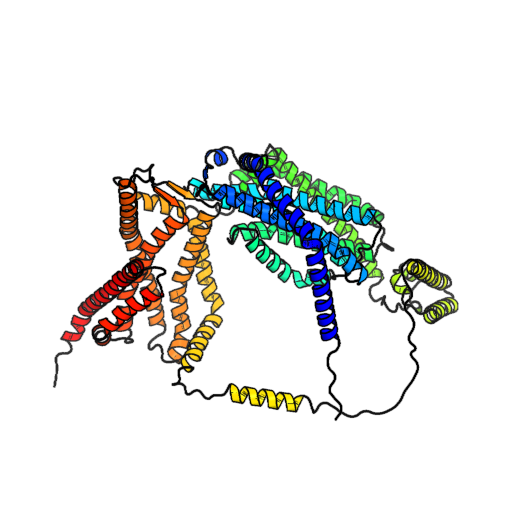66 -16.021 23.769 1.00 77.56 332 GLY A N 1
ATOM 2544 C CA . GLY A 1 332 ? 15.153 -16.531 24.872 1.00 77.56 332 GLY A CA 1
ATOM 2545 C C . GLY A 1 332 ? 14.103 -15.522 25.343 1.00 77.56 332 GLY A C 1
ATOM 2546 O O . GLY A 1 332 ? 12.950 -15.896 25.552 1.00 77.56 332 GLY A O 1
ATOM 2547 N N . ALA A 1 333 ? 14.472 -14.242 25.450 1.00 81.38 333 ALA A N 1
ATOM 2548 C CA . ALA A 1 333 ? 13.548 -13.177 25.836 1.00 81.38 333 ALA A CA 1
ATOM 2549 C C . ALA A 1 333 ? 12.488 -12.884 24.756 1.00 81.38 333 ALA A C 1
ATOM 2551 O O . ALA A 1 333 ? 11.346 -12.556 25.071 1.00 81.38 333 ALA A O 1
ATOM 2552 N N . ALA A 1 334 ? 12.822 -13.047 23.475 1.00 80.06 334 ALA A N 1
ATOM 2553 C CA . ALA A 1 334 ? 11.846 -12.915 22.393 1.00 80.06 334 ALA A CA 1
ATOM 2554 C C . ALA A 1 334 ? 10.775 -14.011 22.469 1.00 80.06 334 ALA A C 1
ATOM 2556 O O . ALA A 1 334 ? 9.576 -13.739 22.375 1.00 80.06 334 ALA A O 1
ATOM 2557 N N . VAL A 1 335 ? 11.198 -15.257 22.707 1.00 80.81 335 VAL A N 1
ATOM 2558 C CA . VAL A 1 335 ? 10.289 -16.399 22.876 1.00 80.81 335 VAL A CA 1
ATOM 2559 C C . VAL A 1 335 ? 9.385 -16.212 24.096 1.00 80.81 335 VAL A C 1
ATOM 2561 O O . VAL A 1 335 ? 8.185 -16.481 24.004 1.00 80.81 335 VAL A O 1
ATOM 2564 N N . THR A 1 336 ? 9.914 -15.727 25.227 1.00 82.44 336 THR A N 1
ATOM 2565 C CA . THR A 1 336 ? 9.083 -15.441 26.409 1.00 82.44 336 THR A CA 1
ATOM 2566 C C . THR A 1 336 ? 8.066 -14.350 26.122 1.00 82.44 336 THR A C 1
ATOM 2568 O O . THR A 1 336 ? 6.897 -14.531 26.457 1.00 82.44 336 THR A O 1
ATOM 2571 N N . LEU A 1 337 ? 8.467 -13.257 25.468 1.00 81.50 337 LEU A N 1
ATOM 2572 C CA . LEU A 1 337 ? 7.569 -12.161 25.111 1.00 81.50 337 LEU A CA 1
ATOM 2573 C C . LEU A 1 337 ? 6.402 -12.660 24.249 1.00 81.50 337 LEU A C 1
ATOM 2575 O O . LEU A 1 337 ? 5.241 -12.405 24.573 1.00 81.50 337 LEU A O 1
ATOM 2579 N N . VAL A 1 338 ? 6.692 -13.436 23.200 1.00 82.88 338 VAL A N 1
ATOM 2580 C CA . VAL A 1 338 ? 5.663 -14.038 22.337 1.00 82.88 338 VAL A CA 1
ATOM 2581 C C . VAL A 1 338 ? 4.749 -14.963 23.141 1.00 82.88 338 VAL A C 1
ATOM 2583 O O . VAL A 1 338 ? 3.525 -14.865 23.032 1.00 82.88 338 VAL A O 1
ATOM 2586 N N . ALA A 1 339 ? 5.312 -15.825 23.989 1.00 83.56 339 ALA A N 1
ATOM 2587 C CA . ALA A 1 339 ? 4.532 -16.729 24.829 1.00 83.56 339 ALA A CA 1
ATOM 2588 C C . ALA A 1 339 ? 3.607 -15.966 25.797 1.00 83.56 339 ALA A C 1
ATOM 2590 O O . ALA A 1 339 ? 2.451 -16.360 25.968 1.00 83.56 339 ALA A O 1
ATOM 2591 N N . VAL A 1 340 ? 4.069 -14.856 26.391 1.00 85.50 340 VAL A N 1
ATOM 2592 C CA . VAL A 1 340 ? 3.258 -13.986 27.264 1.00 85.50 340 VAL A CA 1
ATOM 2593 C C . VAL A 1 340 ? 2.117 -13.343 26.483 1.00 85.50 340 VAL A C 1
ATOM 2595 O O . VAL A 1 340 ? 0.973 -13.381 26.937 1.00 85.50 340 VAL A O 1
ATOM 2598 N N . VAL A 1 341 ? 2.397 -12.779 25.305 1.00 82.31 341 VAL A N 1
ATOM 2599 C CA . VAL A 1 341 ? 1.374 -12.138 24.467 1.00 82.31 341 VAL A CA 1
ATOM 2600 C C . VAL A 1 341 ? 0.306 -13.150 24.059 1.00 82.31 341 VAL A C 1
ATOM 2602 O O . VAL A 1 341 ? -0.886 -12.884 24.220 1.00 82.31 341 VAL A O 1
ATOM 2605 N N . VAL A 1 342 ? 0.702 -14.342 23.602 1.00 83.56 342 VAL A N 1
ATOM 2606 C CA . VAL A 1 342 ? -0.259 -15.393 23.245 1.00 83.56 342 VAL A CA 1
ATOM 2607 C C . VAL A 1 342 ? -1.059 -15.844 24.465 1.00 83.56 342 VAL A C 1
ATOM 2609 O O . VAL A 1 342 ? -2.280 -15.970 24.373 1.00 83.56 342 VAL A O 1
ATOM 2612 N N . ALA A 1 343 ? -0.425 -16.025 25.624 1.00 82.06 343 ALA A N 1
ATOM 2613 C CA . ALA A 1 343 ? -1.133 -16.367 26.853 1.00 82.06 343 ALA A CA 1
ATOM 2614 C C . ALA A 1 343 ? -2.153 -15.288 27.250 1.00 82.06 343 ALA A C 1
ATOM 2616 O O . ALA A 1 343 ? -3.282 -15.622 27.609 1.00 82.06 343 ALA A O 1
ATOM 2617 N N . ALA A 1 344 ? -1.814 -14.003 27.117 1.00 80.56 344 ALA A N 1
ATOM 2618 C CA . ALA A 1 344 ? -2.732 -12.895 27.371 1.00 80.56 344 ALA A CA 1
ATOM 2619 C C . ALA A 1 344 ? -3.924 -12.892 26.397 1.00 80.56 344 ALA A C 1
ATOM 2621 O O . ALA A 1 344 ? -5.067 -12.694 26.816 1.00 80.56 344 ALA A O 1
ATOM 2622 N N . VAL A 1 345 ? -3.690 -13.180 25.113 1.00 80.56 345 VAL A N 1
ATOM 2623 C CA . VAL A 1 345 ? -4.757 -13.318 24.107 1.00 80.56 345 VAL A CA 1
ATOM 2624 C C . VAL A 1 345 ? -5.663 -14.507 24.428 1.00 80.56 345 VAL A C 1
ATOM 2626 O O . VAL A 1 345 ? -6.888 -14.374 24.390 1.00 80.56 345 VAL A O 1
ATOM 2629 N N . VAL A 1 346 ? -5.091 -15.657 24.797 1.00 82.50 346 VAL A N 1
ATOM 2630 C CA . VAL A 1 346 ? -5.854 -16.843 25.212 1.00 82.50 346 VAL A CA 1
ATOM 2631 C C . VAL A 1 346 ? -6.666 -16.543 26.472 1.00 82.50 346 VAL A C 1
ATOM 2633 O O . VAL A 1 346 ? -7.848 -16.879 26.523 1.00 82.50 346 VAL A O 1
ATOM 2636 N N . LEU A 1 347 ? -6.083 -15.860 27.460 1.00 83.19 347 LEU A N 1
ATOM 2637 C CA . LEU A 1 347 ? -6.772 -15.433 28.679 1.00 83.19 347 LEU A CA 1
ATOM 2638 C C . LEU A 1 347 ? -7.977 -14.554 28.340 1.00 83.19 347 LEU A C 1
ATOM 2640 O O . LEU A 1 347 ? -9.088 -14.833 28.794 1.00 83.19 347 LEU A O 1
ATOM 2644 N N . ALA A 1 348 ? -7.775 -13.532 27.504 1.00 76.75 348 ALA A N 1
ATOM 2645 C CA . ALA A 1 348 ? -8.835 -12.638 27.060 1.00 76.75 348 ALA A CA 1
ATOM 2646 C C . ALA A 1 348 ? -9.937 -13.402 26.309 1.00 76.75 348 ALA A C 1
ATOM 2648 O O . ALA A 1 348 ? -11.118 -13.236 26.610 1.00 76.75 348 ALA A O 1
ATOM 2649 N N . ALA A 1 349 ? -9.573 -14.300 25.390 1.00 80.00 349 ALA A N 1
ATOM 2650 C CA . ALA A 1 349 ? -10.526 -15.112 24.639 1.00 80.00 349 ALA A CA 1
ATOM 2651 C C . ALA A 1 349 ? -11.339 -16.052 25.547 1.00 80.00 349 ALA A C 1
ATOM 2653 O O . ALA A 1 349 ? -12.554 -16.183 25.374 1.00 80.00 349 ALA A O 1
ATOM 2654 N N . VAL A 1 350 ? -10.701 -16.684 26.537 1.00 82.19 350 VAL A N 1
ATOM 2655 C CA . VAL A 1 350 ? -11.374 -17.557 27.510 1.00 82.19 350 VAL A CA 1
ATOM 2656 C C . VAL A 1 350 ? -12.294 -16.749 28.422 1.00 82.19 350 VAL A C 1
ATOM 2658 O O . VAL A 1 350 ? -13.423 -17.180 28.651 1.00 82.19 350 VAL A O 1
ATOM 2661 N N . ALA A 1 351 ? -11.866 -15.576 28.895 1.00 77.38 351 ALA A N 1
ATOM 2662 C CA . ALA A 1 351 ? -12.693 -14.679 29.700 1.00 77.38 351 ALA A CA 1
ATOM 2663 C C . ALA A 1 351 ? -13.931 -14.217 28.933 1.00 77.38 351 ALA A C 1
ATOM 2665 O O . ALA A 1 351 ? -15.055 -14.373 29.411 1.00 77.38 351 ALA A O 1
ATOM 2666 N N . VAL A 1 352 ? -13.737 -13.751 27.700 1.00 75.12 352 VAL A N 1
ATOM 2667 C CA . VAL A 1 352 ? -14.824 -13.352 26.806 1.00 75.12 352 VAL A CA 1
ATOM 2668 C C . VAL A 1 352 ? -15.777 -14.526 26.574 1.00 75.12 352 VAL A C 1
ATOM 2670 O O . VAL A 1 352 ? -16.986 -14.380 26.738 1.00 75.12 352 VAL A O 1
ATOM 2673 N N . ARG A 1 353 ? -15.263 -15.723 26.271 1.00 81.56 353 ARG A N 1
ATOM 2674 C CA . ARG A 1 353 ? -16.089 -16.919 26.042 1.00 81.56 353 ARG A CA 1
ATOM 2675 C C . ARG A 1 353 ? -16.837 -17.382 27.294 1.00 81.56 353 ARG A C 1
ATOM 2677 O O . ARG A 1 353 ? -17.960 -17.867 27.170 1.00 81.56 353 ARG A O 1
ATOM 2684 N N . ALA A 1 354 ? -16.236 -17.258 28.476 1.00 79.81 354 ALA A N 1
ATOM 2685 C CA . ALA A 1 354 ? -16.880 -17.582 29.746 1.00 79.81 354 ALA A CA 1
ATOM 2686 C C . ALA A 1 354 ? -18.076 -16.659 30.002 1.00 79.81 354 ALA A C 1
ATOM 2688 O O . ALA A 1 354 ? -19.170 -17.144 30.279 1.00 79.81 354 ALA A O 1
ATOM 2689 N N . VAL A 1 355 ? -17.885 -15.353 29.802 1.00 73.56 355 VAL A N 1
ATOM 2690 C CA . VAL A 1 355 ? -18.955 -14.356 29.908 1.00 73.56 355 VAL A CA 1
ATOM 2691 C C . VAL A 1 355 ? -20.044 -14.616 28.862 1.00 73.56 355 VAL A C 1
ATOM 2693 O O . VAL A 1 355 ? -21.217 -14.695 29.208 1.00 73.56 355 VAL A O 1
ATOM 2696 N N . PHE A 1 356 ? -19.679 -14.853 27.598 1.00 72.12 356 PHE A N 1
ATOM 2697 C CA . PHE A 1 356 ? -20.656 -15.142 26.542 1.00 72.12 356 PHE A CA 1
ATOM 2698 C C . PHE A 1 356 ? -21.473 -16.408 26.781 1.00 72.12 356 PHE A C 1
ATOM 2700 O O . PHE A 1 356 ? -22.633 -16.446 26.387 1.00 72.12 356 PHE A O 1
ATOM 2707 N N . ARG A 1 357 ? -20.899 -17.447 27.395 1.00 77.94 357 ARG A N 1
ATOM 2708 C CA . ARG A 1 357 ? -21.654 -18.663 27.727 1.00 77.94 357 ARG A CA 1
ATOM 2709 C C . ARG A 1 357 ? -22.752 -18.398 28.745 1.00 77.94 357 ARG A C 1
ATOM 2711 O O . ARG A 1 357 ? -23.841 -18.929 28.586 1.00 77.94 357 ARG A O 1
ATOM 2718 N N . GLU A 1 358 ? -22.466 -17.596 29.762 1.00 71.75 358 GLU A N 1
ATOM 2719 C CA . GLU A 1 358 ? -23.451 -17.231 30.785 1.00 71.75 358 GLU A CA 1
ATOM 2720 C C . GLU A 1 358 ? -24.547 -16.353 30.202 1.00 71.75 358 GLU A C 1
ATOM 2722 O O . GLU A 1 358 ? -25.719 -16.564 30.488 1.00 71.75 358 GLU A O 1
ATOM 2727 N N . ILE A 1 359 ? -24.182 -15.433 29.308 1.00 65.25 359 ILE A N 1
ATOM 2728 C CA . ILE A 1 359 ? -25.180 -14.617 28.627 1.00 65.25 359 ILE A CA 1
ATOM 2729 C C . ILE A 1 359 ? -26.034 -15.471 27.686 1.00 65.25 359 ILE A C 1
ATOM 2731 O O . ILE A 1 359 ? -27.248 -15.363 27.733 1.00 65.25 359 ILE A O 1
ATOM 2735 N N . ALA A 1 360 ? -25.445 -16.371 26.897 1.00 68.88 360 ALA A N 1
ATOM 2736 C CA . ALA A 1 360 ? -26.217 -17.280 26.047 1.00 68.88 360 ALA A CA 1
ATOM 2737 C C . ALA A 1 360 ? -27.133 -18.206 26.870 1.00 68.88 360 ALA A C 1
ATOM 2739 O O . ALA A 1 360 ? -28.248 -18.500 26.453 1.00 68.88 360 ALA A O 1
ATOM 2740 N N . ALA A 1 361 ? -26.687 -18.645 28.051 1.00 68.69 361 ALA A N 1
ATOM 2741 C CA . ALA A 1 361 ? -27.512 -19.420 28.975 1.00 68.69 361 ALA A CA 1
ATOM 2742 C C . ALA A 1 361 ? -28.647 -18.582 29.585 1.00 68.69 361 ALA A C 1
ATOM 2744 O O . ALA A 1 361 ? -29.745 -19.099 29.768 1.00 68.69 361 ALA A O 1
ATOM 2745 N N . ALA A 1 362 ? -28.406 -17.301 29.877 1.00 63.31 362 ALA A N 1
ATOM 2746 C CA . ALA A 1 362 ? -29.441 -16.369 30.311 1.00 63.31 362 ALA A CA 1
ATOM 2747 C C . ALA A 1 362 ? -30.440 -16.082 29.178 1.00 63.31 362 ALA A C 1
ATOM 2749 O O . ALA A 1 362 ? -31.638 -16.173 29.394 1.00 63.31 362 ALA A O 1
ATOM 2750 N N . GLU A 1 363 ? -29.966 -15.822 27.961 1.00 62.19 363 GLU A N 1
ATOM 2751 C CA . GLU A 1 363 ? -30.784 -15.576 26.769 1.00 62.19 363 GLU A CA 1
ATOM 2752 C C . GLU A 1 363 ? -31.658 -16.787 26.419 1.00 62.19 363 GLU A C 1
ATOM 2754 O O . GLU A 1 363 ? -32.836 -16.623 26.119 1.00 62.19 363 GLU A O 1
ATOM 2759 N N . ALA A 1 364 ? -31.134 -18.008 26.570 1.00 66.25 364 ALA A N 1
ATOM 2760 C CA . ALA A 1 364 ? -31.910 -19.236 26.410 1.00 66.25 364 ALA A CA 1
ATOM 2761 C C . ALA A 1 364 ? -33.085 -19.350 27.401 1.00 66.25 364 ALA A C 1
ATOM 2763 O O . ALA A 1 364 ? -34.099 -19.948 27.053 1.00 66.25 364 ALA A O 1
ATOM 2764 N N . ARG A 1 365 ? -32.989 -18.761 28.605 1.00 63.31 365 ARG A N 1
ATOM 2765 C CA . ARG A 1 365 ? -34.108 -18.716 29.571 1.00 63.31 365 ARG A CA 1
ATOM 2766 C C . ARG A 1 365 ? -35.230 -17.773 29.139 1.00 63.31 365 ARG A C 1
ATOM 2768 O O . ARG A 1 365 ? -36.353 -17.942 29.589 1.00 63.31 365 ARG A O 1
ATOM 2775 N N . PHE A 1 366 ? -34.931 -16.807 28.272 1.00 60.47 366 PHE A N 1
ATOM 2776 C CA . PHE A 1 366 ? -35.893 -15.832 27.751 1.00 60.47 366 PHE A CA 1
ATOM 2777 C C . PHE A 1 366 ? -36.220 -16.062 26.267 1.00 60.47 366 PHE A C 1
ATOM 2779 O O . PHE A 1 366 ? -36.796 -15.193 25.613 1.00 60.47 366 PHE A O 1
ATOM 2786 N N . ALA A 1 367 ? -35.837 -17.212 25.706 1.00 61.06 367 ALA A N 1
ATOM 2787 C CA . ALA A 1 367 ? -36.107 -17.537 24.314 1.00 61.06 367 ALA A CA 1
ATOM 2788 C C . ALA A 1 367 ? -37.625 -17.625 24.076 1.00 61.06 367 ALA A C 1
ATOM 2790 O O . ALA A 1 367 ? -38.299 -18.471 24.657 1.00 61.06 367 ALA A O 1
ATOM 2791 N N . GLY A 1 368 ? -38.155 -16.746 23.219 1.00 59.94 368 GLY A N 1
ATOM 2792 C CA . GLY A 1 368 ? -39.590 -16.660 22.915 1.00 59.94 368 GLY A CA 1
ATOM 2793 C C . GLY A 1 368 ? -40.368 -15.604 23.710 1.00 59.94 368 GLY A C 1
ATOM 2794 O O . GLY A 1 368 ? -41.557 -15.437 23.460 1.00 59.94 368 GLY A O 1
ATOM 2795 N N . VAL A 1 369 ? -39.721 -14.862 24.617 1.00 63.84 369 VAL A N 1
ATOM 2796 C CA . VAL A 1 369 ? -40.350 -13.759 25.362 1.00 63.84 369 VAL A CA 1
ATOM 2797 C C . VAL A 1 369 ? -40.228 -12.446 24.579 1.00 63.84 369 VAL A C 1
ATOM 2799 O O . VAL A 1 369 ? -39.119 -12.003 24.277 1.00 63.84 369 VAL A O 1
ATOM 2802 N N . ASP A 1 370 ? -41.355 -11.799 24.265 1.00 66.69 370 ASP A N 1
ATOM 2803 C CA . ASP A 1 370 ? -41.356 -10.448 23.689 1.00 66.69 370 ASP A CA 1
ATOM 2804 C C . ASP A 1 370 ? -41.039 -9.413 24.780 1.00 66.69 370 ASP A C 1
ATOM 2806 O O . ASP A 1 370 ? -41.811 -9.207 25.710 1.00 66.69 370 ASP A O 1
ATOM 2810 N N . PHE A 1 371 ? -39.886 -8.748 24.685 1.00 65.88 371 PHE A N 1
ATOM 2811 C CA . PHE A 1 371 ? -39.488 -7.723 25.653 1.00 65.88 371 PHE A CA 1
ATOM 2812 C C . PHE A 1 371 ? -40.228 -6.389 25.479 1.00 65.88 371 PHE A C 1
ATOM 2814 O O . PHE A 1 371 ? -40.135 -5.551 26.373 1.00 65.88 371 PHE A O 1
ATOM 2821 N N . ALA A 1 372 ? -40.895 -6.156 24.343 1.00 65.38 372 ALA A N 1
ATOM 2822 C CA . ALA A 1 372 ? -41.679 -4.943 24.115 1.00 65.38 372 ALA A CA 1
ATOM 2823 C C . ALA A 1 372 ? -43.072 -5.043 24.752 1.00 65.38 372 ALA A C 1
ATOM 2825 O O . ALA A 1 372 ? -43.560 -4.057 25.296 1.00 65.38 372 ALA A O 1
ATOM 2826 N N . HIS A 1 373 ? -43.672 -6.236 24.713 1.00 69.69 373 HIS A N 1
ATOM 2827 C CA . HIS A 1 373 ? -44.941 -6.553 25.367 1.00 69.69 373 HIS A CA 1
ATOM 2828 C C . HIS A 1 373 ? -44.827 -7.921 26.053 1.00 69.69 373 HIS A C 1
ATOM 2830 O O . HIS A 1 373 ? -45.312 -8.924 25.523 1.00 69.69 373 HIS A O 1
ATOM 2836 N N . PRO A 1 374 ? -44.140 -7.997 27.207 1.00 72.88 374 PRO A N 1
ATOM 2837 C CA . PRO A 1 374 ? -43.984 -9.261 27.908 1.00 72.88 374 PRO A CA 1
ATOM 2838 C C . PRO A 1 374 ? -45.347 -9.734 28.416 1.00 72.88 374 PRO A C 1
ATOM 2840 O O . PRO A 1 374 ? -46.040 -9.002 29.123 1.00 72.88 374 PRO A O 1
ATOM 2843 N N . ASP A 1 375 ? -45.725 -10.968 28.083 1.00 78.50 375 ASP A N 1
ATOM 2844 C CA . ASP A 1 375 ? -46.923 -11.602 28.633 1.00 78.50 375 ASP A CA 1
ATOM 2845 C C . ASP A 1 375 ? -46.681 -12.005 30.096 1.00 78.50 375 ASP A C 1
ATOM 2847 O O . ASP A 1 375 ? -46.356 -13.142 30.424 1.00 78.50 375 ASP A O 1
ATOM 2851 N N . LEU A 1 376 ? -46.794 -11.026 30.992 1.00 79.56 376 LEU A N 1
ATOM 2852 C CA . LEU A 1 376 ? -46.503 -11.180 32.418 1.00 79.56 376 LEU A CA 1
ATOM 2853 C C . LEU A 1 376 ? -47.429 -12.179 33.128 1.00 79.56 376 LEU A C 1
ATOM 2855 O O . LEU A 1 376 ? -47.102 -12.633 34.221 1.00 79.56 376 LEU A O 1
ATOM 2859 N N . ALA A 1 377 ? -48.587 -12.495 32.542 1.00 73.50 377 ALA A N 1
ATOM 2860 C CA . ALA A 1 377 ? -49.588 -13.364 33.152 1.00 73.50 377 ALA A CA 1
ATOM 2861 C C . ALA A 1 377 ? -49.262 -14.859 33.002 1.00 73.50 377 ALA A C 1
ATOM 2863 O O . ALA A 1 377 ? -49.752 -15.661 33.793 1.00 73.50 377 ALA A O 1
ATOM 2864 N N . SER A 1 378 ? -48.451 -15.234 32.008 1.00 74.56 378 SER A N 1
ATOM 2865 C CA . SER A 1 378 ? -48.064 -16.627 31.740 1.00 74.56 378 SER A CA 1
ATOM 2866 C C . SER A 1 378 ? -46.698 -17.015 32.322 1.00 74.56 378 SER A C 1
ATOM 2868 O O . SER A 1 378 ? -46.267 -18.160 32.178 1.00 74.56 378 SER A O 1
ATOM 2870 N N . MET A 1 379 ? -46.016 -16.083 32.992 1.00 80.69 379 MET A N 1
ATOM 2871 C CA . MET A 1 379 ? -44.666 -16.261 33.533 1.00 80.69 379 MET A CA 1
ATOM 2872 C C . MET A 1 379 ? -44.681 -16.603 35.024 1.00 80.69 379 MET A C 1
ATOM 2874 O O . MET A 1 379 ? -45.591 -16.215 35.749 1.00 80.69 379 MET A O 1
ATOM 2878 N N . ASP A 1 380 ? -43.635 -17.282 35.499 1.00 82.94 380 ASP A N 1
ATOM 2879 C CA . ASP A 1 380 ? -43.424 -17.515 36.929 1.00 82.94 380 ASP A CA 1
ATOM 2880 C C . ASP A 1 380 ? -42.767 -16.299 37.619 1.00 82.94 380 ASP A C 1
ATOM 2882 O O . ASP A 1 380 ? -42.133 -15.436 36.996 1.00 82.94 380 ASP A O 1
ATOM 2886 N N . ALA A 1 381 ? -42.906 -16.220 38.946 1.00 79.56 381 ALA A N 1
ATOM 2887 C CA . ALA A 1 381 ? -42.375 -15.109 39.740 1.00 79.56 381 ALA A CA 1
ATOM 2888 C C . ALA A 1 381 ? -40.851 -14.936 39.581 1.00 79.56 381 ALA A C 1
ATOM 2890 O O . ALA A 1 381 ? -40.329 -13.817 39.596 1.00 79.56 381 ALA A O 1
ATOM 2891 N N . ALA A 1 382 ? -40.124 -16.043 39.403 1.00 75.06 382 ALA A N 1
ATOM 2892 C CA . ALA A 1 382 ? -38.678 -16.050 39.220 1.00 75.06 382 ALA A CA 1
ATOM 2893 C C . ALA A 1 382 ? -38.253 -15.455 37.864 1.00 75.06 382 ALA A C 1
ATOM 2895 O O . ALA A 1 382 ? -37.308 -14.662 37.818 1.00 75.06 382 ALA A O 1
ATOM 2896 N N . THR A 1 383 ? -38.962 -15.773 36.778 1.00 73.25 383 THR A N 1
ATOM 2897 C CA . THR A 1 383 ? -38.707 -15.231 35.435 1.00 73.25 383 THR A CA 1
ATOM 2898 C C . THR A 1 383 ? -39.044 -13.749 35.379 1.00 73.25 383 THR A C 1
ATOM 2900 O O . THR A 1 383 ? -38.241 -12.975 34.858 1.00 73.25 383 THR A O 1
ATOM 2903 N N . VAL A 1 384 ? -40.151 -13.322 36.002 1.00 79.62 384 VAL A N 1
ATOM 2904 C CA . VAL A 1 384 ? -40.514 -11.898 36.123 1.00 79.62 384 VAL A CA 1
ATOM 2905 C C . VAL A 1 384 ? -39.442 -11.098 36.861 1.00 79.62 384 VAL A C 1
ATOM 2907 O O . VAL A 1 384 ? -39.037 -10.035 36.391 1.00 79.62 384 VAL A O 1
ATOM 2910 N N . ARG A 1 385 ? -38.907 -11.609 37.978 1.00 79.25 385 ARG A N 1
ATOM 2911 C CA . ARG A 1 385 ? -37.792 -10.947 38.685 1.00 79.25 385 ARG A CA 1
ATOM 2912 C C . ARG A 1 385 ? -36.522 -10.885 37.837 1.00 79.25 385 ARG A C 1
ATOM 2914 O O . ARG A 1 385 ? -35.756 -9.927 37.951 1.00 79.25 385 ARG A O 1
ATOM 2921 N N . ALA A 1 386 ? -36.298 -11.880 36.986 1.00 69.75 386 ALA A N 1
ATOM 2922 C CA . ALA A 1 386 ? -35.135 -11.957 36.113 1.00 69.75 386 ALA A CA 1
ATOM 2923 C C . ALA A 1 386 ? -35.285 -11.162 34.800 1.00 69.75 386 ALA A C 1
ATOM 2925 O O . ALA A 1 386 ? -34.303 -11.028 34.076 1.00 69.75 386 ALA A O 1
ATOM 2926 N N . LEU A 1 387 ? -36.459 -10.612 34.477 1.00 73.38 387 LEU A N 1
ATOM 2927 C CA . LEU A 1 387 ? -36.630 -9.772 33.290 1.00 73.38 387 LEU A CA 1
ATOM 2928 C C . LEU A 1 387 ? -35.862 -8.437 33.428 1.00 73.38 387 LEU A C 1
ATOM 2930 O O . LEU A 1 387 ? -35.837 -7.842 34.509 1.00 73.38 387 LEU A O 1
ATOM 2934 N N . PRO A 1 388 ? -35.242 -7.932 32.342 1.00 68.75 388 PRO A N 1
ATOM 2935 C CA . PRO A 1 388 ? -34.544 -6.647 32.355 1.00 68.75 388 PRO A CA 1
ATOM 2936 C C . PRO A 1 388 ? -35.517 -5.470 32.536 1.00 68.75 388 PRO A C 1
ATOM 2938 O O . PRO A 1 388 ? -36.597 -5.461 31.942 1.00 68.75 388 PRO A O 1
ATOM 2941 N N . LEU A 1 389 ? -35.107 -4.417 33.262 1.00 71.00 389 LEU A N 1
ATOM 2942 C CA . LEU A 1 389 ? -35.979 -3.278 33.622 1.00 71.00 389 LEU A CA 1
ATOM 2943 C C . LEU A 1 389 ? -36.601 -2.544 32.423 1.00 71.00 389 LEU A C 1
ATOM 2945 O O . LEU A 1 389 ? -37.664 -1.934 32.535 1.00 71.00 389 LEU A O 1
ATOM 2949 N N . ARG A 1 390 ? -35.968 -2.617 31.246 1.00 68.88 390 ARG A N 1
ATOM 2950 C CA . ARG A 1 390 ? -36.512 -2.055 30.000 1.00 68.88 390 ARG A CA 1
ATOM 2951 C C . ARG A 1 390 ? -37.852 -2.675 29.590 1.00 68.88 390 ARG A C 1
ATOM 2953 O O . ARG A 1 390 ? -38.666 -1.956 29.029 1.00 68.88 390 ARG A O 1
ATOM 2960 N N . ALA A 1 391 ? -38.089 -3.951 29.907 1.00 71.94 391 ALA A N 1
ATOM 2961 C CA . ALA A 1 391 ? -39.330 -4.642 29.561 1.00 71.94 391 ALA A CA 1
ATOM 2962 C C . ALA A 1 391 ? -40.541 -4.053 30.301 1.00 71.94 391 ALA A C 1
ATOM 2964 O O . ALA A 1 391 ? -41.645 -4.081 29.785 1.00 71.94 391 ALA A O 1
ATOM 2965 N N . PHE A 1 392 ? -40.319 -3.445 31.472 1.00 76.69 392 PHE A N 1
ATOM 2966 C CA . PHE A 1 392 ? -41.353 -2.794 32.285 1.00 76.69 392 PHE A CA 1
ATOM 2967 C C . PHE A 1 392 ? -41.475 -1.288 32.026 1.00 76.69 392 PHE A C 1
ATOM 2969 O O . PHE A 1 392 ? -42.353 -0.626 32.578 1.00 76.69 392 PHE A O 1
ATOM 2976 N N . ARG A 1 393 ? -40.583 -0.721 31.206 1.00 75.06 393 ARG A N 1
ATOM 2977 C CA . ARG A 1 393 ? -40.465 0.729 31.018 1.00 75.06 393 ARG A CA 1
ATOM 2978 C C . ARG A 1 393 ? -41.589 1.309 30.157 1.00 75.06 393 ARG A C 1
ATOM 2980 O O . ARG A 1 393 ? -41.989 2.450 30.395 1.00 75.06 393 ARG A O 1
ATOM 2987 N N . ASP A 1 394 ? -42.072 0.524 29.197 1.00 70.31 394 ASP A N 1
ATOM 2988 C CA . ASP A 1 394 ? -43.105 0.919 28.234 1.00 70.31 394 ASP A CA 1
ATOM 2989 C C . ASP A 1 394 ? -44.489 0.302 28.535 1.00 70.31 394 ASP A C 1
ATOM 2991 O O . ASP A 1 394 ? -45.461 0.660 27.873 1.00 70.31 394 ASP A O 1
ATOM 2995 N N . ILE A 1 395 ? -44.607 -0.544 29.572 1.00 79.38 395 ILE A N 1
ATOM 2996 C CA . ILE A 1 395 ? -45.881 -1.146 30.004 1.00 79.38 395 ILE A CA 1
ATOM 2997 C C . ILE A 1 395 ? -46.801 -0.072 30.599 1.00 79.38 395 ILE A C 1
ATOM 2999 O O . ILE A 1 395 ? -46.412 0.688 31.502 1.00 79.38 395 ILE A O 1
ATOM 3003 N N . ASP A 1 396 ? -48.048 -0.020 30.128 1.00 79.38 396 ASP A N 1
ATOM 3004 C CA . ASP A 1 396 ? -49.039 0.901 30.679 1.00 79.38 396 ASP A CA 1
ATOM 3005 C C . ASP A 1 396 ? -49.423 0.511 32.117 1.00 79.38 396 ASP A C 1
ATOM 3007 O O . ASP A 1 396 ? -49.473 -0.659 32.494 1.00 79.38 396 ASP A O 1
ATOM 3011 N N . GLY A 1 397 ? -49.728 1.504 32.953 1.00 78.38 397 GLY A N 1
ATOM 3012 C CA . GLY A 1 397 ? -50.098 1.262 34.349 1.00 78.38 397 GLY A CA 1
ATOM 3013 C C . GLY A 1 397 ? -51.349 0.390 34.487 1.00 78.38 397 GLY A C 1
ATOM 3014 O O . GLY A 1 397 ? -51.436 -0.397 35.424 1.00 78.38 397 GLY A O 1
ATOM 3015 N N . GLN A 1 398 ? -52.298 0.496 33.549 1.00 80.44 398 GLN A N 1
ATOM 3016 C CA . GLN A 1 398 ? -53.500 -0.348 33.509 1.00 80.44 398 GLN A CA 1
ATOM 3017 C C . GLN A 1 398 ? -53.168 -1.808 33.174 1.00 80.44 398 GLN A C 1
ATOM 3019 O O . GLN A 1 398 ? -53.738 -2.716 33.775 1.00 80.44 398 GLN A O 1
ATOM 3024 N N . GLU A 1 399 ? -52.236 -2.022 32.247 1.00 80.88 399 GLU A N 1
ATOM 3025 C CA . GLU A 1 399 ? -51.797 -3.340 31.783 1.00 80.88 399 GLU A CA 1
ATOM 3026 C C . GLU A 1 399 ? -51.015 -4.082 32.876 1.00 80.88 399 GLU A C 1
ATOM 3028 O O . GLU A 1 399 ? -51.317 -5.234 33.183 1.00 80.88 399 GLU A O 1
ATOM 3033 N N . MET A 1 400 ? -50.124 -3.379 33.585 1.00 85.19 400 MET A N 1
ATOM 3034 C CA . MET A 1 400 ? -49.456 -3.901 34.782 1.00 85.19 400 MET A CA 1
ATOM 3035 C C . MET A 1 400 ? -50.468 -4.287 35.873 1.00 85.19 400 MET A C 1
ATOM 3037 O O . MET A 1 400 ? -50.416 -5.392 36.411 1.00 85.19 400 MET A O 1
ATOM 3041 N N . LEU A 1 401 ? -51.434 -3.410 36.176 1.00 85.06 401 LEU A N 1
ATOM 3042 C CA . LEU A 1 401 ? -52.474 -3.686 37.174 1.00 85.06 401 LEU A CA 1
ATOM 3043 C C . LEU A 1 401 ? -53.359 -4.877 36.784 1.00 85.06 401 LEU A C 1
ATOM 3045 O O . LEU A 1 401 ? -53.815 -5.605 37.667 1.00 85.06 401 LEU A O 1
ATOM 3049 N N . ALA A 1 402 ? -53.619 -5.076 35.489 1.00 84.94 402 ALA A N 1
ATOM 3050 C CA . ALA A 1 402 ? -54.342 -6.239 34.987 1.00 84.94 402 ALA A CA 1
ATOM 3051 C C . ALA A 1 402 ? -53.536 -7.531 35.194 1.00 84.94 402 ALA A C 1
ATOM 3053 O O . ALA A 1 402 ? -54.095 -8.506 35.698 1.00 84.94 402 ALA A O 1
ATOM 3054 N N . ALA A 1 403 ? -52.230 -7.512 34.909 1.00 83.50 403 ALA A N 1
ATOM 3055 C CA . ALA A 1 403 ? -51.334 -8.644 35.139 1.00 83.50 403 ALA A CA 1
ATOM 3056 C C . ALA A 1 403 ? -51.207 -8.999 36.634 1.00 83.50 403 ALA A C 1
ATOM 3058 O O . ALA A 1 403 ? -51.379 -10.158 37.009 1.00 83.50 403 ALA A O 1
ATOM 3059 N N . VAL A 1 404 ? -51.029 -8.005 37.516 1.00 86.06 404 VAL A N 1
ATOM 3060 C CA . VAL A 1 404 ? -50.979 -8.211 38.979 1.00 86.06 404 VAL A CA 1
ATOM 3061 C C . VAL A 1 404 ? -52.303 -8.771 39.508 1.00 86.06 404 VAL A C 1
ATOM 3063 O O . VAL A 1 404 ? -52.312 -9.708 40.303 1.00 86.06 404 VAL A O 1
ATOM 3066 N N . LYS A 1 405 ? -53.448 -8.244 39.051 1.00 84.12 405 LYS A N 1
ATOM 3067 C CA . LYS A 1 405 ? -54.769 -8.780 39.427 1.00 84.12 405 LYS A CA 1
ATOM 3068 C C . LYS A 1 405 ? -54.985 -10.204 38.914 1.00 84.12 405 LYS A C 1
ATOM 3070 O O . LYS A 1 405 ? -55.644 -10.985 39.598 1.00 84.12 405 LYS A O 1
ATOM 3075 N N . GLY A 1 406 ? -54.459 -10.528 37.732 1.00 84.56 406 GLY A N 1
ATOM 3076 C CA . GLY A 1 406 ? -54.445 -11.880 37.177 1.00 84.56 406 GLY A CA 1
ATOM 3077 C C . GLY A 1 406 ? -53.682 -12.852 38.076 1.00 84.56 406 GLY A C 1
ATOM 3078 O O . GLY A 1 406 ? -54.257 -13.852 38.495 1.00 84.56 406 GLY A O 1
ATOM 3079 N N . ALA A 1 407 ? -52.458 -12.490 38.467 1.00 84.25 407 ALA A N 1
ATOM 3080 C CA . ALA A 1 407 ? -51.609 -13.276 39.366 1.00 84.25 407 ALA A CA 1
ATOM 3081 C C . ALA A 1 407 ? -52.240 -13.495 40.756 1.00 84.25 407 ALA A C 1
ATOM 3083 O O . ALA A 1 407 ? -52.232 -14.593 41.306 1.00 84.25 407 ALA A O 1
ATOM 3084 N N . VAL A 1 408 ? -52.874 -12.462 41.320 1.00 83.06 408 VAL A N 1
ATOM 3085 C CA . VAL A 1 408 ? -53.571 -12.583 42.612 1.00 83.06 408 VAL A CA 1
ATOM 3086 C C . VAL A 1 408 ? -54.795 -13.505 42.511 1.00 83.06 408 VAL A C 1
ATOM 3088 O O . VAL A 1 408 ? -55.088 -14.233 43.458 1.00 83.06 408 VAL A O 1
ATOM 3091 N N . ARG A 1 409 ? -55.505 -13.513 41.372 1.00 84.19 409 ARG A N 1
ATOM 3092 C CA . ARG A 1 409 ? -56.654 -14.409 41.137 1.00 84.19 409 ARG A CA 1
ATOM 3093 C C . ARG A 1 409 ? -56.252 -15.866 40.939 1.00 84.19 409 ARG A C 1
ATOM 3095 O O . ARG A 1 409 ? -57.018 -16.736 41.340 1.00 84.19 409 ARG A O 1
ATOM 3102 N N . SER A 1 410 ? -55.090 -16.133 40.347 1.00 82.12 410 SER A N 1
ATOM 3103 C CA . SER A 1 410 ? -54.546 -17.491 40.224 1.00 82.12 410 SER A CA 1
ATOM 3104 C C . SER A 1 410 ? -53.927 -18.016 41.528 1.00 82.12 410 SER A C 1
ATOM 3106 O O . SER A 1 410 ? -53.516 -19.170 41.576 1.00 82.12 410 SER A O 1
ATOM 3108 N N . GLY A 1 411 ? -53.899 -17.208 42.597 1.00 83.12 411 GLY A N 1
ATOM 3109 C CA . GLY A 1 411 ? -53.330 -17.574 43.898 1.00 83.12 411 GLY A CA 1
ATOM 3110 C C . GLY A 1 411 ? -51.814 -17.374 43.997 1.00 83.12 411 GLY A C 1
ATOM 3111 O O . GLY A 1 411 ? -51.229 -17.680 45.035 1.00 83.12 411 GLY A O 1
ATOM 3112 N N . ASP A 1 412 ? -51.184 -16.820 42.962 1.00 84.06 412 ASP A N 1
ATOM 3113 C CA . ASP A 1 412 ? -49.735 -16.692 42.844 1.00 84.06 412 ASP A CA 1
ATOM 3114 C C . ASP A 1 412 ? -49.261 -15.316 43.347 1.00 84.06 412 ASP A C 1
ATOM 3116 O O . ASP A 1 412 ? -48.997 -14.371 42.594 1.00 84.06 412 ASP A O 1
ATOM 3120 N N . LYS A 1 413 ? -49.235 -15.163 44.680 1.00 83.12 413 LYS A N 1
ATOM 3121 C CA . LYS A 1 413 ? -48.860 -13.899 45.343 1.00 83.12 413 LYS A CA 1
ATOM 3122 C C . LYS A 1 413 ? -47.439 -13.450 45.003 1.00 83.12 413 LYS A C 1
ATOM 3124 O O . LYS A 1 413 ? -47.213 -12.251 44.844 1.00 83.12 413 LYS A O 1
ATOM 3129 N N . GLU A 1 414 ? -46.506 -14.389 44.868 1.00 84.50 414 GLU A N 1
ATOM 3130 C CA . GLU A 1 414 ? -45.104 -14.075 44.578 1.00 84.50 414 GLU A CA 1
ATOM 3131 C C . GLU A 1 414 ? -44.933 -13.447 43.190 1.00 84.50 414 GLU A C 1
ATOM 3133 O O . GLU A 1 414 ? -44.120 -12.533 43.024 1.00 84.50 414 GLU A O 1
ATOM 3138 N N . LEU A 1 415 ? -45.727 -13.890 42.210 1.00 84.69 415 LEU A N 1
ATOM 3139 C CA . LEU A 1 415 ? -45.752 -13.325 40.863 1.00 84.69 415 LEU A CA 1
ATOM 3140 C C . LEU A 1 415 ? -46.277 -11.884 40.877 1.00 84.69 415 LEU A C 1
ATOM 3142 O O . LEU A 1 415 ? -45.663 -10.991 40.294 1.00 84.69 415 LEU A O 1
ATOM 3146 N N . GLY A 1 416 ? -47.376 -11.636 41.597 1.00 84.19 416 GLY A N 1
ATOM 3147 C CA . GLY A 1 416 ? -47.944 -10.294 41.745 1.00 84.19 416 GLY A CA 1
ATOM 3148 C C . GLY A 1 416 ? -46.968 -9.296 42.380 1.00 84.19 416 GLY A C 1
ATOM 3149 O O . GLY A 1 416 ? -46.825 -8.176 41.886 1.00 84.19 416 GLY A O 1
ATOM 3150 N N . GLU A 1 417 ? -46.252 -9.707 43.431 1.00 85.88 417 GLU A N 1
ATOM 3151 C CA . GLU A 1 417 ? -45.216 -8.891 44.081 1.00 85.88 417 GLU A CA 1
ATOM 3152 C C . GLU A 1 417 ? -44.010 -8.642 43.167 1.00 85.88 417 GLU A C 1
ATOM 3154 O O . GLU A 1 417 ? -43.517 -7.516 43.086 1.00 85.88 417 GLU A O 1
ATOM 3159 N N . ALA A 1 418 ? -43.560 -9.666 42.436 1.00 84.19 418 ALA A N 1
ATOM 3160 C CA . ALA A 1 418 ? -42.455 -9.559 41.487 1.00 84.19 418 ALA A CA 1
ATOM 3161 C C . ALA A 1 418 ? -42.731 -8.544 40.366 1.00 84.19 418 ALA A C 1
ATOM 3163 O O . ALA A 1 418 ? -41.857 -7.733 40.048 1.00 84.19 418 ALA A O 1
ATOM 3164 N N . ILE A 1 419 ? -43.940 -8.570 39.789 1.00 86.56 419 ILE A N 1
ATOM 3165 C CA . ILE A 1 419 ? -44.362 -7.629 38.741 1.00 86.56 419 ILE A CA 1
ATOM 3166 C C . ILE A 1 419 ? -44.364 -6.197 39.289 1.00 86.56 419 ILE A C 1
ATOM 3168 O O . ILE A 1 419 ? -43.813 -5.293 38.657 1.00 86.56 419 ILE A O 1
ATOM 3172 N N . LEU A 1 420 ? -44.956 -5.990 40.471 1.00 86.31 420 LEU A N 1
ATOM 3173 C CA . LEU A 1 420 ? -45.080 -4.669 41.090 1.00 86.31 420 LEU A CA 1
ATOM 3174 C C . LEU A 1 420 ? -43.702 -4.073 41.420 1.00 86.31 420 LEU A C 1
ATOM 3176 O O . LEU A 1 420 ? -43.408 -2.937 41.050 1.00 86.31 420 LEU A O 1
ATOM 3180 N N . GLN A 1 421 ? -42.831 -4.871 42.043 1.00 87.69 421 GLN A N 1
ATOM 3181 C CA . GLN A 1 421 ? -41.481 -4.460 42.418 1.00 87.69 421 GLN A CA 1
ATOM 3182 C C . GLN A 1 421 ? -40.644 -4.064 41.194 1.00 87.69 421 GLN A C 1
ATOM 3184 O O . GLN A 1 421 ? -40.029 -2.997 41.186 1.00 87.69 421 GLN A O 1
ATOM 3189 N N . ARG A 1 422 ? -40.636 -4.887 40.134 1.00 84.12 422 ARG A N 1
ATOM 3190 C CA . ARG A 1 422 ? -39.878 -4.578 38.910 1.00 84.12 422 ARG A CA 1
ATOM 3191 C C . ARG A 1 422 ? -40.420 -3.365 38.165 1.00 84.12 422 ARG A C 1
ATOM 3193 O O . ARG A 1 422 ? -39.637 -2.583 37.622 1.00 84.12 422 ARG A O 1
ATOM 3200 N N . TYR A 1 423 ? -41.736 -3.180 38.156 1.00 85.88 423 TYR A N 1
ATOM 3201 C CA . TYR A 1 423 ? -42.362 -2.003 37.561 1.00 85.88 423 TYR A CA 1
ATOM 3202 C C . TYR A 1 423 ? -41.970 -0.706 38.286 1.00 85.88 423 TYR A C 1
ATOM 3204 O O . TYR A 1 423 ? -41.607 0.286 37.644 1.00 85.88 423 TYR A O 1
ATOM 3212 N N . ASP A 1 424 ? -41.976 -0.723 39.620 1.00 85.00 424 ASP A N 1
ATOM 3213 C CA . ASP A 1 424 ? -41.573 0.423 40.438 1.00 85.00 424 ASP A CA 1
ATOM 3214 C C . ASP A 1 424 ? -40.073 0.727 40.307 1.00 85.00 424 ASP A C 1
ATOM 3216 O O . ASP A 1 424 ? -39.690 1.895 40.156 1.00 85.00 424 ASP A O 1
ATOM 3220 N N . GLU A 1 425 ? -39.216 -0.298 40.267 1.00 81.50 425 GLU A N 1
ATOM 3221 C CA . GLU A 1 425 ? -37.781 -0.166 39.965 1.00 81.50 425 GLU A CA 1
ATOM 3222 C C . GLU A 1 425 ? -37.544 0.470 38.583 1.00 81.50 425 GLU A C 1
ATOM 3224 O O . GLU A 1 425 ? -36.738 1.394 38.441 1.00 81.50 425 GLU A O 1
ATOM 3229 N N . ALA A 1 426 ? -38.283 0.045 37.553 1.00 80.12 426 ALA A N 1
ATOM 3230 C CA . ALA A 1 426 ? -38.148 0.587 36.201 1.00 80.12 426 ALA A CA 1
ATOM 3231 C C . ALA A 1 426 ? -38.571 2.065 36.123 1.00 80.12 426 ALA A C 1
ATOM 3233 O O . ALA A 1 426 ? -37.935 2.874 35.432 1.00 80.12 426 ALA A O 1
ATOM 3234 N N . ARG A 1 427 ? -39.619 2.456 36.860 1.00 79.31 427 ARG A N 1
ATOM 3235 C CA . ARG A 1 427 ? -40.070 3.854 36.936 1.00 79.31 427 ARG A CA 1
ATOM 3236 C C . ARG A 1 427 ? -39.138 4.746 37.738 1.00 79.31 427 ARG A C 1
ATOM 3238 O O . ARG A 1 427 ? -38.860 5.868 37.304 1.00 79.31 427 ARG A O 1
ATOM 3245 N N . THR A 1 428 ? -38.637 4.267 38.870 1.00 72.12 428 THR A N 1
ATOM 3246 C CA . THR A 1 428 ? -37.671 5.014 39.687 1.00 72.12 428 THR A CA 1
ATOM 3247 C C . THR A 1 428 ? -36.360 5.220 38.928 1.00 72.12 428 THR A C 1
ATOM 3249 O O . THR A 1 428 ? -35.897 6.362 38.846 1.00 72.12 428 THR A O 1
ATOM 3252 N N . ALA A 1 429 ? -35.850 4.187 38.245 1.00 63.53 429 ALA A N 1
ATOM 3253 C CA . ALA A 1 429 ? -34.689 4.280 37.354 1.00 63.53 429 ALA A CA 1
ATOM 3254 C C . ALA A 1 429 ? -34.917 5.235 36.161 1.00 63.53 429 ALA A C 1
ATOM 3256 O O . ALA A 1 429 ? -34.017 5.978 35.764 1.00 63.53 429 ALA A O 1
ATOM 3257 N N . GLY A 1 430 ? -36.134 5.274 35.605 1.00 52.84 430 GLY A N 1
ATOM 3258 C CA . GLY A 1 430 ? -36.510 6.188 34.522 1.00 52.84 430 GLY A CA 1
ATOM 3259 C C . GLY A 1 430 ? -36.670 7.658 34.942 1.00 52.84 430 GLY A C 1
ATOM 3260 O O . GLY A 1 430 ? -36.459 8.551 34.116 1.00 52.84 430 GLY A O 1
ATOM 3261 N N . SER A 1 431 ? -37.014 7.929 36.207 1.00 44.59 431 SER A N 1
ATOM 3262 C CA . SER A 1 431 ? -37.284 9.289 36.709 1.00 44.59 431 SER A CA 1
ATOM 3263 C C . SER A 1 431 ? -36.031 10.171 36.826 1.00 44.59 431 SER A C 1
ATOM 3265 O O . SER A 1 431 ? -36.129 11.394 36.746 1.00 44.59 431 SER A O 1
ATOM 3267 N N . VAL A 1 432 ? -34.840 9.568 36.902 1.00 42.28 432 VAL A N 1
ATOM 3268 C CA . VAL A 1 432 ? -33.556 10.287 36.991 1.00 42.28 432 VAL A CA 1
ATOM 3269 C C . VAL A 1 432 ? -33.093 10.828 35.620 1.00 42.28 432 VAL A C 1
ATOM 3271 O O . VAL A 1 432 ? -32.173 11.640 35.553 1.00 42.28 432 VAL A O 1
ATOM 3274 N N . ALA A 1 433 ? -33.740 10.441 34.508 1.00 36.38 433 ALA A N 1
ATOM 3275 C CA . ALA A 1 433 ? -33.187 10.636 33.161 1.00 36.38 433 ALA A CA 1
ATOM 3276 C C . ALA A 1 433 ? -34.120 11.260 32.097 1.00 36.38 433 ALA A C 1
ATOM 3278 O O . ALA A 1 433 ? -33.851 11.094 30.905 1.00 36.38 433 ALA A O 1
ATOM 3279 N N . ARG A 1 434 ? -35.191 12.000 32.439 1.00 29.09 434 ARG A N 1
ATOM 3280 C CA . ARG A 1 434 ? -36.031 12.643 31.397 1.00 29.09 434 ARG A CA 1
ATOM 3281 C C . ARG A 1 434 ? -36.494 14.080 31.698 1.00 29.09 434 ARG A C 1
ATOM 3283 O O . ARG A 1 434 ? -37.208 14.295 32.674 1.00 29.09 434 ARG A O 1
ATOM 3290 N N . PRO A 1 435 ? -36.221 15.051 30.799 1.00 29.55 435 PRO A N 1
ATOM 3291 C CA . PRO A 1 435 ? -36.995 16.283 30.687 1.00 29.55 435 PRO A CA 1
ATOM 3292 C C . PRO A 1 435 ? -38.344 16.019 29.991 1.00 29.55 435 PRO A C 1
ATOM 3294 O O . PRO A 1 435 ? -38.478 15.139 29.138 1.00 29.55 435 PRO A O 1
ATOM 3297 N N . LYS A 1 436 ? -39.355 16.807 30.373 1.00 28.61 436 LYS A N 1
ATOM 3298 C CA . LYS A 1 436 ? -40.769 16.703 29.974 1.00 28.61 436 LYS A CA 1
ATOM 3299 C C . LYS A 1 436 ? -40.981 16.823 28.452 1.00 28.61 436 LYS A C 1
ATOM 3301 O O . LYS A 1 436 ? -40.633 17.843 27.865 1.00 28.61 436 LYS A O 1
ATOM 3306 N N . ARG A 1 437 ? -41.683 15.860 27.834 1.00 27.86 437 ARG A N 1
ATOM 3307 C CA . ARG A 1 437 ? -42.317 16.009 26.505 1.00 27.86 437 ARG A CA 1
ATOM 3308 C C . ARG A 1 437 ? -43.831 16.142 26.677 1.00 27.86 437 ARG A C 1
ATOM 3310 O O . ARG A 1 437 ? -44.454 15.308 27.326 1.00 27.86 437 ARG A O 1
ATOM 3317 N N . LYS A 1 438 ? -44.405 17.215 26.122 1.00 29.05 438 LYS A N 1
ATOM 3318 C CA . LYS A 1 438 ? -45.845 17.513 26.158 1.00 29.05 438 LYS A CA 1
ATOM 3319 C C . LYS A 1 438 ? -46.644 16.510 25.320 1.00 29.05 438 LYS A C 1
ATOM 3321 O O . LYS A 1 438 ? -46.270 16.193 24.191 1.00 29.05 438 LYS A O 1
ATOM 3326 N N . ALA A 1 439 ? -47.754 16.068 25.902 1.00 29.58 439 ALA A N 1
ATOM 3327 C CA . ALA A 1 439 ? -48.779 15.225 25.310 1.00 29.58 439 ALA A CA 1
ATOM 3328 C C . ALA A 1 439 ? -49.497 15.928 24.146 1.00 29.58 439 ALA A C 1
ATOM 3330 O O . ALA A 1 439 ? -49.790 17.123 24.222 1.00 29.58 439 ALA A O 1
ATOM 3331 N N . LYS A 1 440 ? -49.836 15.173 23.095 1.00 28.66 440 LYS A N 1
ATOM 3332 C CA . LYS A 1 440 ? -50.856 15.574 22.121 1.00 28.66 440 LYS A CA 1
ATOM 3333 C C . LYS A 1 440 ? -51.885 14.453 21.998 1.00 28.66 440 LYS A C 1
ATOM 3335 O O . LYS A 1 440 ? -51.537 13.311 21.716 1.00 28.66 440 LYS A O 1
ATOM 3340 N N . ASN A 1 441 ? -53.125 14.842 22.277 1.00 28.92 441 ASN A N 1
ATOM 3341 C CA . ASN A 1 441 ? -54.351 14.056 22.301 1.00 28.92 441 ASN A CA 1
ATOM 3342 C C . ASN A 1 441 ? -54.522 13.118 21.108 1.00 28.92 441 ASN A C 1
ATOM 3344 O O . ASN A 1 441 ? -54.327 13.508 19.957 1.00 28.92 441 ASN A O 1
ATOM 3348 N N . ARG A 1 442 ? -55.040 11.929 21.410 1.00 27.56 442 ARG A N 1
ATOM 3349 C CA . ARG A 1 442 ? -55.592 10.984 20.448 1.00 27.56 442 ARG A CA 1
ATOM 3350 C C . ARG A 1 442 ? -57.003 10.632 20.924 1.00 27.56 442 ARG A C 1
ATOM 3352 O O . ARG A 1 442 ? -57.136 9.953 21.934 1.00 27.56 442 ARG A O 1
ATOM 3359 N N . ARG A 1 443 ? -58.043 11.103 20.225 1.00 25.16 443 ARG A N 1
ATOM 3360 C CA . ARG A 1 443 ? -59.379 10.484 20.236 1.00 25.16 443 ARG A CA 1
ATOM 3361 C C . ARG A 1 443 ? -60.151 10.762 18.940 1.00 25.16 443 ARG A C 1
ATOM 3363 O O . ARG A 1 443 ? -60.204 11.894 18.477 1.00 25.16 443 ARG A O 1
ATOM 3370 N N . SER A 1 444 ? -60.726 9.659 18.451 1.00 27.11 444 SER A N 1
ATOM 3371 C CA . SER A 1 444 ? -61.856 9.444 17.532 1.00 27.11 444 SER A CA 1
ATOM 3372 C C . SER A 1 444 ? -61.853 10.072 16.133 1.00 27.11 444 SER A C 1
ATOM 3374 O O . SER A 1 444 ? -62.039 11.277 15.997 1.00 27.11 444 SER A O 1
ATOM 3376 N N . ARG A 1 445 ? -61.917 9.214 15.105 1.00 25.11 445 ARG A N 1
ATOM 3377 C CA . ARG A 1 445 ? -63.192 8.920 14.421 1.00 25.11 445 ARG A CA 1
ATOM 3378 C C . ARG A 1 445 ? -63.095 7.615 13.621 1.00 25.11 445 ARG A C 1
ATOM 3380 O O . ARG A 1 445 ? -62.092 7.368 12.965 1.00 25.11 445 ARG A O 1
ATOM 3387 N N . ALA A 1 446 ? -64.132 6.796 13.748 1.00 27.92 446 ALA A N 1
ATOM 3388 C CA . ALA A 1 446 ? -64.425 5.641 12.912 1.00 27.92 446 ALA A CA 1
ATOM 3389 C C . ALA A 1 446 ? -65.199 6.079 11.655 1.00 27.92 446 ALA A C 1
ATOM 3391 O O . ALA A 1 446 ? -65.901 7.092 11.713 1.00 27.92 446 ALA A O 1
ATOM 3392 N N . GLY A 1 447 ? -65.133 5.267 10.594 1.00 25.59 447 GLY A N 1
ATOM 3393 C CA . GLY A 1 447 ? -66.171 5.185 9.561 1.00 25.59 447 GLY A CA 1
ATOM 3394 C C . GLY A 1 447 ? -65.712 5.359 8.108 1.00 25.59 447 GLY A C 1
ATOM 3395 O O . GLY A 1 447 ? -65.221 6.425 7.755 1.00 25.59 447 GLY A O 1
ATOM 3396 N N . ALA A 1 448 ? -66.048 4.330 7.318 1.00 24.73 448 ALA A N 1
ATOM 3397 C CA . ALA A 1 448 ? -66.421 4.321 5.897 1.00 24.73 448 ALA A CA 1
ATOM 3398 C C . ALA A 1 448 ? -65.341 4.162 4.800 1.00 24.73 448 ALA A C 1
ATOM 3400 O O . ALA A 1 448 ? -64.534 5.052 4.555 1.00 24.73 448 ALA A O 1
ATOM 3401 N N . ASP A 1 449 ? -65.469 2.997 4.152 1.00 25.42 449 ASP A N 1
ATOM 3402 C CA . ASP A 1 449 ? -65.509 2.690 2.714 1.00 25.42 449 ASP A CA 1
ATOM 3403 C C . ASP A 1 449 ? -64.308 2.949 1.800 1.00 25.42 449 ASP A C 1
ATOM 3405 O O . ASP A 1 449 ? -63.702 4.017 1.761 1.00 25.42 449 ASP A O 1
ATOM 3409 N N . GLY A 1 450 ? -63.988 1.890 1.049 1.00 30.86 450 GLY A N 1
ATOM 3410 C CA . GLY A 1 450 ? -62.875 1.814 0.117 1.00 30.86 450 GLY A CA 1
ATOM 3411 C C . GLY A 1 450 ? -63.200 2.245 -1.306 1.00 30.86 450 GLY A C 1
ATOM 3412 O O . GLY A 1 450 ? -64.335 2.567 -1.638 1.00 30.86 450 GLY A O 1
ATOM 3413 N N . ALA A 1 451 ? -62.158 2.206 -2.129 1.00 28.41 451 ALA A N 1
ATOM 3414 C CA . ALA A 1 451 ? -62.174 1.933 -3.560 1.00 28.41 451 ALA A CA 1
ATOM 3415 C C . ALA A 1 451 ? -60.715 1.842 -4.032 1.00 28.41 451 ALA A C 1
ATOM 3417 O O . ALA A 1 451 ? -59.837 2.501 -3.471 1.00 28.41 451 ALA A O 1
ATOM 3418 N N . ASP A 1 452 ? -60.506 0.982 -5.021 1.00 37.81 452 ASP A N 1
ATOM 3419 C CA . ASP A 1 452 ? -59.261 0.666 -5.713 1.00 37.81 452 ASP A CA 1
ATOM 3420 C C . ASP A 1 452 ? -58.496 1.898 -6.214 1.00 37.81 452 ASP A C 1
ATOM 3422 O O . ASP A 1 452 ? -59.093 2.841 -6.728 1.00 37.81 452 ASP A O 1
ATOM 3426 N N . ASP A 1 453 ? -57.164 1.855 -6.122 1.00 31.14 453 ASP A N 1
ATOM 3427 C CA . ASP A 1 453 ? -56.278 2.856 -6.727 1.00 31.14 453 ASP A CA 1
ATOM 3428 C C . ASP A 1 453 ? -54.942 2.192 -7.132 1.00 31.14 453 ASP A C 1
ATOM 3430 O O . ASP A 1 453 ? -53.874 2.503 -6.608 1.00 31.14 453 ASP A O 1
ATOM 3434 N N . ASP A 1 454 ? -55.015 1.224 -8.057 1.00 35.47 454 ASP A N 1
ATOM 3435 C CA . ASP A 1 454 ? -53.845 0.540 -8.650 1.00 35.47 454 ASP A CA 1
ATOM 3436 C C . ASP A 1 454 ? -53.599 0.897 -10.136 1.00 35.47 454 ASP A C 1
ATOM 3438 O O . ASP A 1 454 ? -52.647 0.414 -10.751 1.00 35.47 454 ASP A O 1
ATOM 3442 N N . ASP A 1 455 ? -54.374 1.814 -10.730 1.00 37.28 455 ASP A N 1
ATOM 3443 C CA . ASP A 1 455 ? -54.338 2.043 -12.189 1.00 37.28 455 ASP A CA 1
ATOM 3444 C C . ASP A 1 455 ? -53.604 3.309 -12.672 1.00 37.28 455 ASP A C 1
ATOM 3446 O O . ASP A 1 455 ? -53.474 3.533 -13.878 1.00 37.28 455 ASP A O 1
ATOM 3450 N N . LEU A 1 456 ? -53.034 4.130 -11.783 1.00 40.16 456 LEU A N 1
ATOM 3451 C CA . LEU A 1 456 ? -52.407 5.402 -12.190 1.00 40.16 456 LEU A CA 1
ATOM 3452 C C . LEU A 1 456 ? -50.870 5.380 -12.272 1.00 40.16 456 LEU A C 1
ATOM 3454 O O . LEU A 1 456 ? -50.293 6.225 -12.962 1.00 40.16 456 LEU A O 1
ATOM 3458 N N . ASP A 1 457 ? -50.195 4.398 -11.664 1.00 39.19 457 ASP A N 1
ATOM 3459 C CA . ASP A 1 457 ? -48.721 4.310 -11.683 1.00 39.19 457 ASP A CA 1
ATOM 3460 C C . ASP A 1 457 ? -48.181 3.485 -12.874 1.00 39.19 457 ASP A C 1
ATOM 3462 O O . ASP A 1 457 ? -47.009 3.584 -13.245 1.00 39.19 457 ASP A O 1
ATOM 3466 N N . SER A 1 458 ? -49.045 2.713 -13.545 1.00 43.91 458 SER A N 1
ATOM 3467 C CA . SER A 1 458 ? -48.668 1.881 -14.696 1.00 43.91 458 SER A CA 1
ATOM 3468 C C . SER A 1 458 ? -48.686 2.653 -16.027 1.00 43.91 458 SER A C 1
ATOM 3470 O O . SER A 1 458 ? -47.829 2.426 -16.881 1.00 43.91 458 SER A O 1
ATOM 3472 N N . ALA A 1 459 ? -49.588 3.627 -16.198 1.00 46.41 459 ALA A N 1
ATOM 3473 C CA . ALA A 1 459 ? -49.720 4.406 -17.434 1.00 46.41 459 ALA A CA 1
ATOM 3474 C C . ALA A 1 459 ? -48.650 5.504 -17.590 1.00 46.41 459 ALA A C 1
ATOM 3476 O O . ALA A 1 459 ? -48.267 5.843 -18.713 1.00 46.41 459 ALA A O 1
ATOM 3477 N N . ALA A 1 460 ? -48.151 6.046 -16.473 1.00 45.31 460 ALA A N 1
ATOM 3478 C CA . ALA A 1 460 ? -47.064 7.025 -16.462 1.00 45.31 460 ALA A CA 1
ATOM 3479 C C . ALA A 1 460 ? -45.699 6.359 -16.689 1.00 45.31 460 ALA A C 1
ATOM 3481 O O . ALA A 1 460 ? -44.881 6.900 -17.429 1.00 45.31 460 ALA A O 1
ATOM 3482 N N . ARG A 1 461 ? -45.487 5.155 -16.131 1.00 47.94 461 ARG A N 1
ATOM 3483 C CA . ARG A 1 461 ? -44.273 4.354 -16.356 1.00 47.94 461 ARG A CA 1
ATOM 3484 C C . ARG A 1 461 ? -44.212 3.746 -17.752 1.00 47.94 461 ARG A C 1
ATOM 3486 O O . ARG A 1 461 ? -43.129 3.681 -18.315 1.00 47.94 461 ARG A O 1
ATOM 3493 N N . ARG A 1 462 ? -45.354 3.353 -18.335 1.00 50.25 462 ARG A N 1
ATOM 3494 C CA . ARG A 1 462 ? -45.394 2.915 -19.738 1.00 50.25 462 ARG A CA 1
ATOM 3495 C C . ARG A 1 462 ? -45.041 4.062 -20.675 1.00 50.25 462 ARG A C 1
ATOM 3497 O O . ARG A 1 462 ? -44.154 3.880 -21.480 1.00 50.25 462 ARG A O 1
ATOM 3504 N N . ARG A 1 463 ? -45.609 5.263 -20.508 1.00 49.16 463 ARG A N 1
ATOM 3505 C CA . ARG A 1 463 ? -45.274 6.409 -21.376 1.00 49.16 463 ARG A CA 1
ATOM 3506 C C . ARG A 1 463 ? -43.862 6.962 -21.181 1.00 49.16 463 ARG A C 1
ATOM 3508 O O . ARG A 1 463 ? -43.283 7.434 -22.147 1.00 49.16 463 ARG A O 1
ATOM 3515 N N . SER A 1 464 ? -43.284 6.914 -19.980 1.00 46.69 464 SER A N 1
ATOM 3516 C CA . SER A 1 464 ? -41.887 7.329 -19.793 1.00 46.69 464 SER A CA 1
ATOM 3517 C C . SER A 1 464 ? -40.884 6.278 -20.267 1.00 46.69 464 SER A C 1
ATOM 3519 O O . SER A 1 464 ? -39.802 6.660 -20.694 1.00 46.69 464 SER A O 1
ATOM 3521 N N . ALA A 1 465 ? -41.236 4.988 -20.230 1.00 49.91 465 ALA A N 1
ATOM 3522 C CA . ALA A 1 465 ? -40.442 3.920 -20.835 1.00 49.91 465 ALA A CA 1
ATOM 3523 C C . ALA A 1 465 ? -40.553 3.915 -22.370 1.00 49.91 465 ALA A C 1
ATOM 3525 O O . ALA A 1 465 ? -39.540 3.727 -23.025 1.00 49.91 465 ALA A O 1
ATOM 3526 N N . ASP A 1 466 ? -41.736 4.207 -22.918 1.00 46.66 466 ASP A N 1
ATOM 3527 C CA . ASP A 1 466 ? -42.034 4.283 -24.361 1.00 46.66 466 ASP A CA 1
ATOM 3528 C C . ASP A 1 466 ? -41.405 5.533 -25.015 1.00 46.66 466 ASP A C 1
ATOM 3530 O O . ASP A 1 466 ? -40.906 5.495 -26.131 1.00 46.66 466 ASP A O 1
ATOM 3534 N N . VAL A 1 467 ? -41.320 6.655 -24.286 1.00 54.22 467 VAL A N 1
ATOM 3535 C CA . VAL A 1 467 ? -40.576 7.850 -24.740 1.00 54.22 467 VAL A CA 1
ATOM 3536 C C . VAL A 1 467 ? -39.059 7.665 -24.609 1.00 54.22 467 VAL A C 1
ATOM 3538 O O . VAL A 1 467 ? -38.310 8.260 -25.382 1.00 54.22 467 VAL A O 1
ATOM 3541 N N . LEU A 1 468 ? -38.585 6.851 -23.653 1.00 46.19 468 LEU A N 1
ATOM 3542 C CA . LEU A 1 468 ? -37.162 6.507 -23.572 1.00 46.19 468 LEU A CA 1
ATOM 3543 C C . LEU A 1 468 ? -36.763 5.488 -24.642 1.00 46.19 468 LEU A C 1
ATOM 3545 O O . LEU A 1 468 ? -35.673 5.633 -25.181 1.00 46.19 468 LEU A O 1
ATOM 3549 N N . SER A 1 469 ? -37.623 4.514 -24.971 1.00 49.66 469 SER A N 1
ATOM 3550 C CA . SER A 1 469 ? -37.354 3.540 -26.034 1.00 49.66 469 SER A CA 1
ATOM 3551 C C . SER A 1 469 ? -37.285 4.215 -27.399 1.00 49.66 469 SER A C 1
ATOM 3553 O O . SER A 1 469 ? -36.345 3.947 -28.128 1.00 49.66 469 SER A O 1
ATOM 3555 N N . VAL A 1 470 ? -38.141 5.204 -27.677 1.00 54.12 470 VAL A N 1
ATOM 3556 C CA . VAL A 1 470 ? -38.091 6.021 -28.910 1.00 54.12 470 VAL A CA 1
ATOM 3557 C C . VAL A 1 470 ? -36.829 6.904 -29.012 1.00 54.12 470 VAL A C 1
ATOM 3559 O O . VAL A 1 470 ? -36.462 7.318 -30.105 1.00 54.12 470 VAL A O 1
ATOM 3562 N N . LEU A 1 471 ? -36.134 7.187 -27.900 1.00 46.84 471 LEU A N 1
ATOM 3563 C CA . LEU A 1 471 ? -34.837 7.891 -27.894 1.00 46.84 471 LEU A CA 1
ATOM 3564 C C . LEU A 1 471 ? -33.624 6.942 -27.879 1.00 46.84 471 LEU A C 1
ATOM 3566 O O . LEU A 1 471 ? -32.491 7.411 -27.977 1.00 46.84 471 LEU A O 1
ATOM 3570 N N . THR A 1 472 ? -33.842 5.633 -27.720 1.00 50.88 472 THR A N 1
ATOM 3571 C CA . THR A 1 472 ? -32.792 4.596 -27.745 1.00 50.88 472 THR A CA 1
ATOM 3572 C C . THR A 1 472 ? -32.932 3.602 -28.900 1.00 50.88 472 THR A C 1
ATOM 3574 O O . THR A 1 472 ? -32.001 2.846 -29.146 1.00 50.88 472 THR A O 1
ATOM 3577 N N . GLU A 1 473 ? -34.057 3.613 -29.612 1.00 45.09 473 GLU A N 1
ATOM 3578 C CA . GLU A 1 473 ? -34.285 2.943 -30.894 1.00 45.09 473 GLU A CA 1
ATOM 3579 C C . GLU A 1 473 ? -34.166 3.981 -32.010 1.00 45.09 473 GLU A C 1
ATOM 3581 O O . GLU A 1 473 ? -35.122 4.323 -32.699 1.00 45.09 473 GLU A O 1
ATOM 3586 N N . GLU A 1 474 ? -32.964 4.519 -32.178 1.00 47.38 474 GLU A N 1
ATOM 3587 C CA . GLU A 1 474 ? -32.546 4.853 -33.529 1.00 47.38 474 GLU A CA 1
ATOM 3588 C C . GLU A 1 474 ? -32.087 3.504 -34.098 1.00 47.38 474 GLU A C 1
ATOM 3590 O O . GLU A 1 474 ? -31.112 2.926 -33.612 1.00 47.38 474 GLU A O 1
ATOM 3595 N N . GLU A 1 475 ? -32.863 2.924 -35.021 1.00 48.72 475 GLU A N 1
ATOM 3596 C CA . GLU A 1 475 ? -32.387 1.850 -35.899 1.00 48.72 475 GLU A CA 1
ATOM 3597 C C . GLU A 1 475 ? -31.215 2.433 -36.692 1.00 48.72 475 GLU A C 1
ATOM 3599 O O . GLU A 1 475 ? -31.369 2.994 -37.772 1.00 48.72 475 GLU A O 1
ATOM 3604 N N . VAL A 1 476 ? -30.038 2.397 -36.076 1.00 43.81 476 VAL A N 1
ATOM 3605 C CA . VAL A 1 476 ? -28.782 2.703 -36.734 1.00 43.81 476 VAL A CA 1
ATOM 3606 C C . VAL A 1 476 ? -28.488 1.479 -37.585 1.00 43.81 476 VAL A C 1
ATOM 3608 O O . VAL A 1 476 ? -28.177 0.413 -37.046 1.00 43.81 476 VAL A O 1
ATOM 3611 N N . ASP A 1 477 ? -28.663 1.625 -38.898 1.00 45.25 477 ASP A N 1
ATOM 3612 C CA . ASP A 1 477 ? -28.251 0.629 -39.882 1.00 45.25 477 ASP A CA 1
ATOM 3613 C C . ASP A 1 477 ? -26.832 0.138 -39.554 1.00 45.25 477 ASP A C 1
ATOM 3615 O O . ASP A 1 477 ? -25.976 0.902 -39.097 1.00 45.25 477 ASP A O 1
ATOM 3619 N N . GLU A 1 478 ? -26.570 -1.146 -39.804 1.00 51.47 478 GLU A N 1
ATOM 3620 C CA . GLU A 1 478 ? -25.295 -1.831 -39.519 1.00 51.47 478 GLU A CA 1
ATOM 3621 C C . GLU A 1 478 ? -24.063 -1.135 -40.159 1.00 51.47 478 GLU A C 1
ATOM 3623 O O . GLU A 1 478 ? -22.924 -1.432 -39.799 1.00 51.47 478 GLU A O 1
ATOM 3628 N N . ASP A 1 479 ? -24.298 -0.167 -41.052 1.00 53.59 479 ASP A N 1
ATOM 3629 C CA . ASP A 1 479 ? -23.314 0.617 -41.796 1.00 53.59 479 ASP A CA 1
ATOM 3630 C C . ASP A 1 479 ? -22.965 1.995 -41.182 1.00 53.59 479 ASP A C 1
ATOM 3632 O O . ASP A 1 479 ? -22.045 2.655 -41.677 1.00 53.59 479 ASP A O 1
ATOM 3636 N N . ASP A 1 480 ? -23.635 2.446 -40.111 1.00 52.81 480 ASP A N 1
ATOM 3637 C CA . ASP A 1 480 ? -23.340 3.743 -39.482 1.00 52.81 480 ASP A CA 1
ATOM 3638 C C . ASP A 1 480 ? -22.339 3.634 -38.317 1.00 52.81 480 ASP A C 1
ATOM 3640 O O . ASP A 1 480 ? -22.216 2.617 -37.635 1.00 52.81 480 ASP A O 1
ATOM 3644 N N . VAL A 1 481 ? -21.604 4.719 -38.053 1.00 54.41 481 VAL A N 1
ATOM 3645 C CA . VAL A 1 481 ? -20.420 4.791 -37.160 1.00 54.41 481 VAL A CA 1
ATOM 3646 C C . VAL A 1 481 ? -20.652 4.246 -35.724 1.00 54.41 481 VAL A C 1
ATOM 3648 O O . VAL A 1 481 ? -19.686 3.940 -35.019 1.00 54.41 481 VAL A O 1
ATOM 3651 N N . GLY A 1 482 ? -21.906 4.055 -35.293 1.00 57.62 482 GLY A N 1
ATOM 3652 C CA . GLY A 1 482 ? -22.295 3.399 -34.035 1.00 57.62 482 GLY A CA 1
ATOM 3653 C C . GLY A 1 482 ? -22.213 1.860 -34.016 1.00 57.62 482 GLY A C 1
ATOM 3654 O O . GLY A 1 482 ? -22.017 1.289 -32.940 1.00 57.62 482 GLY A O 1
ATOM 3655 N N . GLY A 1 483 ? -22.278 1.174 -35.164 1.00 62.59 483 GLY A N 1
ATOM 3656 C CA . GLY A 1 483 ? -22.241 -0.297 -35.252 1.00 62.59 483 GLY A CA 1
ATOM 3657 C C . GLY A 1 483 ? -20.953 -0.910 -34.688 1.00 62.59 483 GLY A C 1
ATOM 3658 O O . GLY A 1 483 ? -20.987 -1.872 -33.918 1.00 62.59 483 GLY A O 1
ATOM 3659 N N . TYR A 1 484 ? -19.811 -0.255 -34.925 1.00 68.38 484 TYR A N 1
ATOM 3660 C CA . TYR A 1 484 ? -18.511 -0.684 -34.394 1.00 68.38 484 TYR A CA 1
ATOM 3661 C C . TYR A 1 484 ? -18.472 -0.744 -32.860 1.00 68.38 484 TYR A C 1
ATOM 3663 O O . TYR A 1 484 ? -17.757 -1.571 -32.293 1.00 68.38 484 TYR A O 1
ATOM 3671 N N . TYR A 1 485 ? -19.228 0.112 -32.163 1.00 75.94 485 TYR A N 1
ATOM 3672 C CA . TYR A 1 485 ? -19.299 0.076 -30.701 1.00 75.94 485 TYR A CA 1
ATOM 3673 C C . TYR A 1 485 ? -19.993 -1.201 -30.211 1.00 75.94 485 TYR A C 1
ATOM 3675 O O . TYR A 1 485 ? -19.493 -1.861 -29.297 1.00 75.94 485 TYR A O 1
ATOM 3683 N N . HIS A 1 486 ? -21.092 -1.591 -30.860 1.00 76.81 486 HIS A N 1
ATOM 3684 C CA . HIS A 1 486 ? -21.806 -2.836 -30.570 1.00 76.81 486 HIS A CA 1
ATOM 3685 C C . HIS A 1 486 ? -20.975 -4.072 -30.917 1.00 76.81 486 HIS A C 1
ATOM 3687 O O . HIS A 1 486 ? -20.963 -5.041 -30.155 1.00 76.81 486 HIS A O 1
ATOM 3693 N N . ASP A 1 487 ? -20.214 -4.016 -32.006 1.00 77.88 487 ASP A N 1
ATOM 3694 C CA . ASP A 1 487 ? -19.301 -5.088 -32.387 1.00 77.88 487 ASP A CA 1
ATOM 3695 C C . ASP A 1 487 ? -18.160 -5.271 -31.380 1.00 77.88 487 ASP A C 1
ATOM 3697 O O . ASP A 1 487 ? -17.856 -6.395 -30.968 1.00 77.88 487 ASP A O 1
ATOM 3701 N N . ILE A 1 488 ? -17.548 -4.172 -30.924 1.00 78.62 488 ILE A N 1
ATOM 3702 C CA . ILE A 1 488 ? -16.502 -4.207 -29.895 1.00 78.62 488 ILE A CA 1
ATOM 3703 C C . ILE A 1 488 ? -17.079 -4.720 -28.572 1.00 78.62 488 ILE A C 1
ATOM 3705 O O . ILE A 1 488 ? -16.458 -5.571 -27.929 1.00 78.62 488 ILE A O 1
ATOM 3709 N N . LEU A 1 489 ? -18.266 -4.254 -28.169 1.00 81.62 489 LEU A N 1
ATOM 3710 C CA . LEU A 1 489 ? -18.945 -4.745 -26.970 1.00 81.62 489 LEU A CA 1
ATOM 3711 C C . LEU A 1 489 ? -19.221 -6.248 -27.050 1.00 81.62 489 LEU A C 1
ATOM 3713 O O . LEU A 1 489 ? -18.923 -6.960 -26.096 1.00 81.62 489 LEU A O 1
ATOM 3717 N N . PHE A 1 490 ? -19.688 -6.753 -28.193 1.00 81.44 490 PHE A N 1
ATOM 3718 C CA . PHE A 1 490 ? -19.922 -8.183 -28.404 1.00 81.44 490 PHE A CA 1
ATOM 3719 C C . PHE A 1 490 ? -18.634 -9.015 -28.255 1.00 81.44 490 PHE A C 1
ATOM 3721 O O . PHE A 1 490 ? -18.626 -10.082 -27.629 1.00 81.44 490 PHE A O 1
ATOM 3728 N N . VAL A 1 491 ? -17.503 -8.514 -28.766 1.00 81.06 491 VAL A N 1
ATOM 3729 C CA . VAL A 1 491 ? -16.188 -9.147 -28.563 1.00 81.06 491 VAL A CA 1
ATOM 3730 C C . VAL A 1 491 ? -15.786 -9.126 -27.083 1.00 81.06 491 VAL A C 1
ATOM 3732 O O . VAL A 1 491 ? -15.311 -10.137 -26.556 1.00 81.06 491 VAL A O 1
ATOM 3735 N N . VAL A 1 492 ? -16.004 -8.008 -26.387 1.00 84.25 492 VAL A N 1
ATOM 3736 C CA . VAL A 1 492 ? -15.718 -7.870 -24.950 1.00 84.25 492 VAL A CA 1
ATOM 3737 C C . VAL A 1 492 ? -16.607 -8.790 -24.107 1.00 84.25 492 VAL A C 1
ATOM 3739 O O . VAL A 1 492 ? -16.114 -9.391 -23.150 1.00 84.25 492 VAL A O 1
ATOM 3742 N N . GLU A 1 493 ? -17.877 -8.975 -24.466 1.00 86.75 493 GLU A N 1
ATOM 3743 C CA . GLU A 1 493 ? -18.805 -9.911 -23.817 1.00 86.75 493 GLU A CA 1
ATOM 3744 C C . GLU A 1 493 ? -18.341 -11.365 -23.958 1.00 86.75 493 GLU A C 1
ATOM 3746 O O . GLU A 1 493 ? -18.278 -12.114 -22.977 1.00 86.75 493 GLU A O 1
ATOM 3751 N N . SER A 1 494 ? -17.907 -11.757 -25.159 1.00 85.38 494 SER A N 1
ATOM 3752 C CA . SER A 1 494 ? -17.312 -13.077 -25.393 1.00 85.38 494 SER A CA 1
ATOM 3753 C C . SER A 1 494 ? -16.067 -13.311 -24.522 1.00 85.38 494 SER A C 1
ATOM 3755 O O . SER A 1 494 ? -15.908 -14.373 -23.906 1.00 85.38 494 SER A O 1
ATOM 3757 N N . LEU A 1 495 ? -15.194 -12.302 -24.404 1.00 87.19 495 LEU A N 1
ATOM 3758 C CA . LEU A 1 495 ? -13.993 -12.369 -23.566 1.00 87.19 495 LEU A CA 1
ATOM 3759 C C . LEU A 1 495 ? -14.321 -12.399 -22.068 1.00 87.19 495 LEU A C 1
ATOM 3761 O O . LEU A 1 495 ? -13.726 -13.185 -21.326 1.00 87.19 495 LEU A O 1
ATOM 3765 N N . THR A 1 496 ? -15.286 -11.601 -21.609 1.00 85.81 496 THR A N 1
ATOM 3766 C CA . THR A 1 496 ? -15.704 -11.574 -20.198 1.00 85.81 496 THR A CA 1
ATOM 3767 C C . THR A 1 496 ? -16.369 -12.880 -19.775 1.00 85.81 496 THR A C 1
ATOM 3769 O O . THR A 1 496 ? -16.082 -13.368 -18.678 1.00 85.81 496 THR A O 1
ATOM 3772 N N . ALA A 1 497 ? -17.120 -13.543 -20.660 1.00 87.38 497 ALA A N 1
ATOM 3773 C CA . ALA A 1 497 ? -17.640 -14.892 -20.424 1.00 87.38 497 ALA A CA 1
ATOM 3774 C C . ALA A 1 497 ? -16.531 -15.952 -20.242 1.00 87.38 497 ALA A C 1
ATOM 3776 O O . ALA A 1 497 ? -16.761 -17.007 -19.643 1.00 87.38 497 ALA A O 1
ATOM 3777 N N . LYS A 1 498 ? -15.313 -15.694 -20.743 1.00 88.69 498 LYS A N 1
ATOM 3778 C CA . LYS A 1 498 ? -14.125 -16.558 -20.583 1.00 88.69 498 LYS A CA 1
ATOM 3779 C C . LYS A 1 498 ? -13.077 -15.982 -19.625 1.00 88.69 498 LYS A C 1
ATOM 3781 O O . LYS A 1 498 ? -11.990 -16.557 -19.504 1.00 88.69 498 LYS A O 1
ATOM 3786 N N . SER A 1 499 ? -13.416 -14.918 -18.894 1.00 88.81 499 SER A N 1
ATOM 3787 C CA . SER A 1 499 ? -12.522 -14.199 -17.977 1.00 88.81 499 SER A CA 1
ATOM 3788 C C . SER A 1 499 ? -11.810 -15.117 -16.987 1.00 88.81 499 SER A C 1
ATOM 3790 O O . SER A 1 499 ? -10.613 -14.959 -16.790 1.00 88.81 499 SER A O 1
ATOM 3792 N N . PHE A 1 500 ? -12.482 -16.136 -16.440 1.00 90.69 500 PHE A N 1
ATOM 3793 C CA . PHE A 1 500 ? -11.859 -17.083 -15.508 1.00 90.69 500 PHE A CA 1
ATOM 3794 C C . PHE A 1 500 ? -10.594 -17.743 -16.080 1.00 90.69 500 PHE A C 1
ATOM 3796 O O . PHE A 1 500 ? -9.581 -17.836 -15.395 1.00 90.69 500 PHE A O 1
ATOM 3803 N N . ARG A 1 501 ? -10.617 -18.167 -17.351 1.00 90.19 501 ARG A N 1
ATOM 3804 C CA . ARG A 1 501 ? -9.464 -18.820 -17.995 1.00 90.19 501 ARG A CA 1
ATOM 3805 C C . ARG A 1 501 ? -8.370 -17.818 -18.347 1.00 90.19 501 ARG A C 1
ATOM 3807 O O . ARG A 1 501 ? -7.197 -18.130 -18.183 1.00 90.19 501 ARG A O 1
ATOM 3814 N N . LEU A 1 502 ? -8.759 -16.627 -18.804 1.00 90.69 502 LEU A N 1
ATOM 3815 C CA . LEU A 1 502 ? -7.825 -15.538 -19.101 1.00 90.69 502 LEU A CA 1
ATOM 3816 C C . LEU A 1 502 ? -7.080 -15.104 -17.836 1.00 90.69 502 LEU A C 1
ATOM 3818 O O . LEU A 1 502 ? -5.856 -15.048 -17.830 1.00 90.69 502 LEU A O 1
ATOM 3822 N N . VAL A 1 503 ? -7.813 -14.898 -16.742 1.00 91.94 503 VAL A N 1
ATOM 3823 C CA . VAL A 1 503 ? -7.261 -14.552 -15.429 1.00 91.94 503 VAL A CA 1
ATOM 3824 C C . VAL A 1 503 ? -6.425 -15.698 -14.860 1.00 91.94 503 VAL A C 1
ATOM 3826 O O . VAL A 1 503 ? -5.397 -15.432 -14.249 1.00 91.94 503 VAL A O 1
ATOM 3829 N N . ALA A 1 504 ? -6.803 -16.962 -15.079 1.00 93.06 504 ALA A N 1
ATOM 3830 C CA . ALA A 1 504 ? -6.003 -18.105 -14.637 1.00 93.06 504 ALA A CA 1
ATOM 3831 C C . ALA A 1 504 ? -4.645 -18.186 -15.354 1.00 93.06 504 ALA A C 1
ATOM 3833 O O . ALA A 1 504 ? -3.633 -18.417 -14.698 1.00 93.06 504 ALA A O 1
ATOM 3834 N N . VAL A 1 505 ? -4.600 -17.963 -16.674 1.00 92.75 505 VAL A N 1
ATOM 3835 C CA . VAL A 1 505 ? -3.335 -17.928 -17.433 1.00 92.75 505 VAL A CA 1
ATOM 3836 C C . VAL A 1 505 ? -2.501 -16.718 -17.022 1.00 92.75 505 VAL A C 1
ATOM 3838 O O . VAL A 1 505 ? -1.336 -16.879 -16.664 1.00 92.75 505 VAL A O 1
ATOM 3841 N N . PHE A 1 506 ? -3.112 -15.531 -17.000 1.00 94.38 506 PHE A N 1
ATOM 3842 C CA . PHE A 1 506 ? -2.469 -14.297 -16.558 1.00 94.38 506 PHE A CA 1
ATOM 3843 C C . PHE A 1 506 ? -1.862 -14.455 -15.159 1.00 94.38 506 PHE A C 1
ATOM 3845 O O . PHE A 1 506 ? -0.670 -14.233 -14.967 1.00 94.38 506 PHE A O 1
ATOM 3852 N N . GLY A 1 507 ? -2.673 -14.890 -14.192 1.00 92.44 507 GLY A N 1
ATOM 3853 C CA . GLY A 1 507 ? -2.276 -15.065 -12.801 1.00 92.44 507 GLY A CA 1
ATOM 3854 C C . GLY A 1 507 ? -1.261 -16.188 -12.609 1.00 92.44 507 GLY A C 1
ATOM 3855 O O . GLY A 1 507 ? -0.345 -16.032 -11.810 1.00 92.44 507 GLY A O 1
ATOM 3856 N N . GLY A 1 508 ? -1.377 -17.287 -13.360 1.00 95.06 508 GLY A N 1
ATOM 3857 C CA . GLY A 1 508 ? -0.427 -18.398 -13.321 1.00 95.06 508 GLY A CA 1
ATOM 3858 C C . GLY A 1 508 ? 0.963 -17.995 -13.812 1.00 95.06 508 GLY A C 1
ATOM 3859 O O . GLY A 1 508 ? 1.951 -18.259 -13.131 1.00 95.06 508 GLY A O 1
ATOM 3860 N N . VAL A 1 509 ? 1.042 -17.298 -14.951 1.00 94.31 509 VAL A N 1
ATOM 3861 C CA . VAL A 1 509 ? 2.315 -16.793 -15.492 1.00 94.31 509 VAL A CA 1
ATOM 3862 C C . VAL A 1 509 ? 2.878 -15.682 -14.614 1.00 94.31 509 VAL A C 1
ATOM 3864 O O . VAL A 1 509 ? 4.061 -15.714 -14.289 1.00 94.31 509 VAL A O 1
ATOM 3867 N N . MET A 1 510 ? 2.042 -14.736 -14.180 1.00 94.25 510 MET A N 1
ATOM 3868 C CA . MET A 1 510 ? 2.455 -13.676 -13.261 1.00 94.25 510 MET A CA 1
ATOM 3869 C C . MET A 1 510 ? 3.032 -14.272 -11.973 1.00 94.25 510 MET A C 1
ATOM 3871 O O . MET A 1 510 ? 4.130 -13.901 -11.579 1.00 94.25 510 MET A O 1
ATOM 3875 N N . ALA A 1 511 ? 2.351 -15.234 -11.343 1.00 90.38 511 ALA A N 1
ATOM 3876 C CA . ALA A 1 511 ? 2.862 -15.896 -10.148 1.00 90.38 511 ALA A CA 1
ATOM 3877 C C . ALA A 1 511 ? 4.193 -16.604 -10.431 1.00 90.38 511 ALA A C 1
ATOM 3879 O O . ALA A 1 511 ? 5.161 -16.366 -9.718 1.00 90.38 511 ALA A O 1
ATOM 3880 N N . LEU A 1 512 ? 4.274 -17.413 -11.492 1.00 93.12 512 LEU A N 1
ATOM 3881 C CA . LEU A 1 512 ? 5.493 -18.139 -11.855 1.00 93.12 512 LEU A CA 1
ATOM 3882 C C . LEU A 1 512 ? 6.690 -17.199 -12.060 1.00 93.12 512 LEU A C 1
ATOM 3884 O O . LEU A 1 512 ? 7.751 -17.419 -11.481 1.00 93.12 512 LEU A O 1
ATOM 3888 N N . VAL A 1 513 ? 6.514 -16.142 -12.857 1.00 91.06 513 VAL A N 1
ATOM 3889 C CA . VAL A 1 513 ? 7.568 -15.161 -13.150 1.00 91.06 513 VAL A CA 1
ATOM 3890 C C . VAL A 1 513 ? 7.930 -14.369 -11.899 1.00 91.06 513 VAL A C 1
ATOM 3892 O O . VAL A 1 513 ? 9.111 -14.184 -11.622 1.00 91.06 513 VAL A O 1
ATOM 3895 N N . PHE A 1 514 ? 6.940 -13.939 -11.114 1.00 89.75 514 PHE A N 1
ATOM 3896 C CA . PHE A 1 514 ? 7.184 -13.250 -9.851 1.00 89.75 514 PHE A CA 1
ATOM 3897 C C . PHE A 1 514 ? 8.008 -14.117 -8.895 1.00 89.75 514 PHE A C 1
ATOM 3899 O O . PHE A 1 514 ? 9.011 -13.645 -8.371 1.00 89.75 514 PHE A O 1
ATOM 3906 N N . PHE A 1 515 ? 7.635 -15.386 -8.704 1.00 86.56 515 PHE A N 1
ATOM 3907 C CA . PHE A 1 515 ? 8.370 -16.309 -7.839 1.00 86.56 515 PHE A CA 1
ATOM 3908 C C . PHE A 1 515 ? 9.783 -16.583 -8.356 1.00 86.56 515 PHE A C 1
ATOM 3910 O O . PHE A 1 515 ? 10.713 -16.610 -7.556 1.00 86.56 515 PHE A O 1
ATOM 3917 N N . ALA A 1 516 ? 9.969 -16.733 -9.670 1.00 87.19 516 ALA A N 1
ATOM 3918 C CA . ALA A 1 516 ? 11.293 -16.904 -10.265 1.00 87.19 516 ALA A CA 1
ATOM 3919 C C . ALA A 1 516 ? 12.195 -15.678 -10.031 1.00 87.19 516 ALA A C 1
ATOM 3921 O O . ALA A 1 516 ? 13.357 -15.823 -9.657 1.00 87.19 516 ALA A O 1
ATOM 3922 N N . LEU A 1 517 ? 11.653 -14.467 -10.194 1.00 87.25 517 LEU A N 1
ATOM 3923 C CA . LEU A 1 517 ? 12.372 -13.220 -9.920 1.00 87.25 517 LEU A CA 1
ATOM 3924 C C . LEU A 1 517 ? 12.657 -13.041 -8.423 1.00 87.25 517 LEU A C 1
ATOM 3926 O O . LEU A 1 517 ? 13.769 -12.666 -8.056 1.00 87.25 517 LEU A O 1
ATOM 3930 N N . TYR A 1 518 ? 11.681 -13.347 -7.565 1.00 84.25 518 TYR A N 1
ATOM 3931 C CA . TYR A 1 518 ? 11.807 -13.273 -6.109 1.00 84.25 518 TYR A CA 1
ATOM 3932 C C . TYR A 1 518 ? 12.865 -14.246 -5.566 1.00 84.25 518 TYR A C 1
ATOM 3934 O O . TYR A 1 518 ? 13.617 -13.874 -4.676 1.00 84.25 518 TYR A O 1
ATOM 3942 N N . ALA A 1 519 ? 12.982 -15.453 -6.131 1.00 81.38 519 ALA A N 1
ATOM 3943 C CA . ALA A 1 519 ? 13.922 -16.496 -5.696 1.00 81.38 519 ALA A CA 1
ATOM 3944 C C . ALA A 1 519 ? 15.406 -16.224 -6.025 1.00 81.38 519 ALA A C 1
ATOM 3946 O O . ALA A 1 519 ? 16.223 -17.137 -5.933 1.00 81.38 519 ALA A O 1
ATOM 3947 N N . GLY A 1 520 ? 15.751 -15.011 -6.466 1.00 81.56 520 GLY A N 1
ATOM 3948 C CA . GLY A 1 520 ? 17.102 -14.645 -6.906 1.00 81.56 520 GLY A CA 1
ATOM 3949 C C . GLY A 1 520 ? 17.226 -14.374 -8.407 1.00 81.56 520 GLY A C 1
ATOM 3950 O O . GLY A 1 520 ? 18.297 -13.986 -8.868 1.00 81.56 520 GLY A O 1
ATOM 3951 N N . GLY A 1 521 ? 16.140 -14.497 -9.181 1.00 84.19 521 GLY A N 1
ATOM 3952 C CA . GLY A 1 521 ? 16.152 -14.182 -10.611 1.00 84.19 521 GLY A CA 1
ATOM 3953 C C . GLY A 1 521 ? 16.534 -12.729 -10.911 1.00 84.19 521 GLY A C 1
ATOM 3954 O O . GLY A 1 521 ? 17.174 -12.473 -11.924 1.00 84.19 521 GLY A O 1
ATOM 3955 N N . VAL A 1 522 ? 16.214 -11.776 -10.024 1.00 84.44 522 VAL A N 1
ATOM 3956 C CA . VAL A 1 522 ? 16.663 -10.380 -10.188 1.00 84.44 522 VAL A CA 1
ATOM 3957 C C . VAL A 1 522 ? 18.187 -10.256 -10.068 1.00 84.44 522 VAL A C 1
ATOM 3959 O O . VAL A 1 522 ? 18.790 -9.570 -10.893 1.00 84.44 522 VAL A O 1
ATOM 3962 N N . SER A 1 523 ? 18.808 -10.938 -9.096 1.00 84.00 523 SER A N 1
ATOM 3963 C CA . SER A 1 523 ? 20.272 -10.936 -8.943 1.00 84.00 523 SER A CA 1
ATOM 3964 C C . SER A 1 523 ? 20.944 -11.578 -10.157 1.00 84.00 523 SER A C 1
ATOM 3966 O O . SER A 1 523 ? 21.815 -10.974 -10.778 1.00 84.00 523 SER A O 1
ATOM 3968 N N . ALA A 1 524 ? 20.441 -12.741 -10.588 1.00 84.31 524 ALA A N 1
ATOM 3969 C CA . ALA A 1 524 ? 2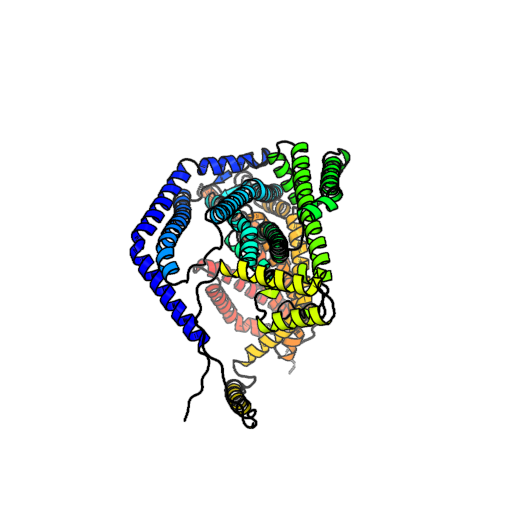0.942 -13.430 -11.774 1.00 84.31 524 ALA A CA 1
ATOM 3970 C C . ALA A 1 524 ? 20.849 -12.553 -13.035 1.00 84.31 524 ALA A C 1
ATOM 3972 O O . ALA A 1 524 ? 21.808 -12.465 -13.795 1.00 84.31 524 ALA A O 1
ATOM 3973 N N . LEU A 1 525 ? 19.727 -11.850 -13.242 1.00 82.62 525 LEU A N 1
ATOM 3974 C CA . LEU A 1 525 ? 19.561 -10.922 -14.366 1.00 82.62 525 LEU A CA 1
ATOM 3975 C C . LEU A 1 525 ? 20.530 -9.740 -14.302 1.00 82.62 525 LEU A C 1
ATOM 3977 O O . LEU A 1 525 ? 21.003 -9.290 -15.344 1.00 82.62 525 LEU A O 1
ATOM 3981 N N . LYS A 1 526 ? 20.798 -9.218 -13.101 1.00 81.62 526 LYS A N 1
ATOM 3982 C CA . LYS A 1 526 ? 21.752 -8.128 -12.888 1.00 81.62 526 LYS A CA 1
ATOM 3983 C C . LYS A 1 526 ? 23.171 -8.586 -13.230 1.00 81.62 526 LYS A C 1
ATOM 3985 O O . LYS A 1 526 ? 23.835 -7.915 -14.012 1.00 81.62 526 LYS A O 1
ATOM 3990 N N . GLU A 1 527 ? 23.625 -9.701 -12.665 1.00 82.88 527 GLU A N 1
ATOM 3991 C CA . GLU A 1 527 ? 24.963 -10.261 -12.907 1.00 82.88 527 GLU A CA 1
ATOM 3992 C C . GLU A 1 527 ? 25.175 -10.586 -14.388 1.00 82.88 527 GLU A C 1
ATOM 3994 O O . GLU A 1 527 ? 26.160 -10.161 -14.994 1.00 82.88 527 GLU A O 1
ATOM 3999 N N . ASP A 1 528 ? 24.200 -11.262 -14.995 1.00 84.00 528 ASP A N 1
ATOM 4000 C CA . ASP A 1 528 ? 24.209 -11.624 -16.409 1.00 84.00 528 ASP A CA 1
ATOM 4001 C C . ASP A 1 528 ? 24.230 -10.372 -17.302 1.00 84.00 528 ASP A C 1
ATOM 4003 O O . ASP A 1 528 ? 25.005 -10.293 -18.257 1.00 84.00 528 ASP A O 1
ATOM 4007 N N . PHE A 1 529 ? 23.448 -9.340 -16.976 1.00 79.12 529 PHE A N 1
ATOM 4008 C CA . PHE A 1 529 ? 23.465 -8.084 -17.726 1.00 79.12 529 PHE A CA 1
ATOM 4009 C C . PHE A 1 529 ? 24.804 -7.348 -17.597 1.00 79.12 529 PHE A C 1
ATOM 4011 O O . PHE A 1 529 ? 25.380 -6.949 -18.609 1.00 79.12 529 PHE A O 1
ATOM 4018 N N . LEU A 1 530 ? 25.321 -7.191 -16.375 1.00 78.19 530 LEU A N 1
ATOM 4019 C CA . LEU A 1 530 ? 26.587 -6.498 -16.125 1.00 78.19 530 LEU A CA 1
ATOM 4020 C C . LEU A 1 530 ? 27.768 -7.202 -16.801 1.00 78.19 530 LEU A C 1
ATOM 4022 O O . LEU A 1 530 ? 28.663 -6.525 -17.292 1.00 78.19 530 LEU A O 1
ATOM 4026 N N . SER A 1 531 ? 27.734 -8.533 -16.918 1.00 81.31 531 SER A N 1
ATOM 4027 C CA . SER A 1 531 ? 28.762 -9.294 -17.642 1.00 81.31 531 SER A CA 1
ATOM 4028 C C . SER A 1 531 ? 28.857 -8.960 -19.140 1.00 81.31 531 SER A C 1
ATOM 4030 O O . SER A 1 531 ? 29.878 -9.234 -19.768 1.00 81.31 531 SER A O 1
ATOM 4032 N N . ARG A 1 532 ? 27.805 -8.367 -19.725 1.00 79.69 532 ARG A N 1
ATOM 4033 C CA . ARG A 1 532 ? 27.742 -7.996 -21.151 1.00 79.69 532 ARG A CA 1
ATOM 4034 C C . ARG A 1 532 ? 28.089 -6.540 -21.425 1.00 79.69 532 ARG A C 1
ATOM 4036 O O . ARG A 1 532 ? 28.186 -6.150 -22.588 1.00 79.69 532 ARG A O 1
ATOM 4043 N N . VAL A 1 533 ? 28.248 -5.733 -20.384 1.00 73.00 533 VAL A N 1
ATOM 4044 C CA . VAL A 1 533 ? 28.681 -4.345 -20.517 1.00 73.00 533 VAL A CA 1
ATOM 4045 C C . VAL A 1 533 ? 30.213 -4.341 -20.651 1.00 73.00 533 VAL A C 1
ATOM 4047 O O . VAL A 1 533 ? 30.880 -4.916 -19.791 1.00 73.00 533 VAL A O 1
ATOM 4050 N N . PRO A 1 534 ? 30.802 -3.756 -21.716 1.00 68.44 534 PRO A N 1
ATOM 4051 C CA . PRO A 1 534 ? 32.251 -3.753 -21.912 1.00 68.44 534 PRO A CA 1
ATOM 4052 C C . PRO A 1 534 ? 33.000 -3.140 -20.721 1.00 68.44 534 PRO A C 1
ATOM 4054 O O . PRO A 1 534 ? 32.676 -2.037 -20.274 1.00 68.44 534 PRO A O 1
ATOM 4057 N N . ALA A 1 535 ? 34.032 -3.840 -20.242 1.00 62.53 535 ALA A N 1
ATOM 4058 C CA . ALA A 1 535 ? 34.814 -3.447 -19.066 1.00 62.53 535 ALA A CA 1
ATOM 4059 C C . ALA A 1 535 ? 35.535 -2.093 -19.228 1.00 62.53 535 ALA A C 1
ATOM 4061 O O . ALA A 1 535 ? 35.791 -1.412 -18.239 1.00 62.53 535 ALA A O 1
ATOM 4062 N N . ASP A 1 536 ? 35.803 -1.675 -20.468 1.00 58.56 536 ASP A N 1
ATOM 4063 C CA . ASP A 1 536 ? 36.506 -0.424 -20.791 1.00 58.56 536 ASP A CA 1
ATOM 4064 C C . ASP A 1 536 ? 35.663 0.839 -20.531 1.00 58.56 536 ASP A C 1
ATOM 4066 O O . ASP A 1 536 ? 36.194 1.945 -20.465 1.00 58.56 536 ASP A O 1
ATOM 4070 N N . VAL A 1 537 ? 34.343 0.684 -20.388 1.00 56.81 537 VAL A N 1
ATOM 4071 C CA . VAL A 1 537 ? 33.384 1.782 -20.171 1.00 56.81 537 VAL A CA 1
ATOM 4072 C C . VAL A 1 537 ? 32.832 1.777 -18.745 1.00 56.81 537 VAL A C 1
ATOM 4074 O O . VAL A 1 537 ? 32.357 2.795 -18.248 1.00 56.81 537 VAL A O 1
ATOM 4077 N N . VAL A 1 538 ? 32.909 0.637 -18.062 1.00 57.62 538 VAL A N 1
ATOM 4078 C CA . VAL A 1 538 ? 32.395 0.466 -16.707 1.00 57.62 538 VAL A CA 1
ATOM 4079 C C . VAL A 1 538 ? 33.482 -0.178 -15.855 1.00 57.62 538 VAL A C 1
ATOM 4081 O O . VAL A 1 538 ? 33.549 -1.406 -15.775 1.00 57.62 538 VAL A O 1
ATOM 4084 N N . PRO A 1 539 ? 34.320 0.618 -15.162 1.00 56.56 539 PRO A N 1
ATOM 4085 C CA . PRO A 1 539 ? 34.999 0.107 -13.983 1.00 56.56 539 PRO A CA 1
ATOM 4086 C C . PRO A 1 539 ? 33.920 -0.503 -13.086 1.00 56.56 539 PRO A C 1
ATOM 4088 O O . PRO A 1 539 ? 32.915 0.153 -12.810 1.00 56.56 539 PRO A O 1
ATOM 4091 N N . ALA A 1 540 ? 34.087 -1.751 -12.651 1.00 51.41 540 ALA A N 1
ATOM 4092 C CA . ALA A 1 540 ? 33.081 -2.467 -11.858 1.00 51.41 540 ALA A CA 1
ATOM 4093 C C . ALA A 1 540 ? 32.665 -1.721 -10.566 1.00 51.41 540 ALA A C 1
ATOM 4095 O O . ALA A 1 540 ? 31.609 -1.996 -10.003 1.00 51.41 540 ALA A O 1
ATOM 4096 N N . GLU A 1 541 ? 33.464 -0.743 -10.130 1.00 52.97 541 GLU A N 1
ATOM 4097 C CA . GLU A 1 541 ? 33.193 0.155 -9.001 1.00 52.97 541 GLU A CA 1
ATOM 4098 C C . GLU A 1 541 ? 32.375 1.411 -9.370 1.00 52.97 541 GLU A C 1
ATOM 4100 O O . GLU A 1 541 ? 31.761 2.019 -8.497 1.00 52.97 541 GLU A O 1
ATOM 4105 N N . ALA A 1 542 ? 32.335 1.811 -10.646 1.00 53.16 542 ALA A N 1
ATOM 4106 C CA . ALA A 1 542 ? 31.737 3.073 -11.086 1.00 53.16 542 ALA A CA 1
ATOM 4107 C C . ALA A 1 542 ? 30.218 2.997 -11.285 1.00 53.16 542 ALA A C 1
ATOM 4109 O O . ALA A 1 542 ? 29.545 4.004 -11.093 1.00 53.16 542 ALA A O 1
ATOM 4110 N N . VAL A 1 543 ? 29.662 1.833 -11.645 1.00 62.00 543 VAL A N 1
ATOM 4111 C CA . VAL A 1 543 ? 28.218 1.676 -11.895 1.00 62.00 543 VAL A CA 1
ATOM 4112 C C . VAL A 1 543 ? 27.534 1.047 -10.683 1.00 62.00 543 VAL A C 1
ATOM 4114 O O . VAL A 1 543 ? 27.308 -0.161 -10.600 1.00 62.00 543 VAL A O 1
ATOM 4117 N N . ARG A 1 544 ? 27.171 1.899 -9.720 1.00 71.31 544 ARG A N 1
ATOM 4118 C CA . ARG A 1 544 ? 26.401 1.491 -8.536 1.00 71.31 544 ARG A CA 1
ATOM 4119 C C . ARG A 1 544 ? 24.909 1.526 -8.859 1.00 71.31 544 ARG A C 1
ATOM 4121 O O . ARG A 1 544 ? 24.345 2.597 -9.094 1.00 71.31 544 ARG A O 1
ATOM 4128 N N . ILE A 1 545 ? 24.255 0.363 -8.850 1.00 77.75 545 ILE A N 1
ATOM 4129 C CA . ILE A 1 545 ? 22.791 0.289 -8.928 1.00 77.75 545 ILE A CA 1
ATOM 4130 C C . ILE A 1 545 ? 22.228 0.390 -7.507 1.00 77.75 545 ILE A C 1
ATOM 4132 O O . ILE A 1 545 ? 22.481 -0.476 -6.666 1.00 77.75 545 ILE A O 1
ATOM 4136 N N . VAL A 1 546 ? 21.480 1.461 -7.247 1.00 79.94 546 VAL A N 1
ATOM 4137 C CA . VAL A 1 546 ? 20.962 1.824 -5.923 1.00 79.94 546 VAL A CA 1
ATOM 4138 C C . VAL A 1 546 ? 19.441 1.734 -5.869 1.00 79.94 546 VAL A C 1
ATOM 4140 O O . VAL A 1 546 ? 18.742 2.146 -6.801 1.00 79.94 546 VAL A O 1
ATOM 4143 N N . ALA A 1 547 ? 18.914 1.221 -4.761 1.00 81.00 547 ALA A N 1
ATOM 4144 C CA . ALA A 1 547 ? 17.493 1.297 -4.447 1.00 81.00 547 ALA A CA 1
ATOM 4145 C C . ALA A 1 547 ? 17.238 2.561 -3.619 1.00 81.00 547 ALA A C 1
ATOM 4147 O O . ALA A 1 547 ? 17.670 2.638 -2.472 1.00 81.00 547 ALA A O 1
ATOM 4148 N N . LEU A 1 548 ? 16.531 3.544 -4.191 1.00 81.00 548 LEU A N 1
ATOM 4149 C CA . LEU A 1 548 ? 16.203 4.780 -3.465 1.00 81.00 548 LEU A CA 1
ATOM 4150 C C . LEU A 1 548 ? 14.966 4.630 -2.583 1.00 81.00 548 LEU A C 1
ATOM 4152 O O . LEU A 1 548 ? 14.703 5.475 -1.726 1.00 81.00 548 LEU A O 1
ATOM 4156 N N . HIS A 1 549 ? 14.198 3.564 -2.798 1.00 76.38 549 HIS A N 1
ATOM 4157 C CA . HIS A 1 549 ? 13.015 3.253 -2.017 1.00 76.38 549 HIS A CA 1
ATOM 4158 C C . HIS A 1 549 ? 13.025 1.778 -1.577 1.00 76.38 549 HIS A C 1
ATOM 4160 O O . HIS A 1 549 ? 13.279 0.916 -2.419 1.00 76.38 549 HIS A O 1
ATOM 4166 N N . PRO A 1 550 ? 12.672 1.453 -0.315 1.00 71.62 550 PRO A N 1
ATOM 4167 C CA . PRO A 1 550 ? 12.717 0.081 0.212 1.00 71.62 550 PRO A CA 1
ATOM 4168 C C . PRO A 1 550 ? 11.972 -0.959 -0.635 1.00 71.62 550 PRO A C 1
ATOM 4170 O O . PRO A 1 550 ? 12.439 -2.073 -0.830 1.00 71.62 550 PRO A O 1
ATOM 4173 N N . VAL A 1 551 ? 10.816 -0.591 -1.193 1.00 80.06 551 VAL A N 1
ATOM 4174 C CA . VAL A 1 551 ? 10.009 -1.512 -2.019 1.00 80.06 551 VAL A CA 1
ATOM 4175 C C . VAL A 1 551 ? 10.408 -1.567 -3.493 1.00 80.06 551 VAL A C 1
ATOM 4177 O O . VAL A 1 551 ? 9.775 -2.282 -4.265 1.00 80.06 551 VAL A O 1
ATOM 4180 N N . GLU A 1 552 ? 11.394 -0.780 -3.924 1.00 83.56 552 GLU A N 1
ATOM 4181 C CA . GLU A 1 552 ? 11.656 -0.542 -5.346 1.00 83.56 552 GLU A CA 1
ATOM 4182 C C . GLU A 1 552 ? 11.994 -1.825 -6.110 1.00 83.56 552 GLU A C 1
ATOM 4184 O O . GLU A 1 552 ? 11.405 -2.091 -7.162 1.00 83.56 552 GLU A O 1
ATOM 4189 N N . VAL A 1 553 ? 12.885 -2.645 -5.549 1.00 83.12 553 VAL A N 1
ATOM 4190 C CA . VAL A 1 553 ? 13.301 -3.923 -6.142 1.00 83.12 553 VAL A CA 1
ATOM 4191 C C . VAL A 1 553 ? 12.117 -4.891 -6.228 1.00 83.12 553 VAL A C 1
ATOM 4193 O O . VAL A 1 553 ? 11.924 -5.569 -7.237 1.00 83.12 553 VAL A O 1
ATOM 4196 N N . LEU A 1 554 ? 11.273 -4.927 -5.194 1.00 83.62 554 LEU A N 1
ATOM 4197 C CA . LEU A 1 554 ? 10.133 -5.842 -5.139 1.00 83.62 554 LEU A CA 1
ATOM 4198 C C . LEU A 1 554 ? 9.043 -5.425 -6.134 1.00 83.62 554 LEU A C 1
ATOM 4200 O O . LEU A 1 554 ? 8.504 -6.253 -6.867 1.00 83.62 554 LEU A O 1
ATOM 4204 N N . LEU A 1 555 ? 8.758 -4.122 -6.217 1.00 85.06 555 LEU A N 1
ATOM 4205 C CA . LEU A 1 555 ? 7.852 -3.554 -7.215 1.00 85.06 555 LEU A CA 1
ATOM 4206 C C . LEU A 1 555 ? 8.335 -3.815 -8.637 1.00 85.06 555 LEU A C 1
ATOM 4208 O O . LEU A 1 555 ? 7.508 -4.006 -9.529 1.00 85.06 555 LEU A O 1
ATOM 4212 N N . PHE A 1 556 ? 9.647 -3.808 -8.866 1.00 84.56 556 PHE A N 1
ATOM 4213 C CA . PHE A 1 556 ? 10.204 -4.175 -10.157 1.00 84.56 556 PHE A CA 1
ATOM 4214 C C . PHE A 1 556 ? 9.825 -5.618 -10.531 1.00 84.56 556 PHE A C 1
ATOM 4216 O O . PHE A 1 556 ? 9.237 -5.821 -11.596 1.00 84.56 556 PHE A O 1
ATOM 4223 N N . ALA A 1 557 ? 10.036 -6.590 -9.636 1.00 85.31 557 ALA A N 1
ATOM 4224 C CA . ALA A 1 557 ? 9.642 -7.981 -9.873 1.00 85.31 557 ALA A CA 1
ATOM 4225 C C . ALA A 1 557 ? 8.134 -8.121 -10.169 1.00 85.31 557 ALA A C 1
ATOM 4227 O O . ALA A 1 557 ? 7.744 -8.813 -11.113 1.00 85.31 557 ALA A O 1
ATOM 4228 N N . VAL A 1 558 ? 7.277 -7.399 -9.431 1.00 87.56 558 VAL A N 1
ATOM 4229 C CA . VAL A 1 558 ? 5.827 -7.357 -9.699 1.00 87.56 558 VAL A CA 1
ATOM 4230 C C . VAL A 1 558 ? 5.534 -6.814 -11.091 1.00 87.56 558 VAL A C 1
ATOM 4232 O O . VAL A 1 558 ? 4.822 -7.460 -11.857 1.00 87.56 558 VAL A O 1
ATOM 4235 N N . LYS A 1 559 ? 6.082 -5.648 -11.445 1.00 86.88 559 LYS A N 1
ATOM 4236 C CA . LYS A 1 559 ? 5.825 -4.998 -12.738 1.00 86.88 559 LYS A CA 1
ATOM 4237 C C . LYS A 1 559 ? 6.222 -5.901 -13.903 1.00 86.88 559 LYS A C 1
ATOM 4239 O O . LYS A 1 559 ? 5.429 -6.068 -14.827 1.00 86.88 559 LYS A O 1
ATOM 4244 N N . VAL A 1 560 ? 7.393 -6.535 -13.829 1.00 87.38 560 VAL A N 1
ATOM 4245 C CA . VAL A 1 560 ? 7.848 -7.486 -14.855 1.00 87.38 560 VAL A CA 1
ATOM 4246 C C . VAL A 1 560 ? 6.924 -8.695 -14.935 1.00 87.38 560 VAL A C 1
ATOM 4248 O O . VAL A 1 560 ? 6.531 -9.086 -16.030 1.00 87.38 560 VAL A O 1
ATOM 4251 N N . SER A 1 561 ? 6.513 -9.255 -13.795 1.00 90.88 561 SER A N 1
ATOM 4252 C CA . SER A 1 561 ? 5.609 -10.408 -13.776 1.00 90.88 561 SER A CA 1
ATOM 4253 C C . SER A 1 561 ? 4.224 -10.105 -14.360 1.00 90.88 561 SER A C 1
ATOM 4255 O O . SER A 1 561 ? 3.669 -10.930 -15.083 1.00 90.88 561 SER A O 1
ATOM 4257 N N . VAL A 1 562 ? 3.687 -8.904 -14.113 1.00 91.31 562 VAL A N 1
ATOM 4258 C CA . VAL A 1 562 ? 2.417 -8.438 -14.686 1.00 91.31 562 VAL A CA 1
ATOM 4259 C C . VAL A 1 562 ? 2.545 -8.292 -16.198 1.00 91.31 562 VAL A C 1
ATOM 4261 O O . VAL A 1 562 ? 1.688 -8.778 -16.930 1.00 91.31 562 VAL A O 1
ATOM 4264 N N . LEU A 1 563 ? 3.626 -7.675 -16.680 1.00 88.94 563 LEU A N 1
ATOM 4265 C CA . LEU A 1 563 ? 3.885 -7.521 -18.114 1.00 88.94 563 LEU A CA 1
ATOM 4266 C C . LEU A 1 563 ? 4.049 -8.881 -18.803 1.00 88.94 563 LEU A C 1
ATOM 4268 O O . LEU A 1 563 ? 3.432 -9.117 -19.839 1.00 88.94 563 LEU A O 1
ATOM 4272 N N . ALA A 1 564 ? 4.801 -9.804 -18.199 1.00 89.31 564 ALA A N 1
ATOM 4273 C CA . ALA A 1 564 ? 4.940 -11.170 -18.697 1.00 89.31 564 ALA A CA 1
ATOM 4274 C C . ALA A 1 564 ? 3.592 -11.909 -18.724 1.00 89.31 564 ALA A C 1
ATOM 4276 O O . ALA A 1 564 ? 3.272 -12.571 -19.711 1.00 89.31 564 ALA A O 1
ATOM 4277 N N . GLY A 1 565 ? 2.769 -11.741 -17.683 1.00 91.81 565 GLY A N 1
ATOM 4278 C CA . GLY A 1 565 ? 1.403 -12.259 -17.633 1.00 91.81 565 GLY A CA 1
ATOM 4279 C C . GLY A 1 565 ? 0.527 -11.706 -18.759 1.00 91.81 565 GLY A C 1
ATOM 4280 O O . GLY A 1 565 ? -0.156 -12.479 -19.431 1.00 91.81 565 GLY A O 1
ATOM 4281 N N . LEU A 1 566 ? 0.566 -10.393 -19.017 1.00 90.38 566 LEU A N 1
ATOM 4282 C CA . LEU A 1 566 ? -0.179 -9.758 -20.114 1.00 90.38 566 LEU A CA 1
ATOM 4283 C C . LEU A 1 566 ? 0.244 -10.322 -21.475 1.00 90.38 566 LEU A C 1
ATOM 4285 O O . LEU A 1 566 ? -0.608 -10.744 -22.258 1.00 90.38 566 LEU A O 1
ATOM 4289 N N . VAL A 1 567 ? 1.553 -10.388 -21.729 1.00 88.56 567 VAL A N 1
ATOM 4290 C CA . VAL A 1 567 ? 2.119 -10.914 -22.980 1.00 88.56 567 VAL A CA 1
ATOM 4291 C C . VAL A 1 567 ? 1.735 -12.382 -23.182 1.00 88.56 567 VAL A C 1
ATOM 4293 O O . VAL A 1 567 ? 1.271 -12.752 -24.259 1.00 88.56 567 VAL A O 1
ATOM 4296 N N . ALA A 1 568 ? 1.834 -13.213 -22.144 1.00 90.25 568 ALA A N 1
ATOM 4297 C CA . ALA A 1 568 ? 1.473 -14.628 -22.220 1.00 90.25 568 ALA A CA 1
ATOM 4298 C C . ALA A 1 568 ? -0.036 -14.873 -22.383 1.00 90.25 568 ALA A C 1
ATOM 4300 O O . ALA A 1 568 ? -0.446 -15.923 -22.879 1.00 90.25 568 ALA A O 1
ATOM 4301 N N . THR A 1 569 ? -0.874 -13.912 -21.990 1.00 91.31 569 THR A N 1
ATOM 4302 C CA . THR A 1 569 ? -2.334 -14.011 -22.136 1.00 91.31 569 THR A CA 1
ATOM 4303 C C . THR A 1 569 ? -2.789 -13.613 -23.544 1.00 91.31 569 THR A C 1
ATOM 4305 O O . THR A 1 569 ? -3.850 -14.052 -23.987 1.00 91.31 569 THR A O 1
ATOM 4308 N N . LEU A 1 570 ? -1.977 -12.857 -24.294 1.00 88.31 570 LEU A N 1
ATOM 4309 C CA . LEU A 1 570 ? -2.302 -12.352 -25.634 1.00 88.31 570 LEU A CA 1
ATOM 4310 C C . LEU A 1 570 ? -2.721 -13.461 -26.628 1.00 88.31 570 LEU A C 1
ATOM 4312 O O . LEU A 1 570 ? -3.781 -13.314 -27.242 1.00 88.31 570 LEU A O 1
ATOM 4316 N N . PRO A 1 571 ? -2.016 -14.607 -26.755 1.00 87.56 571 PRO A N 1
ATOM 4317 C CA . PRO A 1 571 ? -2.451 -15.693 -27.642 1.00 87.56 571 PRO A CA 1
ATOM 4318 C C . PRO A 1 571 ? -3.811 -16.285 -27.251 1.00 87.56 571 PRO A C 1
ATOM 4320 O O . PRO A 1 571 ? -4.621 -16.641 -28.107 1.00 87.56 571 PRO A O 1
ATOM 4323 N N . VAL A 1 572 ? -4.081 -16.366 -25.947 1.00 87.81 572 VAL A N 1
ATOM 4324 C CA . VAL A 1 572 ? -5.327 -16.919 -25.401 1.00 87.81 572 VAL A CA 1
ATOM 4325 C C . VAL A 1 572 ? -6.491 -15.954 -25.636 1.00 87.81 572 VAL A C 1
ATOM 4327 O O . VAL A 1 572 ? -7.591 -16.392 -25.979 1.00 87.81 572 VAL A O 1
ATOM 4330 N N . VAL A 1 573 ? -6.248 -14.644 -25.511 1.00 88.62 573 VAL A N 1
ATOM 4331 C CA . VAL A 1 573 ? -7.216 -13.596 -25.868 1.00 88.62 573 VAL A CA 1
ATOM 4332 C C . VAL A 1 573 ? -7.583 -13.705 -27.341 1.00 88.62 573 VAL A C 1
ATOM 4334 O O . VAL A 1 573 ? -8.768 -13.789 -27.646 1.00 88.62 573 VAL A O 1
ATOM 4337 N N . LEU A 1 574 ? -6.600 -13.790 -28.244 1.00 83.31 574 LEU A N 1
ATOM 4338 C CA . LEU A 1 574 ? -6.859 -13.931 -29.682 1.00 83.31 574 LEU A CA 1
ATOM 4339 C C . LEU A 1 574 ? -7.682 -15.191 -30.000 1.00 83.31 574 LEU A C 1
ATOM 4341 O O . LEU A 1 574 ? -8.638 -15.132 -30.773 1.00 83.31 574 LEU A O 1
ATOM 4345 N N . TYR A 1 575 ? -7.384 -16.315 -29.343 1.00 85.06 575 TYR A N 1
ATOM 4346 C CA . TYR A 1 575 ? -8.119 -17.571 -29.519 1.00 85.06 575 TYR A CA 1
ATOM 4347 C C . TYR A 1 575 ? -9.590 -17.518 -29.061 1.00 85.06 575 TYR A C 1
ATOM 4349 O O . TYR A 1 575 ? -10.442 -18.224 -29.620 1.00 85.06 575 TYR A O 1
ATOM 4357 N N . TYR A 1 576 ? -9.905 -16.730 -28.026 1.00 86.56 576 TYR A N 1
ATOM 4358 C CA . TYR A 1 576 ? -11.277 -16.562 -27.527 1.00 86.56 576 TYR A CA 1
ATOM 4359 C C . TYR A 1 576 ? -12.029 -15.397 -28.173 1.00 86.56 576 TYR A C 1
ATOM 4361 O O . TYR A 1 576 ? -13.248 -15.482 -28.300 1.00 86.56 576 TYR A O 1
ATOM 4369 N N . ALA A 1 577 ? -11.331 -14.356 -28.623 1.00 83.69 577 ALA A N 1
ATOM 4370 C CA . ALA A 1 577 ? -11.919 -13.268 -29.399 1.00 83.69 577 ALA A CA 1
ATOM 4371 C C . ALA A 1 577 ? -12.355 -13.745 -30.794 1.00 83.69 577 ALA A C 1
ATOM 4373 O O . ALA A 1 577 ? -13.325 -13.231 -31.344 1.00 83.69 577 ALA A O 1
ATOM 4374 N N . TRP A 1 578 ? -11.682 -14.765 -31.342 1.00 79.25 578 TRP A N 1
ATOM 4375 C CA . TRP A 1 578 ? -11.890 -15.249 -32.706 1.00 79.25 578 TRP A CA 1
ATOM 4376 C C . TRP A 1 578 ? -13.355 -15.507 -33.111 1.00 79.25 578 TRP A C 1
ATOM 4378 O O . TRP A 1 578 ? -13.778 -14.934 -34.113 1.00 79.25 578 TRP A O 1
ATOM 4388 N N . PRO A 1 579 ? -14.158 -16.325 -32.397 1.00 80.38 579 PRO A N 1
ATOM 4389 C CA . PRO A 1 579 ? -15.523 -16.616 -32.839 1.00 80.38 579 PRO A CA 1
ATOM 4390 C C . PRO A 1 579 ? -16.393 -15.358 -32.913 1.00 80.38 579 PRO A C 1
ATOM 4392 O O . PRO A 1 579 ? -17.220 -15.240 -33.811 1.00 80.38 579 PRO A O 1
ATOM 4395 N N . ALA A 1 580 ? -16.167 -14.406 -32.002 1.00 82.25 580 ALA A N 1
ATOM 4396 C CA . ALA A 1 580 ? -16.880 -13.136 -31.994 1.00 82.25 580 ALA A CA 1
ATOM 4397 C C . ALA A 1 580 ? -16.439 -12.231 -33.154 1.00 82.25 580 ALA A C 1
ATOM 4399 O O . ALA A 1 580 ? -17.282 -11.665 -33.843 1.00 82.25 580 ALA A O 1
ATOM 4400 N N . LEU A 1 581 ? -15.132 -12.165 -33.426 1.00 79.19 581 LEU A N 1
ATOM 4401 C CA . LEU A 1 581 ? -14.577 -11.418 -34.560 1.00 79.19 581 LEU A CA 1
ATOM 4402 C C . LEU A 1 581 ? -15.025 -11.988 -35.914 1.00 79.19 581 LEU A C 1
ATOM 4404 O O . LEU A 1 581 ? -15.287 -11.232 -36.844 1.00 79.19 581 LEU A O 1
ATOM 4408 N N . SER A 1 582 ? -15.131 -13.314 -36.030 1.00 77.25 582 SER A N 1
ATOM 4409 C CA . SER A 1 582 ? -15.589 -13.978 -37.253 1.00 77.25 582 SER A CA 1
ATOM 4410 C C . SER A 1 582 ? -17.086 -13.780 -37.497 1.00 77.25 582 SER A C 1
ATOM 4412 O O . SER A 1 582 ? -17.476 -13.529 -38.635 1.00 77.25 582 SER A O 1
ATOM 4414 N N . ALA A 1 583 ? -17.910 -13.817 -36.444 1.00 78.25 583 ALA A N 1
ATOM 4415 C CA . ALA A 1 583 ? -19.350 -13.568 -36.545 1.00 78.25 583 ALA A CA 1
ATOM 4416 C C . ALA A 1 583 ? -19.682 -12.152 -37.048 1.00 78.25 583 ALA A C 1
ATOM 4418 O O . ALA A 1 583 ? -20.711 -11.963 -37.684 1.00 78.25 583 ALA A O 1
ATOM 4419 N N . ARG A 1 584 ? -18.797 -11.181 -36.796 1.00 77.12 584 ARG A N 1
ATOM 4420 C CA . ARG A 1 584 ? -18.928 -9.778 -37.221 1.00 77.12 584 ARG A CA 1
ATOM 4421 C C . ARG A 1 584 ? -18.136 -9.439 -38.491 1.00 77.12 584 ARG A C 1
ATOM 4423 O O . ARG A 1 584 ? -17.934 -8.279 -38.814 1.00 77.12 584 ARG A O 1
ATOM 4430 N N . GLY A 1 585 ? -17.608 -10.439 -39.198 1.00 70.44 585 GLY A N 1
ATOM 4431 C CA . GLY A 1 585 ? -16.908 -10.230 -40.470 1.00 70.44 585 GLY A CA 1
ATOM 4432 C C . GLY A 1 585 ? -15.500 -9.618 -40.380 1.00 70.44 585 GLY A C 1
ATOM 4433 O O . GLY A 1 585 ? -14.822 -9.551 -41.406 1.00 70.44 585 GLY A O 1
ATOM 4434 N N . PHE A 1 586 ? -15.002 -9.260 -39.187 1.00 68.69 586 PHE A N 1
ATOM 4435 C CA . PHE A 1 586 ? -13.639 -8.731 -39.000 1.00 68.69 586 PHE A CA 1
ATOM 4436 C C . PHE A 1 586 ? -12.545 -9.744 -39.337 1.00 68.69 586 PHE A C 1
ATOM 4438 O O . PHE A 1 586 ? -11.397 -9.366 -39.573 1.00 68.69 586 PHE A O 1
ATOM 4445 N N . ALA A 1 587 ? -12.863 -11.039 -39.315 1.00 65.69 587 ALA A N 1
ATOM 4446 C CA . ALA A 1 587 ? -11.852 -12.073 -39.409 1.00 65.69 587 ALA A CA 1
ATOM 4447 C C . ALA A 1 587 ? -12.364 -13.323 -40.153 1.00 65.69 587 ALA A C 1
ATOM 4449 O O . ALA A 1 587 ? -13.455 -13.825 -39.888 1.00 65.69 587 ALA A O 1
ATOM 4450 N N . ARG A 1 588 ? -11.574 -13.826 -41.115 1.00 66.06 588 ARG A N 1
ATOM 4451 C CA . ARG A 1 588 ? -11.907 -14.978 -41.982 1.00 66.06 588 ARG A CA 1
ATOM 4452 C C . ARG A 1 588 ? -10.892 -16.110 -41.786 1.00 66.06 588 ARG A C 1
ATOM 4454 O O . ARG A 1 588 ? -9.702 -15.834 -41.671 1.00 66.06 588 ARG A O 1
ATOM 4461 N N . GLY A 1 589 ? -11.340 -17.369 -41.724 1.00 66.94 589 GLY A N 1
ATOM 4462 C CA . GLY A 1 589 ? -10.457 -18.544 -41.610 1.00 66.94 589 GLY A CA 1
ATOM 4463 C C . GLY A 1 589 ? -10.834 -19.542 -40.508 1.00 66.94 589 GLY A C 1
ATOM 4464 O O . GLY A 1 589 ? -11.931 -19.502 -39.961 1.00 66.94 589 GLY A O 1
ATOM 4465 N N . ASN A 1 590 ? -9.926 -20.474 -40.198 1.00 71.62 590 ASN A N 1
ATOM 4466 C CA . ASN A 1 590 ? -10.087 -21.409 -39.079 1.00 71.62 590 ASN A CA 1
ATOM 4467 C C . ASN A 1 590 ? -9.588 -20.766 -37.771 1.00 71.62 590 ASN A C 1
ATOM 4469 O O . ASN A 1 590 ? -8.590 -20.044 -37.759 1.00 71.62 590 ASN A O 1
ATOM 4473 N N . ARG A 1 591 ? -10.241 -21.092 -36.652 1.00 69.75 591 ARG A N 1
ATOM 4474 C CA . ARG A 1 591 ? -9.874 -20.652 -35.299 1.00 69.75 591 ARG A CA 1
ATOM 4475 C C . ARG A 1 591 ? -8.423 -20.980 -34.938 1.00 69.75 591 ARG A C 1
ATOM 4477 O O . ARG A 1 591 ? -7.771 -20.198 -34.247 1.00 69.75 591 ARG A O 1
ATOM 4484 N N . ASP A 1 592 ? -7.913 -22.106 -35.428 1.00 74.44 592 ASP A N 1
ATOM 4485 C CA . ASP A 1 592 ? -6.542 -22.551 -35.161 1.00 74.44 592 ASP A CA 1
ATOM 4486 C C . ASP A 1 592 ? -5.497 -21.629 -35.801 1.00 74.44 592 ASP A C 1
ATOM 4488 O O . ASP A 1 592 ? -4.425 -21.425 -35.234 1.00 74.44 592 ASP A O 1
ATOM 4492 N N . THR A 1 593 ? -5.827 -20.983 -36.926 1.00 72.44 593 THR A N 1
ATOM 4493 C CA . THR A 1 593 ? -4.949 -20.005 -37.581 1.00 72.44 593 THR A CA 1
ATOM 4494 C C . THR A 1 593 ? -4.651 -18.831 -36.651 1.00 72.44 593 THR A C 1
ATOM 4496 O O . THR A 1 593 ? -3.507 -18.400 -36.564 1.00 72.44 593 THR A O 1
ATOM 4499 N N . PHE A 1 594 ? -5.635 -18.361 -35.882 1.00 72.81 594 PHE A N 1
ATOM 4500 C CA . PHE A 1 594 ? -5.452 -17.236 -34.959 1.00 72.81 594 PHE A CA 1
ATOM 4501 C C . PHE A 1 594 ? -4.720 -17.616 -33.670 1.00 72.81 594 PHE A C 1
ATOM 4503 O O . PHE A 1 594 ? -4.012 -16.785 -33.104 1.00 72.81 594 PHE A O 1
ATOM 4510 N N . LEU A 1 595 ? -4.810 -18.878 -33.239 1.00 77.69 595 LEU A N 1
ATOM 4511 C CA . LEU A 1 595 ? -3.929 -19.399 -32.192 1.00 77.69 595 LEU A CA 1
ATOM 4512 C C . LEU A 1 595 ? -2.481 -19.430 -32.683 1.00 77.69 595 LEU A C 1
ATOM 4514 O O . LEU A 1 595 ? -1.592 -18.949 -31.984 1.00 77.69 595 LEU A O 1
ATOM 4518 N N . VAL A 1 596 ? -2.250 -19.931 -33.900 1.00 81.19 596 VAL A N 1
ATOM 4519 C CA . VAL A 1 596 ? -0.925 -19.917 -34.536 1.00 81.19 596 VAL A CA 1
ATOM 4520 C C . VAL A 1 596 ? -0.411 -18.486 -34.682 1.00 81.19 596 VAL A C 1
ATOM 4522 O O . VAL A 1 596 ? 0.766 -18.250 -34.435 1.00 81.19 596 VAL A O 1
ATOM 4525 N N . TRP A 1 597 ? -1.272 -17.517 -35.002 1.00 84.56 597 TRP A N 1
ATOM 4526 C CA . TRP A 1 597 ? -0.898 -16.102 -35.041 1.00 84.56 597 TRP A CA 1
ATOM 4527 C C . TRP A 1 597 ? -0.501 -15.582 -33.669 1.00 84.56 597 TRP A C 1
ATOM 4529 O O . TRP A 1 597 ? 0.561 -14.987 -33.536 1.00 84.56 597 TRP A O 1
ATOM 4539 N N . GLY A 1 598 ? -1.310 -15.842 -32.642 1.00 85.12 598 GLY A N 1
ATOM 4540 C CA . GLY A 1 598 ? -0.984 -15.450 -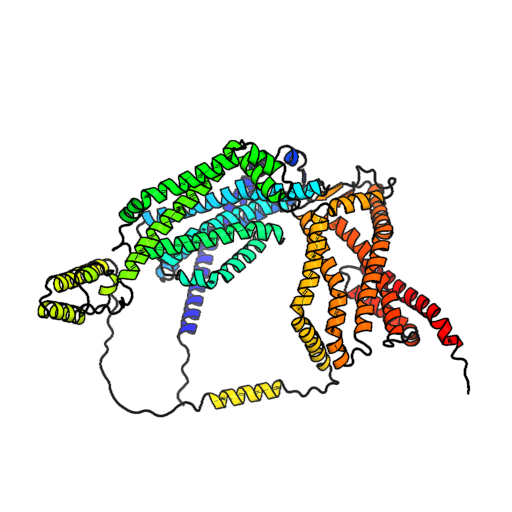31.276 1.00 85.12 598 GLY A CA 1
ATOM 4541 C C . GLY A 1 598 ? 0.349 -16.033 -30.813 1.00 85.12 598 GLY A C 1
ATOM 4542 O O . GLY A 1 598 ? 1.186 -15.307 -30.284 1.00 85.12 598 GLY A O 1
ATOM 4543 N N . VAL A 1 599 ? 0.587 -17.319 -31.074 1.00 87.25 599 VAL A N 1
ATOM 4544 C CA . VAL A 1 599 ? 1.854 -17.990 -30.751 1.00 87.25 599 VAL A CA 1
ATOM 4545 C C . VAL A 1 599 ? 3.012 -17.426 -31.577 1.00 87.25 599 VAL A C 1
ATOM 4547 O O . VAL A 1 599 ? 4.073 -17.167 -31.024 1.00 87.25 599 VAL A O 1
ATOM 4550 N N . ALA A 1 600 ? 2.830 -17.179 -32.874 1.00 89.31 600 ALA A N 1
ATOM 4551 C CA . ALA A 1 600 ? 3.865 -16.600 -33.728 1.00 89.31 600 ALA A CA 1
ATOM 4552 C C . ALA A 1 600 ? 4.223 -15.164 -33.314 1.00 89.31 600 ALA A C 1
ATOM 4554 O O . ALA A 1 600 ? 5.400 -14.814 -33.302 1.00 89.31 600 ALA A O 1
ATOM 4555 N N . LEU A 1 601 ? 3.240 -14.351 -32.916 1.00 88.81 601 LEU A N 1
ATOM 4556 C CA . LEU A 1 601 ? 3.467 -13.013 -32.367 1.00 88.81 601 LEU A CA 1
ATOM 4557 C C . LEU A 1 601 ? 4.190 -13.070 -31.023 1.00 88.81 601 LEU A C 1
ATOM 4559 O O . LEU A 1 601 ? 5.115 -12.292 -30.808 1.00 88.81 601 LEU A O 1
ATOM 4563 N N . LEU A 1 602 ? 3.819 -14.011 -30.148 1.00 89.94 602 LEU A N 1
ATOM 4564 C CA . LEU A 1 602 ? 4.521 -14.254 -28.889 1.00 89.94 602 LEU A CA 1
ATOM 4565 C C . LEU A 1 602 ? 5.985 -14.638 -29.148 1.00 89.94 602 LEU A C 1
ATOM 4567 O O . LEU A 1 602 ? 6.884 -14.055 -28.553 1.00 89.94 602 LEU A O 1
ATOM 4571 N N . LEU A 1 603 ? 6.236 -15.581 -30.061 1.00 91.44 603 LEU A N 1
ATOM 4572 C CA . LEU A 1 603 ? 7.586 -16.016 -30.423 1.00 91.44 603 LEU A CA 1
ATOM 4573 C C . LEU A 1 603 ? 8.392 -14.898 -31.090 1.00 91.44 603 LEU A C 1
ATOM 4575 O O . LEU A 1 603 ? 9.565 -14.734 -30.772 1.00 91.44 603 LEU A O 1
ATOM 4579 N N . GLY A 1 604 ? 7.775 -14.102 -31.966 1.00 90.25 604 GLY A N 1
ATOM 4580 C CA . GLY A 1 604 ? 8.404 -12.932 -32.579 1.00 90.25 604 GLY A CA 1
ATOM 4581 C C . GLY A 1 604 ? 8.775 -11.873 -31.542 1.00 90.25 604 GLY A C 1
ATOM 4582 O O . GLY A 1 604 ? 9.902 -11.383 -31.537 1.00 90.25 604 GLY A O 1
ATOM 4583 N N . PHE A 1 605 ? 7.863 -11.582 -30.611 1.00 92.44 605 PHE A N 1
ATOM 4584 C CA . PHE A 1 605 ? 8.109 -10.664 -29.503 1.00 92.44 605 PHE A CA 1
ATOM 4585 C C . PHE A 1 605 ? 9.222 -11.162 -28.576 1.00 92.44 605 PHE A C 1
ATOM 4587 O O . PHE A 1 605 ? 10.127 -10.398 -28.248 1.00 92.44 605 PHE A O 1
ATOM 4594 N N . LEU A 1 606 ? 9.193 -12.435 -28.174 1.00 91.62 606 LEU A N 1
ATOM 4595 C CA . LEU A 1 606 ? 10.224 -13.027 -27.319 1.00 91.62 606 LEU A CA 1
ATOM 4596 C C . LEU A 1 606 ? 11.577 -13.080 -28.035 1.00 91.62 606 LEU A C 1
ATOM 4598 O O . LEU A 1 606 ? 12.580 -12.679 -27.456 1.00 91.62 606 LEU A O 1
ATOM 4602 N N . GLY A 1 607 ? 11.608 -13.495 -29.303 1.00 91.38 607 GLY A N 1
ATOM 4603 C CA . GLY A 1 607 ? 12.825 -13.535 -30.114 1.00 91.38 607 GLY A CA 1
ATOM 4604 C C . GLY A 1 607 ? 13.452 -12.152 -30.292 1.00 91.38 607 GLY A C 1
ATOM 4605 O O . GLY A 1 607 ? 14.648 -11.981 -30.063 1.00 91.38 607 GLY A O 1
ATOM 4606 N N . GLY A 1 608 ? 12.644 -11.138 -30.615 1.00 90.69 608 GLY A N 1
ATOM 4607 C CA . GLY A 1 608 ? 13.115 -9.754 -30.672 1.00 90.69 608 GLY A CA 1
ATOM 4608 C C . GLY A 1 608 ? 13.557 -9.223 -29.307 1.00 90.69 608 GLY A C 1
ATOM 4609 O O . GLY A 1 608 ? 14.575 -8.544 -29.222 1.00 90.69 608 GLY A O 1
ATOM 4610 N N . SER A 1 609 ? 12.862 -9.583 -28.225 1.00 90.94 609 SER A N 1
ATOM 4611 C CA . SER A 1 609 ? 13.248 -9.184 -26.864 1.00 90.94 609 SER A CA 1
ATOM 4612 C C . SER A 1 609 ? 14.588 -9.789 -26.445 1.00 90.94 609 SER A C 1
ATOM 4614 O O . SER A 1 609 ? 15.383 -9.106 -25.807 1.00 90.94 609 SER A O 1
ATOM 4616 N N . VAL A 1 610 ? 14.876 -11.032 -26.850 1.00 91.44 610 VAL A N 1
ATOM 4617 C CA . VAL A 1 610 ? 16.184 -11.674 -26.646 1.00 91.44 610 VAL A CA 1
ATOM 4618 C C . VAL A 1 610 ? 17.280 -10.917 -27.397 1.00 91.44 610 VAL A C 1
ATOM 4620 O O . VAL A 1 610 ? 18.306 -10.603 -26.805 1.00 91.44 610 VAL A O 1
ATOM 4623 N N . LEU A 1 611 ? 17.063 -10.544 -28.663 1.00 90.19 611 LEU A N 1
ATOM 4624 C CA . LEU A 1 611 ? 18.028 -9.722 -29.409 1.00 90.19 611 LEU A CA 1
ATOM 4625 C C . LEU A 1 611 ? 18.234 -8.348 -28.762 1.00 90.19 611 LEU A C 1
ATOM 4627 O O . LEU A 1 611 ? 19.364 -7.872 -28.645 1.00 90.19 611 LEU A O 1
ATOM 4631 N N . GLY A 1 612 ? 17.145 -7.731 -28.304 1.00 88.69 612 GLY A N 1
ATOM 4632 C CA . GLY A 1 612 ? 17.196 -6.483 -27.561 1.00 88.69 612 GLY A CA 1
ATOM 4633 C C . GLY A 1 612 ? 18.014 -6.615 -26.275 1.00 88.69 612 GLY A C 1
ATOM 4634 O O . GLY A 1 612 ? 18.836 -5.752 -25.991 1.00 88.69 612 GLY A O 1
ATOM 4635 N N . TYR A 1 613 ? 17.839 -7.708 -25.527 1.00 88.94 613 TYR A N 1
ATOM 4636 C CA . TYR A 1 613 ? 18.549 -7.964 -24.268 1.00 88.94 613 TYR A CA 1
ATOM 4637 C C . TYR A 1 613 ? 20.033 -8.244 -24.472 1.00 88.94 613 TYR A C 1
ATOM 4639 O O . TYR A 1 613 ? 20.862 -7.741 -23.721 1.00 88.94 613 TYR A O 1
ATOM 4647 N N . LEU A 1 614 ? 20.369 -9.029 -25.494 1.00 88.38 614 LEU A N 1
ATOM 4648 C CA . LEU A 1 614 ? 21.741 -9.459 -25.736 1.00 88.38 614 LEU A CA 1
ATOM 4649 C C . LEU A 1 614 ? 22.607 -8.370 -26.374 1.00 88.38 614 LEU A C 1
ATOM 4651 O O . LEU A 1 614 ? 23.805 -8.336 -26.110 1.00 88.38 614 LEU A O 1
ATOM 4655 N N . TYR A 1 615 ? 22.022 -7.494 -27.199 1.00 86.50 615 TYR A N 1
ATOM 4656 C CA . TYR A 1 615 ? 22.789 -6.531 -27.996 1.00 86.50 615 TYR A CA 1
ATOM 4657 C C . TYR A 1 615 ? 22.368 -5.083 -27.758 1.00 86.50 615 TYR A C 1
ATOM 4659 O O . TYR A 1 615 ? 23.196 -4.251 -27.403 1.00 86.50 615 TYR A O 1
ATOM 4667 N N . VAL A 1 616 ? 21.082 -4.760 -27.921 1.00 87.88 616 VAL A N 1
ATOM 4668 C CA . VAL A 1 616 ? 20.631 -3.357 -27.924 1.00 87.88 616 VAL A CA 1
ATOM 4669 C C . VAL A 1 616 ? 20.760 -2.717 -26.542 1.00 87.88 616 VAL A C 1
ATOM 4671 O O . VAL A 1 616 ? 21.323 -1.631 -26.424 1.00 87.88 616 VAL A O 1
ATOM 4674 N N . ALA A 1 617 ? 20.277 -3.386 -25.495 1.00 85.62 617 ALA A N 1
ATOM 4675 C CA . ALA A 1 617 ? 20.309 -2.864 -24.135 1.00 85.62 617 ALA A CA 1
ATOM 4676 C C . ALA A 1 617 ? 21.751 -2.633 -23.633 1.00 85.62 617 ALA A C 1
ATOM 4678 O O . ALA A 1 617 ? 22.034 -1.510 -23.208 1.00 85.62 617 ALA A O 1
ATOM 4679 N N . PRO A 1 618 ? 22.696 -3.595 -23.743 1.00 83.62 618 PRO A N 1
ATOM 4680 C CA . PRO A 1 618 ? 24.087 -3.359 -23.363 1.00 83.62 618 PRO A CA 1
ATOM 4681 C C . PRO A 1 618 ? 24.728 -2.214 -24.148 1.00 83.62 618 PRO A C 1
ATOM 4683 O O . PRO A 1 618 ? 25.356 -1.354 -23.537 1.00 83.62 618 PRO A O 1
ATOM 4686 N N . THR A 1 619 ? 24.538 -2.135 -25.470 1.00 83.62 619 THR A N 1
ATOM 4687 C CA . THR A 1 619 ? 25.138 -1.067 -26.288 1.00 83.62 619 THR A CA 1
ATOM 4688 C C . THR A 1 619 ? 24.616 0.318 -25.909 1.00 83.62 619 THR A C 1
ATOM 4690 O O . THR A 1 619 ? 25.414 1.236 -25.732 1.00 83.62 619 THR A O 1
ATOM 4693 N N . VAL A 1 620 ? 23.299 0.477 -25.742 1.00 83.69 620 VAL A N 1
ATOM 4694 C CA . VAL A 1 620 ? 22.697 1.771 -25.380 1.00 83.69 620 VAL A CA 1
ATOM 4695 C C . VAL A 1 620 ? 23.157 2.218 -23.995 1.00 83.69 620 VAL A C 1
ATOM 4697 O O . VAL A 1 620 ? 23.555 3.366 -23.827 1.00 83.69 620 VAL A O 1
ATOM 4700 N N . ILE A 1 621 ? 23.134 1.322 -23.005 1.00 80.44 621 ILE A N 1
ATOM 4701 C CA . ILE A 1 621 ? 23.546 1.668 -21.639 1.00 80.44 621 ILE A CA 1
ATOM 4702 C C . ILE A 1 621 ? 25.041 1.976 -21.581 1.00 80.44 621 ILE A C 1
ATOM 4704 O O . ILE A 1 621 ? 25.422 2.955 -20.946 1.00 80.44 621 ILE A O 1
ATOM 4708 N N . SER A 1 622 ? 25.872 1.207 -22.289 1.00 79.62 622 SER A N 1
ATOM 4709 C CA . SER A 1 622 ? 27.312 1.476 -22.379 1.00 79.62 622 SER A CA 1
ATOM 4710 C C . SER A 1 622 ? 27.573 2.850 -22.984 1.00 79.62 622 SER A C 1
ATOM 4712 O O . SER A 1 622 ? 28.354 3.616 -22.438 1.00 79.62 622 SER A O 1
ATOM 4714 N N . TYR A 1 623 ? 26.876 3.206 -24.064 1.00 83.00 623 TYR A N 1
ATOM 4715 C CA . TYR A 1 623 ? 27.012 4.525 -24.677 1.00 83.00 623 TYR A CA 1
ATOM 4716 C C . TYR A 1 623 ? 26.636 5.660 -23.710 1.00 83.00 623 TYR A C 1
ATOM 4718 O O . TYR A 1 623 ? 27.385 6.623 -23.576 1.00 83.00 623 TYR A O 1
ATOM 4726 N N . LEU A 1 624 ? 25.516 5.527 -22.990 1.00 82.62 624 LEU A N 1
ATOM 4727 C CA . LEU A 1 624 ? 25.078 6.526 -22.007 1.00 82.62 624 LEU A CA 1
ATOM 4728 C C . LEU A 1 624 ? 26.037 6.643 -20.814 1.00 82.62 624 LEU A C 1
ATOM 4730 O O . LEU A 1 624 ? 26.256 7.740 -20.306 1.00 82.62 624 LEU A O 1
ATOM 4734 N N . ALA A 1 625 ? 26.584 5.520 -20.345 1.00 79.44 625 ALA A N 1
ATOM 4735 C CA . ALA A 1 625 ? 27.570 5.509 -19.270 1.00 79.44 625 ALA A CA 1
ATOM 4736 C C . ALA A 1 625 ? 28.875 6.176 -19.717 1.00 79.44 625 ALA A C 1
ATOM 4738 O O . ALA A 1 625 ? 29.411 7.007 -18.989 1.00 79.44 625 ALA A O 1
ATOM 4739 N N . TRP A 1 626 ? 29.343 5.854 -20.926 1.00 82.19 626 TRP A N 1
ATOM 4740 C CA . TRP A 1 626 ? 30.541 6.443 -21.517 1.00 82.19 626 TRP A CA 1
ATOM 4741 C C . TRP A 1 626 ? 30.435 7.968 -21.622 1.00 82.19 626 TRP A C 1
ATOM 4743 O O . TRP A 1 626 ? 31.317 8.664 -21.131 1.00 82.19 626 TRP A O 1
ATOM 4753 N N . ASP A 1 627 ? 29.332 8.481 -22.175 1.00 83.94 627 ASP A N 1
ATOM 4754 C CA . ASP A 1 627 ? 29.080 9.923 -22.328 1.00 83.94 627 ASP A CA 1
ATOM 4755 C C . ASP A 1 627 ? 29.075 10.660 -20.975 1.00 83.94 627 ASP A C 1
ATOM 4757 O O . ASP A 1 627 ? 29.682 11.719 -20.815 1.00 83.94 627 ASP A O 1
ATOM 4761 N N . ALA A 1 628 ? 28.457 10.063 -19.950 1.00 82.19 628 ALA A N 1
ATOM 4762 C CA . ALA A 1 628 ? 28.432 10.635 -18.606 1.00 82.19 628 ALA A CA 1
ATOM 4763 C C . ALA A 1 628 ? 29.815 10.640 -17.929 1.00 82.19 628 ALA A C 1
ATOM 4765 O O . ALA A 1 628 ? 30.170 11.615 -17.262 1.00 82.19 628 ALA A O 1
ATOM 4766 N N . ILE A 1 629 ? 30.590 9.562 -18.086 1.00 81.31 629 ILE A N 1
ATOM 4767 C CA . ILE A 1 629 ? 31.944 9.452 -17.527 1.00 81.31 629 ILE A CA 1
ATOM 4768 C C . ILE A 1 629 ? 32.889 10.439 -18.219 1.00 81.31 629 ILE A C 1
ATOM 4770 O O . ILE A 1 629 ? 33.677 11.093 -17.537 1.00 81.31 629 ILE A O 1
ATOM 4774 N N . ASP A 1 630 ? 32.777 10.597 -19.541 1.00 84.75 630 ASP A N 1
ATOM 4775 C CA . ASP A 1 630 ? 33.552 11.576 -20.315 1.00 84.75 630 ASP A CA 1
ATOM 4776 C C . ASP A 1 630 ? 33.262 13.017 -19.857 1.00 84.75 630 ASP A C 1
ATOM 4778 O O . ASP A 1 630 ? 34.170 13.834 -19.708 1.00 84.75 630 ASP A O 1
ATOM 4782 N N . ALA A 1 631 ? 32.010 13.303 -19.482 1.00 87.56 631 ALA A N 1
ATOM 4783 C CA . ALA A 1 631 ? 31.613 14.569 -18.864 1.00 87.56 631 ALA A CA 1
ATOM 4784 C C . ALA A 1 631 ? 32.084 14.747 -17.399 1.00 87.56 631 ALA A C 1
ATOM 4786 O O . ALA A 1 631 ? 31.794 15.774 -16.778 1.00 87.56 631 ALA A O 1
ATOM 4787 N N . GLY A 1 632 ? 32.788 13.769 -16.820 1.00 82.88 632 GLY A N 1
ATOM 4788 C CA . GLY A 1 632 ? 33.271 13.791 -15.436 1.00 82.88 632 GLY A CA 1
ATOM 4789 C C . GLY A 1 632 ? 32.194 13.511 -14.381 1.00 82.88 632 GLY A C 1
ATOM 4790 O O . GLY A 1 632 ? 32.389 13.836 -13.207 1.00 82.88 632 GLY A O 1
ATOM 4791 N N . ALA A 1 633 ? 31.049 12.939 -14.768 1.00 81.19 633 ALA A N 1
ATOM 4792 C CA . ALA A 1 633 ? 29.969 12.597 -13.848 1.00 81.19 633 ALA A CA 1
ATOM 4793 C C . ALA A 1 633 ? 30.150 11.195 -13.235 1.00 81.19 633 ALA A C 1
ATOM 4795 O O . ALA A 1 633 ? 30.598 10.254 -13.887 1.00 81.19 633 ALA A O 1
ATOM 4796 N N . VAL A 1 634 ? 29.735 11.032 -11.973 1.00 76.44 634 VAL A N 1
ATOM 4797 C CA . VAL A 1 634 ? 29.656 9.717 -11.315 1.00 76.44 634 VAL A CA 1
ATOM 4798 C C . VAL A 1 634 ? 28.318 9.063 -11.657 1.00 76.44 634 VAL A C 1
ATOM 4800 O O . VAL A 1 634 ? 27.253 9.619 -11.376 1.00 76.44 634 VAL A O 1
ATOM 4803 N N . VAL A 1 635 ? 28.361 7.869 -12.246 1.00 76.38 635 VAL A N 1
ATOM 4804 C CA . VAL A 1 635 ? 27.169 7.180 -12.750 1.00 76.38 635 VAL A CA 1
ATOM 4805 C C . VAL A 1 635 ? 26.557 6.291 -11.667 1.00 76.38 635 VAL A C 1
ATOM 4807 O O . VAL A 1 635 ? 27.040 5.206 -11.371 1.00 76.38 635 VAL A O 1
ATOM 4810 N N . SER A 1 636 ? 25.431 6.716 -11.096 1.00 78.31 636 SER A N 1
ATOM 4811 C CA . SER A 1 636 ? 24.606 5.855 -10.239 1.00 78.31 636 SER A CA 1
ATOM 4812 C C . SER A 1 636 ? 23.245 5.635 -10.882 1.00 78.31 636 SER A C 1
ATOM 4814 O O . SER A 1 636 ? 22.553 6.586 -11.255 1.00 78.31 636 SER A O 1
ATOM 4816 N N . TYR A 1 637 ? 22.843 4.373 -11.027 1.00 80.31 637 TYR A N 1
ATOM 4817 C CA . TYR A 1 637 ? 21.532 4.056 -11.577 1.00 80.31 637 TYR A CA 1
ATOM 4818 C C . TYR A 1 637 ? 20.563 3.683 -10.471 1.00 80.31 637 TYR A C 1
ATOM 4820 O O . TYR A 1 637 ? 20.823 2.811 -9.648 1.00 80.31 637 TYR A O 1
ATOM 4828 N N . ARG A 1 638 ? 19.384 4.298 -10.495 1.00 85.12 638 ARG A N 1
ATOM 4829 C CA . ARG A 1 638 ? 18.265 3.846 -9.676 1.00 85.12 638 ARG A CA 1
ATOM 4830 C C . ARG A 1 638 ? 17.719 2.530 -10.240 1.00 85.12 638 ARG A C 1
ATOM 4832 O O . ARG A 1 638 ? 17.445 2.485 -11.438 1.00 85.12 638 ARG A O 1
ATOM 4839 N N . VAL A 1 639 ? 17.481 1.522 -9.396 1.00 82.56 639 VAL A N 1
ATOM 4840 C CA . VAL A 1 639 ? 16.911 0.208 -9.777 1.00 82.56 639 VAL A CA 1
ATOM 4841 C C . VAL A 1 639 ? 15.733 0.348 -10.745 1.00 82.56 639 VAL A C 1
ATOM 4843 O O . VAL A 1 639 ? 15.762 -0.210 -11.840 1.00 82.56 639 VAL A O 1
ATOM 4846 N N . GLY A 1 640 ? 14.713 1.134 -10.390 1.00 79.75 640 GLY A N 1
ATOM 4847 C CA . GLY A 1 640 ? 13.519 1.293 -11.210 1.00 79.75 640 GLY A CA 1
ATOM 4848 C C . GLY A 1 640 ? 13.824 1.884 -12.585 1.00 79.75 640 GLY A C 1
ATOM 4849 O O . GLY A 1 640 ? 13.327 1.378 -13.585 1.00 79.75 640 GLY A O 1
ATOM 4850 N N . SER A 1 641 ? 14.664 2.918 -12.655 1.00 81.75 641 SER A N 1
ATOM 4851 C CA . SER A 1 641 ? 15.035 3.558 -13.924 1.00 81.75 641 SER A CA 1
ATOM 4852 C C . SER A 1 641 ? 15.924 2.664 -14.783 1.00 81.75 641 SER A C 1
ATOM 4854 O O . SER A 1 641 ? 15.711 2.575 -15.988 1.00 81.75 641 SER A O 1
ATOM 4856 N N . PHE A 1 642 ? 16.890 1.983 -14.165 1.00 82.50 642 PHE A N 1
ATOM 4857 C CA . PHE A 1 642 ? 17.803 1.061 -14.833 1.00 82.50 642 PHE A CA 1
ATOM 4858 C C . PHE A 1 642 ? 17.041 -0.068 -15.511 1.00 82.50 642 PHE A C 1
ATOM 4860 O O . PHE A 1 642 ? 17.164 -0.289 -16.711 1.00 82.50 642 PHE A O 1
ATOM 4867 N N . PHE A 1 643 ? 16.191 -0.753 -14.753 1.00 78.50 643 PHE A N 1
ATOM 4868 C CA . PHE A 1 643 ? 15.446 -1.865 -15.302 1.00 78.50 643 PHE A CA 1
ATOM 4869 C C . PHE A 1 643 ? 14.357 -1.435 -16.274 1.00 78.50 643 PHE A C 1
ATOM 4871 O O . PHE A 1 643 ? 14.074 -2.189 -17.197 1.00 78.50 643 PHE A O 1
ATOM 4878 N N . TRP A 1 644 ? 13.756 -0.250 -16.123 1.00 82.88 644 TRP A N 1
ATOM 4879 C CA . TRP A 1 644 ? 12.876 0.281 -17.165 1.00 82.88 644 TRP A CA 1
ATOM 4880 C C . TRP A 1 644 ? 13.641 0.598 -18.442 1.00 82.88 644 TRP A C 1
ATOM 4882 O O . TRP A 1 644 ? 13.133 0.311 -19.517 1.00 82.88 644 TRP A O 1
ATOM 4892 N N . LEU A 1 645 ? 14.859 1.130 -18.347 1.00 83.75 645 LEU A N 1
ATOM 4893 C CA . LEU A 1 645 ? 15.718 1.343 -19.508 1.00 83.75 645 LEU A CA 1
ATOM 4894 C C . LEU A 1 645 ? 16.040 0.014 -20.203 1.00 83.75 645 LEU A C 1
ATOM 4896 O O . LEU A 1 645 ? 15.852 -0.093 -21.415 1.00 83.75 645 LEU A O 1
ATOM 4900 N N . VAL A 1 646 ? 16.430 -1.019 -19.447 1.00 82.44 646 VAL A N 1
ATOM 4901 C CA . VAL A 1 646 ? 16.623 -2.381 -19.976 1.00 82.44 646 VAL A CA 1
ATOM 4902 C C . VAL A 1 646 ? 15.315 -2.909 -20.573 1.00 82.44 646 VAL A C 1
ATOM 4904 O O . VAL A 1 646 ? 15.276 -3.335 -21.720 1.00 82.44 646 VAL A O 1
ATOM 4907 N N . PHE A 1 647 ? 14.196 -2.828 -19.858 1.00 83.62 647 PHE A N 1
ATOM 4908 C CA . PHE A 1 647 ? 12.904 -3.304 -20.347 1.00 83.62 647 PHE A CA 1
ATOM 4909 C C . PHE A 1 647 ? 12.487 -2.602 -21.644 1.00 83.62 647 PHE A C 1
ATOM 4911 O O . PHE A 1 647 ? 12.098 -3.269 -22.593 1.00 83.62 647 PHE A O 1
ATOM 4918 N N . PHE A 1 648 ? 12.598 -1.277 -21.733 1.00 83.31 648 PHE A N 1
ATOM 4919 C CA . PHE A 1 648 ? 12.247 -0.548 -22.949 1.00 83.31 648 PHE A CA 1
ATOM 4920 C C . PHE A 1 648 ? 13.178 -0.904 -24.102 1.00 83.31 648 PHE A C 1
ATOM 4922 O O . PHE A 1 648 ? 12.693 -1.198 -25.186 1.00 83.31 648 PHE A O 1
ATOM 4929 N N . THR A 1 649 ? 14.490 -0.956 -23.882 1.00 85.31 649 THR A N 1
ATOM 4930 C CA . THR A 1 649 ? 15.453 -1.322 -24.937 1.00 85.31 649 THR A CA 1
ATOM 4931 C C . THR A 1 649 ? 15.325 -2.779 -25.393 1.00 85.31 649 THR A C 1
ATOM 4933 O O . THR A 1 649 ? 15.686 -3.093 -26.523 1.00 85.31 649 THR A O 1
ATOM 4936 N N . THR A 1 650 ? 14.751 -3.661 -24.572 1.00 88.75 650 THR A N 1
ATOM 4937 C CA . THR A 1 650 ? 14.492 -5.067 -24.919 1.00 88.75 650 THR A CA 1
ATOM 4938 C C . THR A 1 650 ? 13.107 -5.288 -25.523 1.00 88.75 650 THR A C 1
ATOM 4940 O O . THR A 1 650 ? 12.986 -5.718 -26.670 1.00 88.75 650 THR A O 1
ATOM 4943 N N . ALA A 1 651 ? 12.047 -4.943 -24.793 1.00 87.50 651 ALA A N 1
ATOM 4944 C CA . ALA A 1 651 ? 10.664 -5.141 -25.209 1.00 87.50 651 ALA A CA 1
ATOM 4945 C C . ALA A 1 651 ? 10.319 -4.339 -26.469 1.00 87.50 651 ALA A C 1
ATOM 4947 O O . ALA A 1 651 ? 9.568 -4.831 -27.309 1.00 87.50 651 ALA A O 1
ATOM 4948 N N . PHE A 1 652 ? 10.887 -3.139 -26.649 1.00 86.56 652 PHE A N 1
ATOM 4949 C CA . PHE A 1 652 ? 10.691 -2.369 -27.878 1.00 86.56 652 PHE A CA 1
ATOM 4950 C C . PHE A 1 652 ? 11.232 -3.120 -29.096 1.00 86.56 652 PHE A C 1
ATOM 4952 O O . PHE A 1 652 ? 10.535 -3.218 -30.099 1.00 86.56 652 PHE A O 1
ATOM 4959 N N . VAL A 1 653 ? 12.409 -3.745 -28.996 1.00 90.81 653 VAL A N 1
ATOM 4960 C CA . VAL A 1 653 ? 12.965 -4.587 -30.072 1.00 90.81 653 VAL A CA 1
ATOM 4961 C C . VAL A 1 653 ? 12.089 -5.820 -30.308 1.00 90.81 653 VAL A C 1
ATOM 4963 O O . VAL A 1 653 ? 11.873 -6.204 -31.456 1.00 90.81 653 VAL A O 1
ATOM 4966 N N . GLY A 1 654 ? 11.503 -6.388 -29.250 1.00 90.62 654 GLY A N 1
ATOM 4967 C CA . GLY A 1 654 ? 10.450 -7.403 -29.348 1.00 90.62 654 GLY A CA 1
ATOM 4968 C C . GLY A 1 654 ? 9.251 -6.951 -30.184 1.00 90.62 654 GLY A C 1
ATOM 4969 O O . GLY A 1 654 ? 8.828 -7.654 -31.102 1.00 90.62 654 GLY A O 1
ATOM 4970 N N . VAL A 1 655 ? 8.721 -5.757 -29.909 1.00 89.19 655 VAL A N 1
ATOM 4971 C CA . VAL A 1 655 ? 7.617 -5.163 -30.682 1.00 89.19 655 VAL A CA 1
ATOM 4972 C C . VAL A 1 655 ? 8.038 -4.876 -32.125 1.00 89.19 655 VAL A C 1
ATOM 4974 O O . VAL A 1 655 ? 7.278 -5.142 -33.049 1.00 89.19 655 VAL A O 1
ATOM 4977 N N . LEU A 1 656 ? 9.258 -4.393 -32.359 1.00 90.81 656 LEU A N 1
ATOM 4978 C CA . LEU A 1 656 ? 9.764 -4.176 -33.717 1.00 90.81 656 LEU A CA 1
ATOM 4979 C C . LEU A 1 656 ? 9.867 -5.486 -34.504 1.00 90.81 656 LEU A C 1
ATOM 4981 O O . LEU A 1 656 ? 9.473 -5.535 -35.667 1.00 90.81 656 LEU A O 1
ATOM 4985 N N . ALA A 1 657 ? 10.345 -6.560 -33.873 1.00 91.81 657 ALA A N 1
ATOM 4986 C CA . ALA A 1 657 ? 10.448 -7.876 -34.497 1.00 91.81 657 ALA A CA 1
ATOM 4987 C C . ALA A 1 657 ? 9.075 -8.498 -34.798 1.00 91.81 657 ALA A C 1
ATOM 4989 O O . ALA A 1 657 ? 8.945 -9.274 -35.748 1.00 91.81 657 ALA A O 1
ATOM 4990 N N . SER A 1 658 ? 8.032 -8.144 -34.039 1.00 91.44 658 SER A N 1
ATOM 4991 C CA . SER A 1 658 ? 6.676 -8.625 -34.304 1.00 91.44 658 SER A CA 1
ATOM 4992 C C . SER A 1 658 ? 6.019 -7.936 -35.507 1.00 91.44 658 SER A C 1
ATOM 4994 O O . SER A 1 658 ? 5.103 -8.517 -36.093 1.00 91.44 658 SER A O 1
ATOM 4996 N N . VAL A 1 659 ? 6.502 -6.767 -35.952 1.00 92.12 659 VAL A N 1
ATOM 4997 C CA . VAL A 1 659 ? 5.959 -6.061 -37.131 1.00 92.12 659 VAL A CA 1
ATOM 4998 C C . VAL A 1 659 ? 6.113 -6.898 -38.416 1.00 92.12 659 VAL A C 1
ATOM 5000 O O . VAL A 1 659 ? 5.084 -7.218 -39.018 1.00 92.12 659 VAL A O 1
ATOM 5003 N N . PRO A 1 660 ? 7.319 -7.354 -38.826 1.00 91.06 660 PRO A N 1
ATOM 5004 C CA . PRO A 1 660 ? 7.470 -8.252 -39.976 1.00 91.06 660 PRO A CA 1
ATOM 5005 C C . PRO A 1 660 ? 6.683 -9.559 -39.845 1.00 91.06 660 PRO A C 1
ATOM 5007 O O . PRO A 1 660 ? 6.099 -10.027 -40.822 1.00 91.06 660 PRO A O 1
ATOM 5010 N N . VAL A 1 661 ? 6.636 -10.139 -38.639 1.00 89.81 661 VAL A N 1
ATOM 5011 C CA . VAL A 1 661 ? 5.877 -11.372 -38.371 1.00 89.81 661 VAL A CA 1
ATOM 5012 C C . VAL A 1 661 ? 4.391 -11.140 -38.627 1.00 89.81 661 VAL A C 1
ATOM 5014 O O . VAL A 1 661 ? 3.762 -11.923 -39.332 1.00 89.81 661 VAL A O 1
ATOM 5017 N N . THR A 1 662 ? 3.839 -10.030 -38.135 1.00 89.19 662 THR A N 1
ATOM 5018 C CA . THR A 1 662 ? 2.439 -9.650 -38.361 1.00 89.19 662 THR A CA 1
ATOM 5019 C C . THR A 1 662 ? 2.153 -9.461 -39.849 1.00 89.19 662 THR A C 1
ATOM 5021 O O . THR A 1 662 ? 1.164 -9.989 -40.352 1.00 89.19 662 THR A O 1
ATOM 5024 N N . MET A 1 663 ? 3.036 -8.770 -40.577 1.00 90.31 663 MET A N 1
ATOM 5025 C CA . MET A 1 663 ? 2.894 -8.574 -42.025 1.00 90.31 663 MET A CA 1
ATOM 5026 C C . MET A 1 663 ? 2.873 -9.911 -42.776 1.00 90.31 663 MET A C 1
ATOM 5028 O O . MET A 1 663 ? 2.026 -10.125 -43.645 1.00 90.31 663 MET A O 1
ATOM 5032 N N . TRP A 1 664 ? 3.764 -10.836 -42.411 1.00 87.75 664 TRP A N 1
ATOM 5033 C CA . TRP A 1 664 ? 3.794 -12.180 -42.984 1.00 87.75 664 TRP A CA 1
ATOM 5034 C C . TRP A 1 664 ? 2.518 -12.974 -42.687 1.00 87.75 664 TRP A C 1
ATOM 5036 O O . TRP A 1 664 ? 1.951 -13.592 -43.590 1.00 87.75 664 TRP A O 1
ATOM 5046 N N . LEU A 1 665 ? 2.025 -12.916 -41.448 1.00 85.44 665 LEU A N 1
ATOM 5047 C CA . LEU A 1 665 ? 0.788 -13.583 -41.045 1.00 85.44 665 LEU A CA 1
ATOM 5048 C C . LEU A 1 665 ? -0.428 -13.017 -41.786 1.00 85.44 665 LEU A C 1
ATOM 5050 O O . LEU A 1 665 ? -1.219 -13.793 -42.317 1.00 85.44 665 LEU A O 1
ATOM 5054 N N . PHE A 1 666 ? -0.550 -11.692 -41.892 1.00 85.38 666 PHE A N 1
ATOM 5055 C CA . PHE A 1 666 ? -1.638 -11.032 -42.622 1.00 85.38 666 PHE A CA 1
ATOM 5056 C C . PHE A 1 666 ? -1.665 -11.411 -44.099 1.00 85.38 666 PHE A C 1
ATOM 5058 O O . PHE A 1 666 ? -2.747 -11.640 -44.646 1.00 85.38 666 PHE A O 1
ATOM 5065 N N . HIS A 1 667 ? -0.491 -11.528 -44.722 1.00 85.00 667 HIS A N 1
ATOM 5066 C CA . HIS A 1 667 ? -0.378 -12.005 -46.092 1.00 85.00 667 HIS A CA 1
ATOM 5067 C C . HIS A 1 667 ? -0.780 -13.479 -46.216 1.00 85.00 667 HIS A C 1
ATOM 5069 O O . HIS A 1 667 ? -1.637 -13.810 -47.034 1.00 85.00 667 HIS A O 1
ATOM 5075 N N . ARG A 1 668 ? -0.241 -14.355 -45.356 1.00 82.75 668 ARG A N 1
ATOM 5076 C CA . ARG A 1 668 ? -0.536 -15.797 -45.366 1.00 82.75 668 ARG A CA 1
ATOM 5077 C C . ARG A 1 668 ? -2.002 -16.115 -45.057 1.00 82.75 668 ARG A C 1
ATOM 5079 O O . ARG A 1 668 ? -2.540 -17.075 -45.595 1.00 82.75 668 ARG A O 1
ATOM 5086 N N . GLY A 1 669 ? -2.649 -15.341 -44.185 1.00 76.12 669 GLY A N 1
ATOM 5087 C CA . GLY A 1 669 ? -4.070 -15.503 -43.864 1.00 76.12 669 GLY A CA 1
ATOM 5088 C C . GLY A 1 669 ? -5.021 -14.799 -44.824 1.00 76.12 669 GLY A C 1
ATOM 5089 O O . GLY A 1 669 ? -6.221 -14.803 -44.571 1.00 76.12 669 GLY A O 1
ATOM 5090 N N . GLY A 1 670 ? -4.515 -14.172 -45.890 1.00 75.56 670 GLY A N 1
ATOM 5091 C CA . GLY A 1 670 ? -5.344 -13.506 -46.894 1.00 75.56 670 GLY A CA 1
ATOM 5092 C C . GLY A 1 670 ? -6.094 -12.271 -46.385 1.00 75.56 670 GLY A C 1
ATOM 5093 O O . GLY A 1 670 ? -7.032 -11.832 -47.045 1.00 75.56 670 GLY A O 1
ATOM 5094 N N . VAL A 1 671 ? -5.700 -11.705 -45.236 1.00 77.25 671 VAL A N 1
ATOM 5095 C CA . VAL A 1 671 ? -6.324 -10.493 -44.675 1.00 77.25 671 VAL A CA 1
ATOM 5096 C C . VAL A 1 671 ? -5.848 -9.260 -45.435 1.00 77.25 671 VAL A C 1
ATOM 5098 O O . VAL A 1 671 ? -6.658 -8.437 -45.848 1.00 77.25 671 VAL A O 1
ATOM 5101 N N . VAL A 1 672 ? -4.537 -9.148 -45.672 1.00 82.69 672 VAL A N 1
ATOM 5102 C CA . VAL A 1 672 ? -3.949 -8.040 -46.437 1.00 82.69 672 VAL A CA 1
ATOM 5103 C C . VAL A 1 672 ? -2.908 -8.592 -47.404 1.00 82.69 672 VAL A C 1
ATOM 5105 O O . VAL A 1 672 ? -1.961 -9.266 -47.004 1.00 82.69 672 VAL A O 1
ATOM 5108 N N . ARG A 1 673 ? -3.066 -8.303 -48.699 1.00 85.19 673 ARG A N 1
ATOM 5109 C CA . ARG A 1 673 ? -2.129 -8.743 -49.744 1.00 85.19 673 ARG A CA 1
ATOM 5110 C C . ARG A 1 673 ? -0.842 -7.920 -49.716 1.00 85.19 673 ARG A C 1
ATOM 5112 O O . ARG A 1 673 ? -0.870 -6.734 -49.393 1.00 85.19 673 ARG A O 1
ATOM 5119 N N . TYR A 1 674 ? 0.266 -8.527 -50.146 1.00 87.44 674 TYR A N 1
ATOM 5120 C CA . TYR A 1 674 ? 1.546 -7.831 -50.294 1.00 87.44 674 TYR A CA 1
ATOM 5121 C C . TYR A 1 674 ? 1.423 -6.556 -51.139 1.00 87.44 674 TYR A C 1
ATOM 5123 O O . TYR A 1 674 ? 1.948 -5.515 -50.754 1.00 87.44 674 TYR A O 1
ATOM 5131 N N . ASP A 1 675 ? 0.715 -6.626 -52.271 1.00 86.88 675 ASP A N 1
ATOM 5132 C CA . ASP A 1 675 ? 0.601 -5.494 -53.196 1.00 86.88 675 ASP A CA 1
ATOM 5133 C C . ASP A 1 675 ? -0.086 -4.299 -52.525 1.00 86.88 675 ASP A C 1
ATOM 5135 O O . ASP A 1 675 ? 0.399 -3.176 -52.631 1.00 86.88 675 ASP A O 1
ATOM 5139 N N . ALA A 1 676 ? -1.123 -4.560 -51.720 1.00 88.62 676 ALA A N 1
ATOM 5140 C CA . ALA A 1 676 ? -1.818 -3.536 -50.948 1.00 88.62 676 ALA A CA 1
ATOM 5141 C C . ALA A 1 676 ? -0.903 -2.886 -49.895 1.00 88.62 676 ALA A C 1
ATOM 5143 O O . ALA A 1 676 ? -0.877 -1.659 -49.785 1.00 88.62 676 ALA A O 1
ATOM 5144 N N . MET A 1 677 ? -0.111 -3.684 -49.161 1.00 91.19 677 MET A N 1
ATOM 5145 C CA . MET A 1 677 ? 0.877 -3.159 -48.203 1.00 91.19 677 MET A CA 1
ATOM 5146 C C . MET A 1 677 ? 1.950 -2.320 -48.904 1.00 91.19 677 MET A C 1
ATOM 5148 O O . MET A 1 677 ? 2.323 -1.251 -48.426 1.00 91.19 677 MET A O 1
ATOM 5152 N N . ARG A 1 678 ? 2.435 -2.785 -50.061 1.00 91.75 678 ARG A N 1
ATOM 5153 C CA . ARG A 1 678 ? 3.448 -2.082 -50.851 1.00 91.75 678 ARG A CA 1
ATOM 5154 C C . ARG A 1 678 ? 2.916 -0.779 -51.418 1.00 91.75 678 ARG A C 1
ATOM 5156 O O . ARG A 1 678 ? 3.675 0.172 -51.473 1.00 91.75 678 ARG A O 1
ATOM 5163 N N . GLU A 1 679 ? 1.676 -0.722 -51.875 1.00 93.69 679 GLU A N 1
ATOM 5164 C CA . GLU A 1 679 ? 1.110 0.494 -52.461 1.00 93.69 679 GLU A CA 1
ATOM 5165 C C . GLU A 1 679 ? 0.863 1.567 -51.388 1.00 93.69 679 GLU A C 1
ATOM 5167 O O . GLU A 1 679 ? 1.203 2.735 -51.576 1.00 93.69 679 GLU A O 1
ATOM 5172 N N . HIS A 1 680 ? 0.408 1.148 -50.202 1.00 93.81 680 HIS A N 1
ATOM 5173 C CA . HIS A 1 680 ? 0.058 2.038 -49.090 1.00 93.81 680 HIS A CA 1
ATOM 5174 C C . HIS A 1 680 ? 1.184 2.243 -48.066 1.00 93.81 680 HIS A C 1
ATOM 5176 O O . HIS A 1 680 ? 0.951 2.814 -46.999 1.00 93.81 680 HIS A O 1
ATOM 5182 N N . TRP A 1 681 ? 2.422 1.841 -48.372 1.00 94.06 681 TRP A N 1
ATOM 5183 C CA . TRP A 1 681 ? 3.541 1.913 -47.424 1.00 94.06 681 TRP A CA 1
ATOM 5184 C C . TRP A 1 681 ? 3.769 3.326 -46.866 1.00 94.06 681 TRP A C 1
ATOM 5186 O O . TRP A 1 681 ? 4.081 3.490 -45.689 1.00 94.06 681 TRP A O 1
ATOM 5196 N N . ARG A 1 682 ? 3.560 4.361 -47.695 1.00 95.75 682 ARG A N 1
ATOM 5197 C CA . ARG A 1 682 ? 3.688 5.771 -47.291 1.00 95.75 682 ARG A CA 1
ATOM 5198 C C . ARG A 1 682 ? 2.648 6.149 -46.243 1.00 95.75 682 ARG A C 1
ATOM 5200 O O . ARG A 1 682 ? 2.982 6.838 -45.287 1.00 95.75 682 ARG A O 1
ATOM 5207 N N . VAL A 1 683 ? 1.413 5.675 -46.409 1.00 94.75 683 VAL A N 1
ATOM 5208 C CA . VAL A 1 683 ? 0.311 5.927 -45.470 1.00 94.75 683 VAL A CA 1
ATOM 5209 C C . VAL A 1 683 ? 0.622 5.280 -44.128 1.00 94.75 683 VAL A C 1
ATOM 5211 O O . VAL A 1 683 ? 0.479 5.928 -43.098 1.00 94.75 683 VAL A O 1
ATOM 5214 N N . VAL A 1 684 ? 1.131 4.044 -44.135 1.00 92.00 684 VAL A N 1
ATOM 5215 C CA . VAL A 1 684 ? 1.528 3.346 -42.904 1.00 92.00 684 VAL A CA 1
ATOM 5216 C C . VAL A 1 684 ? 2.671 4.072 -42.199 1.00 92.00 684 VAL A C 1
ATOM 5218 O O . VAL A 1 684 ? 2.597 4.274 -40.993 1.00 92.00 684 VAL A O 1
ATOM 5221 N N . VAL A 1 685 ? 3.699 4.525 -42.923 1.00 93.69 685 VAL A N 1
ATOM 5222 C CA . VAL A 1 685 ? 4.802 5.293 -42.320 1.00 93.69 685 VAL A CA 1
ATOM 5223 C C . VAL A 1 685 ? 4.295 6.607 -41.726 1.00 93.69 685 VAL A C 1
ATOM 5225 O O . VAL A 1 685 ? 4.601 6.906 -40.576 1.00 93.69 685 VAL A O 1
ATOM 5228 N N . VAL A 1 686 ? 3.473 7.370 -42.450 1.00 94.75 686 VAL A N 1
ATOM 5229 C CA . VAL A 1 686 ? 2.873 8.605 -41.915 1.00 94.75 686 VAL A CA 1
ATOM 5230 C C . VAL A 1 686 ? 2.024 8.309 -40.678 1.00 94.75 686 VAL A C 1
ATOM 5232 O O . VAL A 1 686 ? 2.125 9.028 -39.687 1.00 94.75 686 VAL A O 1
ATOM 5235 N N . PHE A 1 687 ? 1.247 7.225 -40.693 1.00 93.50 687 PHE A N 1
ATOM 5236 C CA . PHE A 1 687 ? 0.466 6.788 -39.542 1.00 93.50 687 PHE A CA 1
ATOM 5237 C C . PHE A 1 687 ? 1.351 6.415 -38.348 1.00 93.50 687 PHE A C 1
ATOM 5239 O O . PHE A 1 687 ? 1.039 6.801 -37.230 1.00 93.50 687 PHE A O 1
ATOM 5246 N N . VAL A 1 688 ? 2.479 5.731 -38.562 1.00 92.31 688 VAL A N 1
ATOM 5247 C CA . VAL A 1 688 ? 3.455 5.416 -37.505 1.00 92.31 688 VAL A CA 1
ATOM 5248 C C . VAL A 1 688 ? 4.021 6.694 -36.885 1.00 92.31 688 VAL A C 1
ATOM 5250 O O . VAL A 1 688 ? 4.096 6.795 -35.664 1.00 92.31 688 VAL A O 1
ATOM 5253 N N . PHE A 1 689 ? 4.374 7.688 -37.702 1.00 92.94 689 PHE A N 1
ATOM 5254 C CA . PHE A 1 689 ? 4.848 8.983 -37.209 1.00 92.94 689 PHE A CA 1
ATOM 5255 C C . PHE A 1 689 ? 3.759 9.746 -36.453 1.00 92.94 689 PHE A C 1
ATOM 5257 O O . PHE A 1 689 ? 4.036 10.310 -35.398 1.00 92.94 689 PHE A O 1
ATOM 5264 N N . LEU A 1 690 ? 2.519 9.727 -36.944 1.00 92.56 690 LEU A N 1
ATOM 5265 C CA . LEU A 1 690 ? 1.378 10.344 -36.271 1.00 92.56 690 LEU A CA 1
ATOM 5266 C C . LEU A 1 690 ? 1.071 9.652 -34.934 1.00 92.56 690 LEU A C 1
ATOM 5268 O O . LEU A 1 690 ? 0.893 10.317 -33.918 1.00 92.56 690 LEU A O 1
ATOM 5272 N N . ALA A 1 691 ? 1.059 8.320 -34.915 1.00 88.88 691 ALA A N 1
ATOM 5273 C CA . ALA A 1 691 ? 0.842 7.525 -33.713 1.00 88.88 691 ALA A CA 1
ATOM 5274 C C . ALA A 1 691 ? 1.960 7.748 -32.686 1.00 88.88 691 ALA A C 1
ATOM 5276 O O . ALA A 1 691 ? 1.674 7.910 -31.502 1.00 88.88 691 ALA A O 1
ATOM 5277 N N . ALA A 1 692 ? 3.220 7.829 -33.127 1.00 87.06 692 ALA A N 1
ATOM 5278 C CA . ALA A 1 692 ? 4.340 8.190 -32.264 1.00 87.06 692 ALA A CA 1
ATOM 5279 C C . ALA A 1 692 ? 4.180 9.614 -31.718 1.00 87.06 692 ALA A C 1
ATOM 5281 O O . ALA A 1 692 ? 4.316 9.809 -30.518 1.00 87.06 692 ALA A O 1
ATOM 5282 N N . ALA A 1 693 ? 3.805 10.587 -32.554 1.00 86.94 693 ALA A N 1
ATOM 5283 C CA . ALA A 1 693 ? 3.602 11.974 -32.131 1.00 86.94 693 ALA A CA 1
ATOM 5284 C C . ALA A 1 693 ? 2.518 12.111 -31.050 1.00 86.94 693 ALA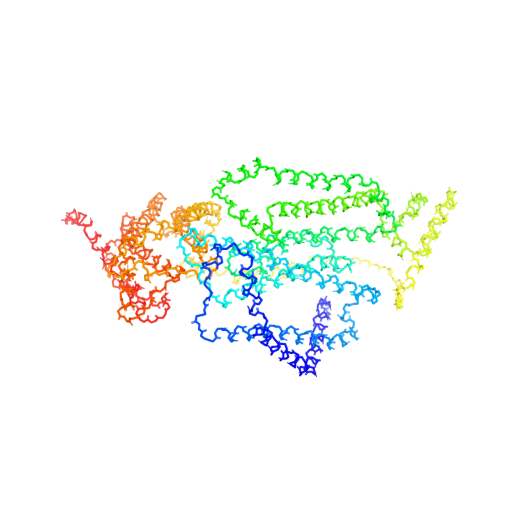 A C 1
ATOM 5286 O O . ALA A 1 693 ? 2.656 12.923 -30.138 1.00 86.94 693 ALA A O 1
ATOM 5287 N N . LEU A 1 694 ? 1.453 11.308 -31.142 1.00 86.69 694 LEU A N 1
ATOM 5288 C CA . LEU A 1 694 ? 0.371 11.273 -30.156 1.00 86.69 694 LEU A CA 1
ATOM 5289 C C . LEU A 1 694 ? 0.733 10.456 -28.904 1.00 86.69 694 LEU A C 1
ATOM 5291 O O . LEU A 1 694 ? 0.232 10.746 -27.820 1.00 86.69 694 LEU A O 1
ATOM 5295 N N . GLY A 1 695 ? 1.574 9.428 -29.050 1.00 77.31 695 GLY A N 1
ATOM 5296 C CA . GLY A 1 695 ? 1.906 8.474 -27.991 1.00 77.31 695 GLY A CA 1
ATOM 5297 C C . GLY A 1 695 ? 3.150 8.813 -27.164 1.00 77.31 695 GLY A C 1
ATOM 5298 O O . GLY A 1 695 ? 3.254 8.353 -26.027 1.00 77.31 695 GLY A O 1
ATOM 5299 N N . THR A 1 696 ? 4.097 9.597 -27.691 1.00 79.06 696 THR A N 1
ATOM 5300 C CA . THR A 1 696 ? 5.335 9.952 -26.979 1.00 79.06 696 THR A CA 1
ATOM 5301 C C . THR A 1 696 ? 5.199 11.302 -26.274 1.00 79.06 696 THR A C 1
ATOM 5303 O O . THR A 1 696 ? 5.058 12.329 -26.944 1.00 79.06 696 THR A O 1
ATOM 5306 N N . PRO A 1 697 ? 5.281 11.354 -24.934 1.00 55.25 697 PRO A N 1
ATOM 5307 C CA . PRO A 1 697 ? 5.304 12.619 -24.222 1.00 55.25 697 PRO A CA 1
ATOM 5308 C C . PRO A 1 697 ? 6.659 13.312 -24.432 1.00 55.25 697 PRO A C 1
ATOM 5310 O O . PRO A 1 697 ? 7.703 12.761 -24.090 1.00 55.25 697 PRO A O 1
ATOM 5313 N N . ASN A 1 698 ? 6.609 14.558 -24.914 1.00 59.66 698 ASN A N 1
ATOM 5314 C CA . ASN A 1 698 ? 7.709 15.531 -25.017 1.00 59.66 698 ASN A CA 1
ATOM 5315 C C . ASN A 1 698 ? 8.651 15.409 -26.234 1.00 59.66 698 ASN A C 1
ATOM 5317 O O . ASN A 1 698 ? 9.615 14.646 -26.232 1.00 59.66 698 ASN A O 1
ATOM 5321 N N . GLY A 1 699 ? 8.462 16.319 -27.199 1.00 70.50 699 GLY A N 1
ATOM 5322 C CA . GLY A 1 699 ? 9.478 16.738 -28.174 1.00 70.50 699 GLY A CA 1
ATOM 5323 C C . GLY A 1 699 ? 9.620 15.867 -29.428 1.00 70.50 699 GLY A C 1
ATOM 5324 O O . GLY A 1 699 ? 9.333 14.677 -29.434 1.00 70.50 699 GLY A O 1
ATOM 5325 N N . ILE A 1 700 ? 10.119 16.473 -30.512 1.00 85.62 700 ILE A N 1
ATOM 5326 C CA . ILE A 1 700 ? 10.331 15.806 -31.813 1.00 85.62 700 ILE A CA 1
ATOM 5327 C C . ILE A 1 700 ? 11.316 14.629 -31.693 1.00 85.62 700 ILE A C 1
ATOM 5329 O O . ILE A 1 700 ? 11.175 13.633 -32.394 1.00 85.62 700 ILE A O 1
ATOM 5333 N N . VAL A 1 701 ? 12.298 14.708 -30.790 1.00 79.38 701 VAL A N 1
ATOM 5334 C CA . VAL A 1 701 ? 13.342 13.680 -30.643 1.00 79.38 701 VAL A CA 1
ATOM 5335 C C . VAL A 1 701 ? 12.771 12.345 -30.156 1.00 79.38 701 VAL A C 1
ATOM 5337 O O . VAL A 1 701 ? 13.097 11.310 -30.728 1.00 79.38 701 VAL A O 1
ATOM 5340 N N . THR A 1 702 ? 11.893 12.348 -29.147 1.00 77.19 702 THR A N 1
ATOM 5341 C CA . THR A 1 702 ? 11.283 11.109 -28.624 1.00 77.19 702 THR A CA 1
ATOM 5342 C C . THR A 1 702 ? 10.328 10.490 -29.644 1.00 77.19 702 THR A C 1
ATOM 5344 O O . THR A 1 702 ? 10.342 9.274 -29.835 1.00 77.19 702 THR A O 1
ATOM 5347 N N . MET A 1 703 ? 9.589 11.329 -30.378 1.00 89.94 703 MET A N 1
ATOM 5348 C CA . MET A 1 703 ? 8.771 10.909 -31.515 1.00 89.94 703 MET A CA 1
ATOM 5349 C C . MET A 1 703 ? 9.621 10.211 -32.586 1.00 89.94 703 MET A C 1
ATOM 5351 O O . MET A 1 703 ? 9.284 9.105 -33.003 1.00 89.94 703 MET A O 1
ATOM 5355 N N . LEU A 1 704 ? 10.731 10.822 -33.024 1.00 88.38 704 LEU A N 1
ATOM 5356 C CA . LEU A 1 704 ? 11.621 10.242 -34.039 1.00 88.38 704 LEU A CA 1
ATOM 5357 C C . LEU A 1 704 ? 12.264 8.934 -33.569 1.00 88.38 704 LEU A C 1
ATOM 5359 O O . LEU A 1 704 ? 12.368 7.992 -34.354 1.00 88.38 704 LEU A O 1
ATOM 5363 N N . LEU A 1 705 ? 12.646 8.863 -32.292 1.00 82.94 705 LEU A N 1
ATOM 5364 C CA . LEU A 1 705 ? 13.261 7.685 -31.682 1.00 82.94 705 LEU A CA 1
ATOM 5365 C C . LEU A 1 705 ? 12.328 6.466 -31.697 1.00 82.94 705 LEU A C 1
ATOM 5367 O O . LEU A 1 705 ? 12.803 5.344 -31.839 1.00 82.94 705 LEU A O 1
ATOM 5371 N N . VAL A 1 706 ? 11.012 6.675 -31.611 1.00 82.81 706 VAL A N 1
ATOM 5372 C CA . VAL A 1 706 ? 10.013 5.600 -31.718 1.00 82.81 706 VAL A CA 1
ATOM 5373 C C . VAL A 1 706 ? 9.596 5.351 -33.170 1.00 82.81 706 VAL A C 1
ATOM 5375 O O . VAL A 1 706 ? 9.526 4.202 -33.605 1.00 82.81 706 VAL A O 1
ATOM 5378 N N . ALA A 1 707 ? 9.334 6.406 -33.941 1.00 90.06 707 ALA A N 1
ATOM 5379 C CA . ALA A 1 707 ? 8.772 6.288 -35.284 1.00 90.06 707 ALA A CA 1
ATOM 5380 C C . ALA A 1 707 ? 9.751 5.680 -36.298 1.00 90.06 707 ALA A C 1
ATOM 5382 O O . ALA A 1 707 ? 9.348 4.837 -37.102 1.00 90.06 707 ALA A O 1
ATOM 5383 N N . LEU A 1 708 ? 11.032 6.077 -36.266 1.00 92.38 708 LEU A N 1
ATOM 5384 C CA . LEU A 1 708 ? 12.024 5.616 -37.243 1.00 92.38 708 LEU A CA 1
ATOM 5385 C C . LEU A 1 708 ? 12.264 4.100 -37.165 1.00 92.38 708 LEU A C 1
ATOM 5387 O O . LEU A 1 708 ? 12.175 3.456 -38.213 1.00 92.38 708 LEU A O 1
ATOM 5391 N N . PRO A 1 709 ? 12.501 3.490 -35.985 1.00 89.94 709 PRO A N 1
ATOM 5392 C CA . PRO A 1 709 ? 12.672 2.043 -35.899 1.00 89.94 709 PRO A CA 1
ATOM 5393 C C . PRO A 1 709 ? 11.427 1.264 -36.334 1.00 89.94 709 PRO A C 1
ATOM 5395 O O . PRO A 1 709 ? 11.559 0.257 -37.024 1.00 89.94 709 PRO A O 1
ATOM 5398 N N . VAL A 1 710 ? 10.221 1.735 -35.992 1.00 91.31 710 VAL A N 1
ATOM 5399 C CA . VAL A 1 710 ? 8.962 1.071 -36.384 1.00 91.31 710 VAL A CA 1
ATOM 5400 C C . VAL A 1 710 ? 8.747 1.152 -37.897 1.00 91.31 710 VAL A C 1
ATOM 5402 O O . VAL A 1 710 ? 8.429 0.146 -38.532 1.00 91.31 710 VAL A O 1
ATOM 5405 N N . ALA A 1 711 ? 8.974 2.323 -38.497 1.00 93.50 711 ALA A N 1
ATOM 5406 C CA . ALA A 1 711 ? 8.906 2.497 -39.945 1.00 93.50 711 ALA A CA 1
ATOM 5407 C C . ALA A 1 711 ? 9.953 1.630 -40.664 1.00 93.50 711 ALA A C 1
ATOM 5409 O O . ALA A 1 711 ? 9.634 0.973 -41.655 1.00 93.50 711 ALA A O 1
ATOM 5410 N N . ALA A 1 712 ? 11.180 1.565 -40.140 1.00 94.06 712 ALA A N 1
ATOM 5411 C CA . ALA A 1 712 ? 12.226 0.697 -40.667 1.00 94.06 712 ALA A CA 1
ATOM 5412 C C . ALA A 1 712 ? 11.836 -0.786 -40.570 1.00 94.06 712 ALA A C 1
ATOM 5414 O O . ALA A 1 712 ? 11.969 -1.509 -41.554 1.00 94.06 712 ALA A O 1
ATOM 5415 N N . ALA A 1 713 ? 11.287 -1.235 -39.436 1.00 92.94 713 ALA A N 1
ATOM 5416 C CA . ALA A 1 713 ? 10.805 -2.604 -39.263 1.00 92.94 713 ALA A CA 1
ATOM 5417 C C . ALA A 1 713 ? 9.696 -2.956 -40.269 1.00 92.94 713 ALA A C 1
ATOM 5419 O O . ALA A 1 713 ? 9.715 -4.041 -40.851 1.00 92.94 713 ALA A O 1
ATOM 5420 N N . TYR A 1 714 ? 8.777 -2.026 -40.542 1.00 94.12 714 TYR A N 1
ATOM 5421 C CA . TYR A 1 714 ? 7.754 -2.196 -41.575 1.00 94.12 714 TYR A CA 1
ATOM 5422 C C . TYR A 1 714 ? 8.362 -2.326 -42.982 1.00 94.12 714 TYR A C 1
ATOM 5424 O O . TYR A 1 714 ? 8.001 -3.227 -43.738 1.00 94.12 714 TYR A O 1
ATOM 5432 N N . LEU A 1 715 ? 9.329 -1.472 -43.333 1.00 94.06 715 LEU A N 1
ATOM 5433 C CA . LEU A 1 715 ? 10.020 -1.536 -44.626 1.00 94.06 715 LEU A CA 1
ATOM 5434 C C . LEU A 1 715 ? 10.830 -2.831 -44.790 1.00 94.06 715 LEU A C 1
ATOM 5436 O O . LEU A 1 715 ? 10.799 -3.444 -45.858 1.00 94.06 715 LEU A O 1
ATOM 5440 N N . VAL A 1 716 ? 11.501 -3.288 -43.729 1.00 93.06 716 VAL A N 1
ATOM 5441 C CA . VAL A 1 716 ? 12.191 -4.587 -43.695 1.00 93.06 716 VAL A CA 1
ATOM 5442 C C . VAL A 1 716 ? 11.190 -5.729 -43.871 1.00 93.06 716 VAL A C 1
ATOM 5444 O O . VAL A 1 716 ? 11.440 -6.639 -44.660 1.00 93.06 716 VAL A O 1
ATOM 5447 N N . GLY A 1 717 ? 10.030 -5.662 -43.213 1.00 91.69 717 GLY A N 1
ATOM 5448 C CA . GLY A 1 717 ? 8.939 -6.621 -43.398 1.00 91.69 717 GLY A CA 1
ATOM 5449 C C . GLY A 1 717 ? 8.422 -6.660 -44.839 1.00 91.69 717 GLY A C 1
ATOM 5450 O O . GLY A 1 717 ? 8.201 -7.741 -45.387 1.00 91.69 717 GLY A O 1
ATOM 5451 N N . LEU A 1 718 ? 8.313 -5.502 -45.496 1.00 92.38 718 LEU A N 1
ATOM 5452 C CA . LEU A 1 718 ? 7.964 -5.409 -46.914 1.00 92.38 718 LEU A CA 1
ATOM 5453 C C . LEU A 1 718 ? 9.034 -6.064 -47.805 1.00 92.38 718 LEU A C 1
ATOM 5455 O O . LEU A 1 718 ? 8.700 -6.784 -48.743 1.00 92.38 718 LEU A O 1
ATOM 5459 N N . GLY A 1 719 ? 10.318 -5.850 -47.510 1.00 91.38 719 GLY A N 1
ATOM 5460 C CA . GLY A 1 719 ? 11.427 -6.503 -48.211 1.00 91.38 719 GLY A CA 1
ATOM 5461 C C . GLY A 1 719 ? 11.431 -8.026 -48.030 1.00 91.38 719 GLY A C 1
ATOM 5462 O O . GLY A 1 719 ? 11.597 -8.768 -48.998 1.00 91.38 719 GLY A O 1
ATOM 5463 N N . ALA A 1 720 ? 11.170 -8.508 -46.813 1.00 89.56 720 ALA A N 1
ATOM 5464 C CA . ALA A 1 720 ? 11.064 -9.935 -46.518 1.00 89.56 720 ALA A CA 1
ATOM 5465 C C . ALA A 1 720 ? 9.885 -10.585 -47.261 1.00 89.56 720 ALA A C 1
ATOM 5467 O O . ALA A 1 720 ? 10.045 -11.627 -47.895 1.00 89.56 720 ALA A O 1
ATOM 5468 N N . LEU A 1 721 ? 8.713 -9.944 -47.255 1.00 89.62 721 LEU A N 1
ATOM 5469 C CA . LEU A 1 721 ? 7.564 -10.403 -48.035 1.00 89.62 721 LEU A CA 1
ATOM 5470 C C . LEU A 1 721 ? 7.827 -10.364 -49.539 1.00 89.62 721 LEU A C 1
ATOM 5472 O O . LEU A 1 721 ? 7.385 -11.261 -50.256 1.00 89.62 721 LEU A O 1
ATOM 5476 N N . TRP A 1 722 ? 8.553 -9.355 -50.026 1.00 89.50 722 TRP A N 1
ATOM 5477 C CA . TRP A 1 722 ? 8.952 -9.296 -51.427 1.00 89.50 722 TRP A CA 1
ATOM 5478 C C . TRP A 1 722 ? 9.747 -10.545 -51.812 1.00 89.50 722 TRP A C 1
ATOM 5480 O O . TRP A 1 722 ? 9.401 -11.165 -52.809 1.00 89.50 722 TRP A O 1
ATOM 5490 N N . LEU A 1 723 ? 10.721 -10.964 -50.991 1.00 87.44 723 LEU A N 1
ATOM 5491 C CA . LEU A 1 723 ? 11.504 -12.188 -51.209 1.00 87.44 723 LEU A CA 1
ATOM 5492 C C . LEU A 1 723 ? 10.641 -13.457 -51.190 1.00 87.44 723 LEU A C 1
ATOM 5494 O O . LEU A 1 723 ? 10.781 -14.304 -52.069 1.00 87.44 723 LEU A O 1
ATOM 5498 N N . VAL A 1 724 ? 9.736 -13.584 -50.215 1.00 84.94 724 VAL A N 1
ATOM 5499 C CA . VAL A 1 724 ? 8.863 -14.765 -50.072 1.00 84.94 724 VAL A CA 1
ATOM 5500 C C . VAL A 1 724 ? 7.879 -14.887 -51.244 1.00 84.94 724 VAL A C 1
ATOM 5502 O O . VAL A 1 724 ? 7.639 -15.985 -51.739 1.00 84.94 724 VAL A O 1
ATOM 5505 N N . THR A 1 725 ? 7.364 -13.764 -51.749 1.00 83.81 725 THR A N 1
ATOM 5506 C CA . THR A 1 725 ? 6.393 -13.721 -52.861 1.00 83.81 725 THR A CA 1
ATOM 5507 C C . THR A 1 725 ? 7.034 -13.801 -54.253 1.00 83.81 725 THR A C 1
ATOM 5509 O O . THR A 1 725 ? 6.323 -13.877 -55.257 1.00 83.81 725 THR A O 1
ATOM 5512 N N . LEU A 1 726 ? 8.373 -13.845 -54.359 1.00 77.31 726 LEU A N 1
ATOM 5513 C CA . LEU A 1 726 ? 9.071 -14.029 -55.643 1.00 77.31 726 LEU A CA 1
ATOM 5514 C C . LEU A 1 726 ? 8.684 -15.337 -56.348 1.00 77.31 726 LEU A C 1
ATOM 5516 O O . LEU A 1 726 ? 8.689 -15.376 -57.577 1.00 77.31 726 LEU A O 1
ATOM 5520 N N . GLY A 1 727 ? 8.376 -16.398 -55.594 1.00 64.38 727 GLY A N 1
ATOM 5521 C CA . GLY A 1 727 ? 7.961 -17.692 -56.148 1.00 64.38 727 GLY A CA 1
ATOM 5522 C C . GLY A 1 727 ? 6.562 -17.652 -56.764 1.00 64.38 727 GLY A C 1
ATOM 5523 O O . GLY A 1 727 ? 6.370 -18.102 -57.891 1.00 64.38 727 GLY A O 1
ATOM 5524 N N . GLU A 1 728 ? 5.606 -17.030 -56.073 1.00 66.88 728 GLU A N 1
ATOM 5525 C CA . GLU A 1 728 ? 4.211 -16.893 -56.522 1.00 66.88 728 GLU A CA 1
ATOM 5526 C C . GLU A 1 728 ? 4.099 -16.051 -57.804 1.00 66.88 728 GLU A C 1
ATOM 5528 O O . GLU A 1 728 ? 3.286 -16.332 -58.682 1.00 66.88 728 GLU A O 1
ATOM 5533 N N . ARG A 1 729 ? 4.990 -15.068 -57.967 1.00 61.84 729 ARG A N 1
ATOM 5534 C CA . ARG A 1 729 ? 5.062 -14.212 -59.162 1.00 61.84 729 ARG A CA 1
ATOM 5535 C C . ARG A 1 729 ? 5.619 -14.894 -60.405 1.00 61.84 729 ARG A C 1
ATOM 5537 O O . ARG A 1 729 ? 5.330 -14.438 -61.503 1.00 61.84 729 ARG A O 1
ATOM 5544 N N . ARG A 1 730 ? 6.427 -15.950 -60.256 1.00 57.09 730 ARG A N 1
ATOM 5545 C CA . ARG A 1 730 ? 6.969 -16.702 -61.404 1.00 57.09 730 ARG A CA 1
ATOM 5546 C C . ARG A 1 730 ? 5.968 -17.706 -61.972 1.00 57.09 730 ARG A C 1
ATOM 5548 O O . ARG A 1 730 ? 6.084 -18.054 -63.138 1.00 57.09 730 ARG A O 1
ATOM 5555 N N . VAL A 1 731 ? 5.009 -18.158 -61.161 1.00 54.31 731 VAL A N 1
ATOM 5556 C CA . VAL A 1 731 ? 3.940 -19.080 -61.587 1.00 54.31 731 VAL A CA 1
ATOM 5557 C C . VAL A 1 731 ? 2.806 -18.325 -62.292 1.00 54.31 731 VAL A C 1
ATOM 5559 O O . VAL A 1 731 ? 2.167 -18.872 -63.183 1.00 54.31 731 VAL A O 1
ATOM 5562 N N . ALA A 1 732 ? 2.610 -17.042 -61.976 1.00 50.97 732 ALA A N 1
ATOM 5563 C CA . ALA A 1 732 ? 1.744 -16.139 -62.730 1.00 50.97 732 ALA A CA 1
ATOM 5564 C C . ALA A 1 732 ? 2.441 -15.606 -64.002 1.00 50.97 732 ALA A C 1
ATOM 5566 O O . ALA A 1 732 ? 2.620 -14.403 -64.177 1.00 50.97 732 ALA A O 1
ATOM 5567 N N . SER A 1 733 ? 2.867 -16.499 -64.896 1.00 45.03 733 SER A N 1
ATOM 5568 C CA . SER A 1 733 ? 3.088 -16.132 -66.298 1.00 45.03 733 SER A CA 1
ATOM 5569 C C . SER A 1 733 ? 1.722 -15.982 -66.982 1.00 45.03 733 SER A C 1
ATOM 5571 O O . SER A 1 733 ? 0.864 -16.841 -66.758 1.00 45.03 733 SER A O 1
ATOM 5573 N N . PRO A 1 734 ? 1.492 -14.944 -67.802 1.00 50.94 734 PRO A N 1
ATOM 5574 C CA . PRO A 1 734 ? 0.208 -14.749 -68.460 1.00 50.94 734 PRO A CA 1
ATOM 5575 C C . PRO A 1 734 ? -0.012 -15.892 -69.455 1.00 50.94 734 PRO A C 1
ATOM 5577 O O . PRO A 1 734 ? 0.760 -16.057 -70.396 1.00 50.94 734 PRO A O 1
ATOM 5580 N N . THR A 1 735 ? -1.042 -16.698 -69.219 1.00 45.69 735 THR A N 1
ATOM 5581 C CA . THR A 1 735 ? -1.709 -17.420 -70.305 1.00 45.69 735 THR A CA 1
ATOM 5582 C C . THR A 1 735 ? -2.956 -16.618 -70.641 1.00 45.69 735 THR A C 1
ATOM 5584 O O . THR A 1 735 ? -3.623 -16.115 -69.735 1.00 45.69 735 THR A O 1
ATOM 5587 N N . GLU A 1 736 ? -3.115 -16.403 -71.943 1.00 36.25 736 GLU A N 1
ATOM 5588 C CA . GLU A 1 736 ? -4.167 -15.652 -72.633 1.00 36.25 736 GLU A CA 1
ATOM 5589 C C . GLU A 1 736 ? -5.595 -16.009 -72.208 1.00 36.25 736 GLU A C 1
ATOM 5591 O O . GLU A 1 736 ? -5.834 -17.176 -71.814 1.00 36.25 736 GLU A O 1
#

Radius of gyration: 36.93 Å; chains: 1; bounding box: 103×64×118 Å

InterPro domains:
  IPR002033 Sec-independent periplasmic protein translocase TatC [PF00902] (25-243)
  IPR002033 Sec-independent periplasmic protein translocase TatC [PF00902] (493-709)
  IPR002033 Sec-independent periplasmic protein translocase TatC [PR01840] (124-150)
  IPR002033 Sec-independent periplasmic protein translocase TatC [PR01840] (176-204)
  IPR002033 Sec-independent periplasmic protein translocase TatC [PTHR30371] (9-264)

Secondary structure (DSSP, 8-state):
-------HHHHHHHHHHHHHHHHHHHHHHHHHHHHHHHHHHHHHHHHHHIIIIIHHHHHHHHHHTS-HHHHHH---B-SSTTHHHHHHHHHHHHHHHHHHHHHHHHHHHHHHHHTT-S----S-HHHHHHHHHHHHHHHHHHHHIIIIIIHHHHHHHHHHHHHHTT-EE--BHHHHHHHHHHHHHHHHHHTTHHHHHHHHHHTTSS-HHHHHHTHHHHHHHHHHHHHHHS-S-HHHHHHHHHHHHHHHHHHHHHHHHHHHHHHHTTT--HHHHHHHTHHHHHHHHHHHHHHHHHHHH-HHHHHHHHH---TTTHHHHHHHHHHHHHHHSSHHHHHHHHHHHHHHHHHHHHHHHHHHHHHHHHHHHTTT--SSS--TTSS-HHHHHHS-GGGGTS--HHHHHHHHHHHHHTT-HHHHHHHHHHHHHHHHHHHTT---------------------SSHHHHHHHHHHHHHTTT-----TTSTTHHHHHHHHHHHHHHHTHHHHHHHHHHHHHHHHHHIIIIIHHHHHHHHHTTS-TTT--TTT-EEEESSTTHHHHHHHHHHHHHHHHHHHHHHHHHHHHHHHHTTS--S-HHHHHHHHHHHHHHHHHHHHHIIIIIHHHHHHHHHHHHHHTT---EEEHHHHHHHHHHHHHHHHHHHHHHHHHHHHHHTTSS-HHHHHHTHHHHHHHHHHHHHHHS-SHHHHHHHHHHHHHHHHHHHHHHHHHHTHHHHHH-PPP-

Sequence (736 aa):
MPGFSLPGGNRRAVASGRVAAGTVLQVARAHLQKAFLAFVVGLVGTIYAMRLFVWDFLKDVTTSGMTEATAAELDIVVRTPFDVILLQVKFGTVVGGVLGGLVLLYYVRRPLRERELWPSLPGSRRTRLGVALTSLLLFVGGVVYGYELFFPFMFEFLTRYTLDAGFAPTYDLVAWTEFVLLLTLSFGLAAQMPLAVTGLSYLEVVPYETFRSKWRHAVVAIFVFGAVFSPPDPFTQLMWAIPLVVLYGFSLLLAKAVVTVSRTSETVDVRGALWRARYRLVGLPVLAFAALYAVGTSPRVLAFAGGVNLPYGGDLARSLAGVLVAAAGSPGAAVTLVAVVVAAVVLAAVAVRAVFREIAAAEARFAGVDFAHPDLASMDAATVRALPLRAFRDIDGQEMLAAVKGAVRSGDKELGEAILQRYDEARTAGSVARPKRKAKNRRSRAGADGADDDDLDSAARRRSADVLSVLTEEEVDEDDVGGYYHDILFVVESLTAKSFRLVAVFGGVMALVFFALYAGGVSALKEDFLSRVPADVVPAEAVRIVALHPVEVLLFAVKVSVLAGLVATLPVVLYYAWPALSARGFARGNRDTFLVWGVALLLGFLGGSVLGYLYVAPTVISYLAWDAIDAGAVVSYRVGSFFWLVFFTTAFVGVLASVPVTMWLFHRGGVVRYDAMREHWRVVVVFVFLAAALGTPNGIVTMLLVALPVAAAYLVGLGALWLVTLGERRVASPTE

pLDDT: mean 77.25, std 15.37, range [24.73, 96.06]